Protein AF-A8IUX7-F1 (afdb_monomer_lite)

Organism: Chlamydomonas reinhardtii (NCBI:txid3055)

Radius of gyration: 76.2 Å; chains: 1; bounding box: 173×95×248 Å

pLDDT: mean 76.88, std 20.68, range [30.86, 97.0]

Foldseek 3Di:
DDDDPDPQPPLLVVLVVVLVVLVVPQDPPCPPQLLNVLSVVLNVLSVVCNVVSDPDPVVSVVSVVVSVVSNVVSVVVNPDDDDDDDDDDDDDDDDDDDDDDDDDDDDDDDDDDDDDDDDDDDDDDDDDDDDDDDDDDDDDDDDDDDDDDDDDDDDDDDDPVVVVVVVVVVVVVVVVVVVVVVVVVVVVVVVVVVVVVVVVVVVVVVVVVVVVVVVVVVVVVVVVVVVVVVVVVVVVVVVVVVVVVVVVVVVVVVVVVVVVVVVVVVVVVVVVVVVVVVVVVVVVVVVVVVVVVVVVVVVVVVVVVVVVVVVVVVVVVVVVVVVVVVVVVVVVVVVVVVVVVVVVVVVVVVVVVVVCVVPPPDPPPVVVVVVVVVVVVVVVVVVVVVVVVVVVVVVVVVVVVVVVVVVVVVVVVVVVVVVVVVVVVVVVVVVVVVVVVVVVVVVVVVVVVVVVVVVVVVVVVVVVVVVVVVVVVVVVVVVVVVPPDPPVCCVVCVCVVVVVDPVCVVVPDPPVVVVVVVVVPD

InterPro domains:
  IPR043597 Trichohyalin-plectin-homology domain [PF13868] (189-488)

Sequence (522 aa):
MVSHRGARGPVGSAAEALKDALVAKLQPGIRESPLNDGIYQSIRLVEGFLNACKESEAELEALKAQIKRLMMQQIARSSPSRQRPDQGRSSLPGIDTRPSTSPRNDAELAAAAGGNSRMQLYSRASARSADAPAAGSVPVDWTLPQRTLNRKAFVRGGDFARITLVQDDLARKAEAQRQRDEADRKRSTLAMFDTQMAVVNQRRAEEREARRRAQLDMDEHIRQFQASEEERLRRERATQEGLRDFYSNQIEELHTRQRDEAEQREREHAAERAQAEAEARAERARLEALARENTALRERIKRELNDALAAKAAAKAAQVAEEARYNREYMAKMDADEAARRRAVEIRAEKMRRAFERGGGAALQASLEEQARLDAARAERLAAEAEAAAAEKERRDRERRRREAEETMRTLEEQIAAKQAERAAAAEAARQLREQMTEAERAAKQAREVEKMERRRQQADAFAAQKAAVAEQRRRRFEEYRDPVEERYKWLHAAPMAGTQRAFNNLAVPEGKAAMLASMTL

Secondary structure (DSSP, 8-state):
---------HHHHHHHHHHHHHHTT--TT-TT-HHHHHHHHHHHHHHHHHHTT---HHHHHHHHHHHHHHHHHHHHHHS--PPPPP-----------------------------------------------------------------------SSHHHHHHHHHHHHHHHHHHHHHHHHHHHHHHHHHHHHHHHHHHHHHHHHHHHHHHHHHHHHHHHHHHHHHHHHHHHHHHHHHHHHHHHHHHHHHHHHHHHHHHHHHHHHHHHHHHHHHHHHHHHHHHHHHHHHHHHHHHHHHHHHHHHHHHHHHHHHHHHHHHHHHHHHHHHHHHHHHHHHHHHHHHHHHHHHHHHHHTTT-GGGGSHHHHHHHHHHHHHHHHHHHHHHHHHHHHHHHHHHHHHHHHHHHHHHHHHHHHHHHHHHHHHHHHHHHHHHHHHHHHHHHHHHHHHHHHHHHHHHHHHHHHHHHHHHHHHHHHHHHTTS---GGGHHHHHHHHTT--TTTGGGS--THHHHHHHTT--

Structure (mmCIF, N/CA/C/O backbone):
data_AF-A8IUX7-F1
#
_entry.id   AF-A8IUX7-F1
#
loop_
_atom_site.group_PDB
_atom_site.id
_atom_site.type_symbol
_atom_site.label_atom_id
_atom_site.label_alt_id
_atom_site.label_comp_id
_atom_site.label_asym_id
_atom_site.label_entity_id
_atom_site.label_seq_id
_atom_site.pdbx_PDB_ins_code
_atom_site.Cartn_x
_atom_site.Cartn_y
_atom_site.Cartn_z
_atom_site.occupancy
_atom_site.B_iso_or_equiv
_atom_site.auth_seq_id
_atom_site.auth_comp_id
_atom_site.auth_asym_id
_atom_site.auth_atom_id
_atom_site.pdbx_PDB_model_num
ATOM 1 N N . MET A 1 1 ? 16.385 0.035 33.515 1.00 37.34 1 MET A N 1
ATOM 2 C CA . MET A 1 1 ? 17.497 -0.840 33.087 1.00 37.34 1 MET A CA 1
ATOM 3 C C . MET A 1 1 ? 17.517 -0.862 31.571 1.00 37.34 1 MET A C 1
ATOM 5 O O . MET A 1 1 ? 16.506 -1.226 30.986 1.00 37.34 1 MET A O 1
ATOM 9 N N . VAL A 1 2 ? 18.611 -0.422 30.948 1.00 34.62 2 VAL A N 1
ATOM 10 C CA . VAL A 1 2 ? 18.803 -0.494 29.491 1.00 34.62 2 VAL A CA 1
ATOM 11 C C . VAL A 1 2 ? 19.829 -1.590 29.239 1.00 34.62 2 VAL A C 1
ATOM 13 O O . VAL A 1 2 ? 21.016 -1.386 29.468 1.00 34.62 2 VAL A O 1
ATOM 16 N N . SER A 1 3 ? 19.372 -2.778 28.848 1.00 39.22 3 SER A N 1
ATOM 17 C CA . SER A 1 3 ? 20.278 -3.887 28.543 1.00 39.22 3 SER A CA 1
ATOM 18 C C . SER A 1 3 ? 21.020 -3.599 27.241 1.00 39.22 3 SER A C 1
ATOM 20 O O . SER A 1 3 ? 20.381 -3.372 26.211 1.00 39.22 3 SER A O 1
ATOM 22 N N . HIS A 1 4 ? 22.354 -3.631 27.269 1.00 40.59 4 HIS A N 1
ATOM 23 C CA . HIS A 1 4 ? 23.171 -3.509 26.064 1.00 40.59 4 HIS A CA 1
ATOM 24 C C . HIS A 1 4 ? 22.846 -4.648 25.087 1.00 40.59 4 HIS A C 1
ATOM 26 O O . HIS A 1 4 ? 23.286 -5.783 25.272 1.00 40.59 4 HIS A O 1
ATOM 32 N N . ARG A 1 5 ? 22.107 -4.341 24.014 1.00 49.97 5 ARG A N 1
ATOM 33 C CA . ARG A 1 5 ? 22.034 -5.208 22.834 1.00 49.97 5 ARG A CA 1
ATOM 34 C C . ARG A 1 5 ? 23.344 -5.080 22.056 1.00 49.97 5 ARG A C 1
ATOM 36 O O . ARG A 1 5 ? 23.429 -4.320 21.096 1.00 49.97 5 ARG A O 1
ATOM 43 N N . GLY A 1 6 ? 24.372 -5.806 22.496 1.00 56.91 6 GLY A N 1
ATOM 44 C CA . GLY A 1 6 ? 25.492 -6.139 21.618 1.00 56.91 6 GLY A CA 1
ATOM 45 C C . GLY A 1 6 ? 24.973 -6.893 20.389 1.00 56.91 6 GLY A C 1
ATOM 46 O O . GLY A 1 6 ? 23.934 -7.554 20.466 1.00 56.91 6 GLY A O 1
ATOM 47 N N . ALA A 1 7 ? 25.661 -6.774 19.253 1.00 64.44 7 ALA A N 1
ATOM 48 C CA . ALA A 1 7 ? 25.268 -7.463 18.028 1.00 64.44 7 ALA A CA 1
ATOM 49 C C . ALA A 1 7 ? 25.364 -8.987 18.229 1.00 64.44 7 ALA A C 1
ATOM 51 O O . ALA A 1 7 ? 26.456 -9.549 18.246 1.00 64.44 7 ALA A O 1
ATOM 52 N N . ARG A 1 8 ? 24.211 -9.637 18.429 1.00 78.06 8 ARG A N 1
ATOM 53 C CA . ARG A 1 8 ? 24.087 -11.096 18.549 1.00 78.06 8 ARG A CA 1
ATOM 54 C C . ARG A 1 8 ? 24.371 -11.757 17.199 1.00 78.06 8 ARG A C 1
ATOM 56 O O . ARG A 1 8 ? 23.996 -11.204 16.163 1.00 78.06 8 ARG A O 1
ATOM 63 N N . GLY A 1 9 ? 24.983 -12.940 17.209 1.00 86.75 9 GLY A N 1
ATOM 64 C CA . GLY A 1 9 ? 25.224 -13.729 16.005 1.00 86.75 9 GLY A CA 1
ATOM 65 C C . GLY A 1 9 ? 23.926 -14.160 15.305 1.00 86.75 9 GLY A C 1
ATOM 66 O O . GLY A 1 9 ? 22.827 -14.000 15.853 1.00 86.75 9 GLY A O 1
ATOM 67 N N . PRO A 1 10 ? 24.015 -14.744 14.095 1.00 90.06 10 PRO A N 1
ATOM 68 C CA . PRO A 1 10 ? 22.843 -15.094 13.286 1.00 90.06 10 PRO A CA 1
ATOM 69 C C . PRO A 1 10 ? 21.872 -16.035 14.017 1.00 90.06 10 PRO A C 1
ATOM 71 O O . PRO A 1 10 ? 20.658 -15.865 13.918 1.00 90.06 10 PRO A O 1
ATOM 74 N N . VAL A 1 11 ? 22.391 -16.961 14.830 1.00 91.94 11 VAL A N 1
ATOM 75 C CA . VAL A 1 11 ? 21.597 -17.865 15.680 1.00 91.94 11 VAL A CA 1
ATOM 76 C C . VAL A 1 11 ? 20.836 -17.104 16.772 1.00 91.94 11 VAL A C 1
ATOM 78 O O . VAL A 1 11 ? 19.651 -17.360 16.991 1.00 91.94 11 VAL A O 1
ATOM 81 N N . GLY A 1 12 ? 21.474 -16.118 17.411 1.00 90.38 12 GLY A N 1
ATOM 82 C CA . GLY A 1 12 ? 20.827 -15.241 18.389 1.00 90.38 12 GLY A CA 1
ATOM 83 C C . GLY A 1 12 ? 19.759 -14.341 17.759 1.00 90.38 12 GLY A C 1
ATOM 84 O O . GLY A 1 12 ? 18.680 -14.188 18.326 1.00 90.38 12 GLY A O 1
ATOM 85 N N . SER A 1 13 ? 20.008 -13.811 16.558 1.00 91.06 13 SER A N 1
ATOM 86 C CA . SER A 1 13 ? 19.017 -13.041 15.792 1.00 91.06 13 SER A CA 1
ATOM 87 C C . SER A 1 13 ? 17.814 -13.900 15.372 1.00 91.06 13 SER A C 1
ATOM 89 O O . SER A 1 13 ? 16.669 -13.487 15.551 1.00 91.06 13 SER A O 1
ATOM 91 N N . ALA A 1 14 ? 18.044 -15.136 14.917 1.00 92.12 14 ALA A N 1
ATOM 92 C CA . ALA A 1 14 ? 16.978 -16.088 14.601 1.00 92.12 14 ALA A CA 1
ATOM 93 C C . ALA A 1 14 ? 16.153 -16.492 15.841 1.00 92.12 14 ALA A C 1
ATOM 95 O O . ALA A 1 14 ? 14.944 -16.712 15.735 1.00 92.12 14 ALA A O 1
ATOM 96 N N . ALA A 1 15 ? 16.776 -16.556 17.023 1.00 92.31 15 ALA A N 1
ATOM 97 C CA . ALA A 1 15 ? 16.078 -16.763 18.289 1.00 92.31 15 ALA A CA 1
ATOM 98 C C . ALA A 1 15 ? 15.277 -15.521 18.739 1.00 92.31 15 ALA A C 1
ATOM 100 O O . ALA A 1 15 ? 14.154 -15.681 19.217 1.00 92.31 15 ALA A O 1
ATOM 101 N N . GLU A 1 16 ? 15.772 -14.292 18.536 1.00 93.19 16 GLU A N 1
ATOM 102 C CA . GLU A 1 16 ? 14.968 -13.073 18.750 1.00 93.19 16 GLU A CA 1
ATOM 103 C C . GLU A 1 16 ? 13.751 -13.031 17.809 1.00 93.19 16 GLU A C 1
ATOM 105 O O . GLU A 1 16 ? 12.628 -12.858 18.279 1.00 93.19 16 GLU A O 1
ATOM 110 N N . ALA A 1 17 ? 13.926 -13.317 16.515 1.00 94.12 17 ALA A N 1
ATOM 111 C CA . ALA A 1 17 ? 12.817 -13.393 15.562 1.00 94.12 17 ALA A CA 1
ATOM 112 C C . ALA A 1 17 ? 11.776 -14.471 15.939 1.00 94.12 17 ALA A C 1
ATOM 114 O O . ALA A 1 17 ? 10.572 -14.257 15.790 1.00 94.12 17 ALA A O 1
ATOM 115 N N . LEU A 1 18 ? 12.216 -15.616 16.482 1.00 94.38 18 LEU A N 1
ATOM 116 C CA . LEU A 1 18 ? 11.324 -16.653 17.010 1.00 94.38 18 LEU A CA 1
ATOM 117 C C . LEU A 1 18 ? 10.557 -16.182 18.258 1.00 94.38 18 LEU A C 1
ATOM 119 O O . LEU A 1 18 ? 9.376 -16.504 18.399 1.00 94.38 18 LEU A O 1
ATOM 123 N N . LYS A 1 19 ? 11.195 -15.407 19.146 1.00 95.00 19 LYS A N 1
ATOM 124 C CA . LYS A 1 19 ? 10.529 -14.787 20.301 1.00 95.00 19 LYS A CA 1
ATOM 125 C C . LYS A 1 19 ? 9.457 -13.799 19.848 1.00 95.00 19 LYS A C 1
ATOM 127 O O . LYS A 1 19 ? 8.324 -13.891 20.313 1.00 95.00 19 LYS A O 1
ATOM 132 N N . ASP A 1 20 ? 9.787 -12.898 18.931 1.00 93.44 20 ASP A N 1
ATOM 133 C CA . ASP A 1 20 ? 8.856 -11.868 18.465 1.00 93.44 20 ASP A CA 1
ATOM 134 C C . ASP A 1 20 ? 7.674 -12.493 17.699 1.00 93.44 20 ASP A C 1
ATOM 136 O O . ASP A 1 20 ? 6.524 -12.106 17.910 1.00 93.44 20 ASP A O 1
ATOM 140 N N . ALA A 1 21 ? 7.911 -13.561 16.927 1.00 94.75 21 ALA A N 1
ATOM 141 C CA . ALA A 1 21 ? 6.858 -14.356 16.286 1.00 94.75 21 ALA A CA 1
ATOM 142 C C . ALA A 1 21 ? 5.965 -15.146 17.271 1.00 94.75 21 ALA A C 1
ATOM 144 O O . ALA A 1 21 ? 4.836 -15.498 16.921 1.00 94.75 21 ALA A O 1
ATOM 145 N N . LEU A 1 22 ? 6.440 -15.439 18.490 1.00 93.50 22 LEU A N 1
ATOM 146 C CA . LEU A 1 22 ? 5.616 -15.988 19.576 1.00 93.50 22 LEU A CA 1
ATOM 147 C C . LEU A 1 22 ? 4.825 -14.881 20.287 1.00 93.50 22 LEU A C 1
ATOM 149 O O . LEU A 1 22 ? 3.634 -15.055 20.534 1.00 93.50 22 LEU A O 1
ATOM 153 N N . VAL A 1 23 ? 5.446 -13.730 20.562 1.00 93.38 23 VAL A N 1
ATOM 154 C CA . VAL A 1 23 ? 4.777 -12.562 21.165 1.00 93.38 23 VAL A CA 1
ATOM 155 C C . VAL A 1 23 ? 3.637 -12.063 20.273 1.00 93.38 23 VAL A C 1
ATOM 157 O O . VAL A 1 23 ? 2.541 -11.827 20.773 1.00 93.38 23 VAL A O 1
ATOM 160 N N . ALA A 1 24 ? 3.840 -12.005 18.954 1.00 90.88 24 ALA A N 1
ATOM 161 C CA . ALA A 1 24 ? 2.811 -11.635 17.978 1.00 90.88 24 ALA A CA 1
ATOM 162 C C . ALA A 1 24 ? 1.616 -12.614 17.905 1.00 90.88 24 ALA A C 1
ATOM 164 O O . ALA A 1 24 ? 0.596 -12.286 17.303 1.00 90.88 24 ALA A O 1
ATOM 165 N N . LYS A 1 25 ? 1.721 -13.809 18.507 1.00 89.44 25 LYS A N 1
ATOM 166 C CA . LYS A 1 25 ? 0.634 -14.801 18.593 1.00 89.44 25 LYS A CA 1
ATOM 167 C C . LYS A 1 25 ? -0.136 -14.768 19.916 1.00 89.44 25 LYS A C 1
ATOM 169 O O . LYS A 1 25 ? -1.147 -15.458 20.024 1.00 89.44 25 LYS A O 1
ATOM 174 N N . LEU A 1 26 ? 0.300 -13.982 20.903 1.00 89.00 26 LEU A N 1
ATOM 175 C CA . LEU A 1 26 ? -0.467 -13.762 22.130 1.00 89.00 26 LEU A CA 1
ATOM 176 C C . LEU A 1 26 ? -1.715 -12.934 21.809 1.00 89.00 26 LEU A C 1
ATOM 178 O O . LEU A 1 26 ? -1.610 -11.764 21.445 1.00 89.00 26 LEU A O 1
ATOM 182 N N . GLN A 1 27 ? -2.901 -13.519 21.977 1.00 77.25 27 GLN A N 1
ATOM 183 C CA . GLN A 1 27 ? -4.159 -12.797 21.772 1.00 77.25 27 GLN A CA 1
ATOM 184 C C . GLN A 1 27 ? -4.434 -11.850 22.958 1.00 77.25 27 GLN A C 1
ATOM 186 O O . GLN A 1 27 ? -4.643 -12.336 24.077 1.00 77.25 27 GLN A O 1
ATOM 191 N N . PRO A 1 28 ? -4.451 -10.515 22.761 1.00 68.44 28 PRO A N 1
ATOM 192 C CA . PRO A 1 28 ? -4.714 -9.574 23.842 1.00 68.44 28 PRO A CA 1
ATOM 193 C C . PRO A 1 28 ? -6.175 -9.678 24.298 1.00 68.44 28 PRO A C 1
ATOM 195 O O . PRO A 1 28 ? -7.097 -9.541 23.503 1.00 68.44 28 PRO A O 1
ATOM 198 N N . GLY A 1 29 ? -6.377 -9.916 25.596 1.00 65.94 29 GLY A N 1
ATOM 199 C CA . GLY A 1 29 ? -7.696 -10.014 26.236 1.00 65.94 29 GLY A CA 1
ATOM 200 C C . GLY A 1 29 ? -7.958 -11.365 26.905 1.00 65.94 29 GLY A C 1
ATOM 201 O O . GLY A 1 29 ? -8.471 -11.399 28.019 1.00 65.94 29 GLY A O 1
ATOM 202 N N . ILE A 1 30 ? -7.523 -12.478 26.303 1.00 70.56 30 ILE A N 1
ATOM 203 C CA . ILE A 1 30 ? -7.835 -13.833 26.796 1.00 70.56 30 ILE A CA 1
ATOM 204 C C . ILE A 1 30 ? -6.711 -14.359 27.705 1.00 70.56 30 ILE A C 1
ATOM 206 O O . ILE A 1 30 ? -5.934 -15.240 27.329 1.00 70.56 30 ILE A O 1
ATOM 210 N N . ARG A 1 31 ? -6.593 -13.797 28.915 1.00 63.19 31 ARG A N 1
ATOM 211 C CA . ARG A 1 31 ? -5.517 -14.143 29.872 1.00 63.19 31 ARG A CA 1
ATOM 212 C C . ARG A 1 31 ? -5.525 -15.599 30.356 1.00 63.19 31 ARG A C 1
ATOM 214 O O . ARG A 1 31 ? -4.491 -16.064 30.812 1.00 63.19 31 ARG A O 1
ATOM 221 N N . GLU A 1 32 ? -6.649 -16.298 30.230 1.00 71.94 32 GLU A N 1
ATOM 222 C CA . GLU A 1 32 ? -6.875 -17.644 30.787 1.00 71.94 32 GLU A CA 1
ATOM 223 C C . GLU A 1 32 ? -6.944 -18.743 29.705 1.00 71.94 32 GLU A C 1
ATOM 225 O O . GLU A 1 32 ? -7.369 -19.866 29.961 1.00 71.94 32 GLU A O 1
ATOM 230 N N . SER A 1 33 ? -6.526 -18.442 28.467 1.00 80.69 33 SER A N 1
ATOM 231 C CA . SER A 1 33 ? -6.460 -19.454 27.405 1.00 80.69 33 SER A CA 1
ATOM 232 C C . SER A 1 33 ? -5.274 -20.411 27.621 1.00 80.69 33 SER A C 1
ATOM 234 O O . SER A 1 33 ? -4.131 -19.942 27.653 1.00 80.69 33 SER A O 1
ATOM 236 N N . PRO A 1 34 ? -5.476 -21.747 27.640 1.00 79.94 34 PRO A N 1
ATOM 237 C CA . PRO A 1 34 ? -4.377 -22.716 27.763 1.00 79.94 34 PRO A CA 1
ATOM 238 C C . PRO A 1 34 ? -3.401 -22.671 26.572 1.00 79.94 34 PRO A C 1
ATOM 240 O O . PRO A 1 34 ? -2.256 -23.120 26.670 1.00 79.94 34 PRO A O 1
ATOM 243 N N . LEU A 1 35 ? -3.825 -22.090 25.444 1.00 85.44 35 LEU A N 1
ATOM 244 C CA . LEU A 1 35 ? -2.957 -21.820 24.300 1.00 85.44 35 LEU A CA 1
ATOM 245 C C . LEU A 1 35 ? -2.001 -20.644 24.582 1.00 85.44 35 LEU A C 1
ATOM 247 O O . LEU A 1 35 ? -0.822 -20.734 24.238 1.00 85.44 35 LEU A O 1
ATOM 251 N N . ASN A 1 36 ? -2.459 -19.597 25.281 1.00 90.00 36 ASN A N 1
ATOM 252 C CA . ASN A 1 36 ? -1.599 -18.491 25.721 1.00 90.00 36 ASN A CA 1
ATOM 253 C C . ASN A 1 36 ? -0.582 -18.958 26.780 1.00 90.00 36 ASN A C 1
ATOM 255 O O . ASN A 1 36 ? 0.589 -18.596 26.676 1.00 90.00 36 ASN A O 1
ATOM 259 N N . ASP A 1 37 ? -0.961 -19.838 27.716 1.00 89.44 37 ASP A N 1
ATOM 260 C CA . ASP A 1 37 ? -0.008 -20.492 28.636 1.00 89.44 37 ASP A CA 1
ATOM 261 C C . ASP A 1 37 ? 1.108 -21.231 27.885 1.00 89.44 37 ASP A C 1
ATOM 263 O O . ASP A 1 37 ? 2.289 -21.116 28.225 1.00 89.44 37 ASP A O 1
ATOM 267 N N . GLY A 1 38 ? 0.752 -21.960 26.823 1.00 91.56 38 GLY A N 1
ATOM 268 C CA . GLY A 1 38 ? 1.726 -22.598 25.939 1.00 91.56 38 GLY A CA 1
ATOM 269 C C . GLY A 1 38 ? 2.694 -21.603 25.297 1.00 91.56 38 GLY A C 1
ATOM 270 O O . GLY A 1 38 ? 3.899 -21.865 25.221 1.00 91.56 38 GLY A O 1
ATOM 271 N N . ILE A 1 39 ? 2.190 -20.452 24.847 1.00 93.44 39 ILE A N 1
ATOM 272 C CA . ILE A 1 39 ? 3.011 -19.403 24.232 1.00 93.44 39 ILE A CA 1
ATOM 273 C C . ILE A 1 39 ? 3.928 -18.759 25.282 1.00 93.44 39 ILE A C 1
ATOM 275 O O . ILE A 1 39 ? 5.120 -18.616 25.020 1.00 93.44 39 ILE A O 1
ATOM 279 N N . TYR A 1 40 ? 3.444 -18.464 26.493 1.00 94.12 40 TYR A N 1
ATOM 280 C CA . TYR A 1 40 ? 4.279 -17.937 27.580 1.00 94.12 40 TYR A CA 1
ATOM 281 C C . TYR A 1 40 ? 5.387 -18.909 28.006 1.00 94.12 40 TYR A C 1
ATOM 283 O O . TYR A 1 40 ? 6.529 -18.487 28.201 1.00 94.12 40 TYR A O 1
ATOM 291 N N . GLN A 1 41 ? 5.098 -20.211 28.102 1.00 94.38 41 GLN A N 1
ATOM 292 C CA . GLN A 1 41 ? 6.127 -21.227 28.352 1.00 94.38 41 GLN A CA 1
ATOM 293 C C . GLN A 1 41 ? 7.149 -21.289 27.206 1.00 94.38 41 GLN A C 1
ATOM 295 O O . GLN A 1 41 ? 8.352 -21.358 27.456 1.00 94.38 41 GLN A O 1
ATOM 300 N N . SER A 1 42 ? 6.691 -21.185 25.956 1.00 95.50 42 SER A N 1
ATOM 301 C CA . SER A 1 42 ? 7.565 -21.157 24.775 1.00 95.50 42 SER A CA 1
ATOM 302 C C . SER A 1 42 ? 8.470 -19.919 24.754 1.00 95.50 42 SER A C 1
ATOM 304 O O . SER A 1 42 ? 9.665 -20.045 24.500 1.00 95.50 42 SER A O 1
ATOM 306 N N . ILE A 1 43 ? 7.945 -18.737 25.098 1.00 95.81 43 ILE A N 1
ATOM 307 C CA . ILE A 1 43 ? 8.728 -17.497 25.222 1.00 95.81 43 ILE A CA 1
ATO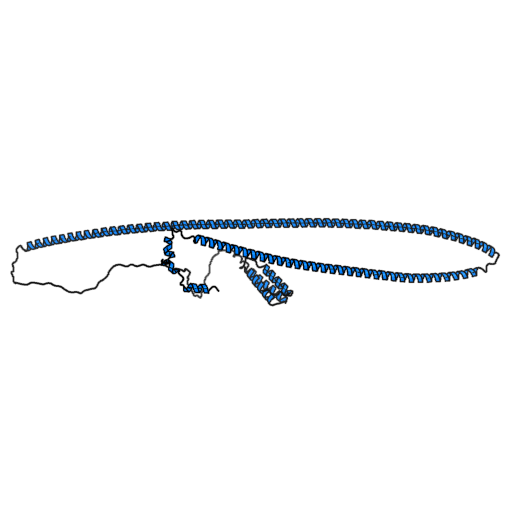M 308 C C . ILE A 1 43 ? 9.807 -17.648 26.302 1.00 95.81 43 ILE A C 1
ATOM 310 O O . ILE A 1 43 ? 10.960 -17.319 26.036 1.00 95.81 43 ILE A O 1
ATOM 314 N N . ARG A 1 44 ? 9.482 -18.218 27.473 1.00 95.69 44 ARG A N 1
ATOM 315 C CA . ARG A 1 44 ? 10.470 -18.474 28.541 1.00 95.69 44 ARG A CA 1
ATOM 316 C C . ARG A 1 44 ? 11.601 -19.409 28.099 1.00 95.69 44 ARG A C 1
ATOM 318 O O . ARG A 1 44 ? 12.738 -19.202 28.513 1.00 95.69 44 ARG A O 1
ATOM 325 N N . LEU A 1 45 ? 11.324 -20.406 27.251 1.00 95.75 45 LEU A N 1
ATOM 326 C CA . LEU A 1 45 ? 12.367 -21.272 26.680 1.00 95.75 45 LEU A CA 1
ATOM 327 C C . LEU A 1 45 ? 13.304 -20.491 25.743 1.00 95.75 45 LEU A C 1
ATOM 329 O O . LEU A 1 45 ? 14.521 -20.640 25.840 1.00 95.75 45 LEU A O 1
ATOM 333 N N . VAL A 1 46 ? 12.762 -19.616 24.885 1.00 95.31 46 VAL A N 1
ATOM 334 C CA . VAL A 1 46 ? 13.580 -18.758 24.005 1.00 95.31 46 VAL A CA 1
ATOM 335 C C . VAL A 1 46 ? 14.376 -17.724 24.809 1.00 95.31 46 VAL A C 1
ATOM 337 O O . VAL A 1 46 ? 15.544 -17.488 24.515 1.00 95.31 46 VAL A O 1
ATOM 340 N N . GLU A 1 47 ? 13.798 -17.142 25.861 1.00 94.62 47 GLU A N 1
ATOM 341 C CA . GLU A 1 47 ? 14.518 -16.245 26.773 1.00 94.62 47 GLU A CA 1
ATOM 342 C C . GLU A 1 47 ? 15.636 -16.972 27.531 1.00 94.62 47 GLU A C 1
ATOM 344 O O . GLU A 1 47 ? 16.739 -16.439 27.628 1.00 94.62 47 GLU A O 1
ATOM 349 N N . GLY A 1 48 ? 15.406 -18.204 27.995 1.00 93.50 48 GLY A N 1
ATOM 350 C CA . GLY A 1 48 ? 16.444 -19.044 28.597 1.00 93.50 48 GLY A CA 1
ATOM 351 C C . GLY A 1 48 ? 17.607 -19.323 27.639 1.00 93.50 48 GLY A C 1
ATOM 352 O O . GLY A 1 48 ? 18.766 -19.181 28.023 1.00 93.50 48 GLY A O 1
ATOM 353 N N . PHE A 1 49 ? 17.310 -19.637 26.375 1.00 94.62 49 PHE A N 1
ATOM 354 C CA . PHE A 1 49 ? 18.314 -19.829 25.323 1.00 94.62 49 PHE A CA 1
ATOM 355 C C . PHE A 1 49 ? 19.118 -18.547 25.033 1.00 94.62 49 PHE A C 1
ATOM 357 O O . PHE A 1 49 ? 20.349 -18.571 25.031 1.00 94.62 49 PHE A O 1
ATOM 364 N N . LEU A 1 50 ? 18.429 -17.412 24.863 1.00 92.25 50 LEU A N 1
ATOM 365 C CA . LEU A 1 50 ? 19.039 -16.101 24.609 1.00 92.25 50 LEU A CA 1
ATOM 366 C C . LEU A 1 50 ? 19.882 -15.589 25.790 1.00 92.25 50 LEU A C 1
ATOM 368 O O . LEU A 1 50 ? 20.872 -14.889 25.571 1.00 92.25 50 LEU A O 1
ATOM 372 N N . ASN A 1 51 ? 19.503 -15.921 27.027 1.00 91.25 51 ASN A N 1
ATOM 373 C CA . ASN A 1 51 ? 20.246 -15.565 28.240 1.00 91.25 51 ASN A CA 1
ATOM 374 C C . ASN A 1 51 ? 21.441 -16.497 28.497 1.00 91.25 51 ASN A C 1
ATOM 376 O O . ASN A 1 51 ? 22.397 -16.087 29.147 1.00 91.25 51 ASN A O 1
ATOM 380 N N . ALA A 1 52 ? 21.415 -17.724 27.968 1.00 88.62 52 ALA A N 1
ATOM 381 C CA . ALA A 1 52 ? 22.540 -18.657 28.002 1.00 88.62 52 ALA A CA 1
ATOM 382 C C . ALA A 1 52 ? 23.606 -18.381 26.918 1.00 88.62 52 ALA A C 1
ATOM 384 O O . ALA A 1 52 ? 24.577 -19.128 26.831 1.00 88.62 52 ALA A O 1
ATOM 385 N N . CYS A 1 53 ? 23.420 -17.346 26.084 1.00 81.25 53 CYS A N 1
ATOM 386 C CA . CYS A 1 53 ? 24.318 -16.958 24.984 1.00 81.25 53 CYS A CA 1
ATOM 387 C C . CYS A 1 53 ? 24.695 -18.121 24.043 1.00 81.25 53 CYS A C 1
ATOM 389 O O . CYS A 1 53 ? 25.821 -18.212 23.558 1.00 81.25 53 CYS A O 1
ATOM 391 N N . LYS A 1 54 ? 23.742 -19.025 23.788 1.00 77.38 54 LYS A N 1
ATOM 392 C CA . LYS A 1 54 ? 23.931 -20.194 22.924 1.00 77.38 54 LYS A CA 1
ATOM 393 C C . LYS A 1 54 ? 23.844 -19.795 21.452 1.00 77.38 54 LYS A C 1
ATOM 395 O O . LYS A 1 54 ? 22.776 -19.439 20.967 1.00 77.38 54 LYS A O 1
ATOM 400 N N . GLU A 1 55 ? 24.958 -19.906 20.732 1.00 83.50 55 GLU A N 1
ATOM 401 C CA . GLU A 1 55 ? 25.029 -19.642 19.283 1.00 83.50 55 GLU A CA 1
ATOM 402 C C . GLU A 1 55 ? 25.160 -20.926 18.437 1.00 83.50 55 GLU A C 1
ATOM 404 O O . GLU A 1 55 ? 25.530 -20.877 17.270 1.00 83.50 55 GLU A O 1
ATOM 409 N N . SER A 1 56 ? 24.820 -22.091 19.004 1.00 91.12 56 SER A N 1
ATOM 410 C CA . SER A 1 56 ? 24.789 -23.371 18.282 1.00 91.12 56 SER A CA 1
ATOM 411 C C . SER A 1 56 ? 23.479 -23.561 17.508 1.00 91.12 56 SER A C 1
ATOM 413 O O . SER A 1 56 ? 22.392 -23.558 18.093 1.00 91.12 56 SER A O 1
ATOM 415 N N . GLU A 1 57 ? 23.577 -23.797 16.197 1.00 91.06 57 GLU A N 1
ATOM 416 C CA . GLU A 1 57 ? 22.422 -24.080 15.332 1.00 91.06 57 GLU A CA 1
ATOM 417 C C . GLU A 1 57 ? 21.666 -25.344 15.764 1.00 91.06 57 GLU A C 1
ATOM 419 O O . GLU A 1 57 ? 20.437 -25.332 15.820 1.00 91.06 57 GLU A O 1
ATOM 424 N N . ALA A 1 58 ? 22.380 -26.401 16.166 1.00 92.94 58 ALA A N 1
ATOM 425 C CA . ALA A 1 58 ? 21.772 -27.644 16.645 1.00 92.94 58 ALA A CA 1
ATOM 426 C C . ALA A 1 58 ? 20.943 -27.435 17.929 1.00 92.94 58 ALA A C 1
ATOM 428 O O . ALA A 1 58 ? 19.897 -28.060 18.114 1.00 92.94 58 ALA A O 1
ATOM 429 N N . GLU A 1 59 ? 21.363 -26.516 18.804 1.00 91.81 59 GLU A N 1
ATOM 430 C CA . GLU A 1 59 ? 20.589 -26.159 19.997 1.00 91.81 59 GLU A CA 1
ATOM 431 C C . GLU A 1 59 ? 19.379 -25.272 19.657 1.00 91.81 59 GLU A C 1
ATOM 433 O O . GLU A 1 59 ? 18.323 -25.415 20.276 1.00 91.81 59 GLU A O 1
ATOM 438 N N . LEU A 1 60 ? 19.483 -24.417 18.632 1.00 94.06 60 LEU A N 1
ATOM 439 C CA . LEU A 1 60 ? 18.343 -23.671 18.089 1.00 94.06 60 LEU A CA 1
ATOM 440 C C . LEU A 1 60 ? 17.308 -24.607 17.434 1.00 94.06 60 LEU A C 1
ATOM 442 O O . LEU A 1 60 ? 16.104 -24.377 17.557 1.00 94.06 60 LEU A O 1
ATOM 446 N N . GLU A 1 61 ? 17.738 -25.676 16.761 1.00 94.62 61 GLU A N 1
ATOM 447 C CA . GLU A 1 61 ? 16.837 -26.708 16.231 1.00 94.62 61 GLU A CA 1
ATOM 448 C C . GLU A 1 61 ? 16.161 -27.515 17.345 1.00 94.62 61 GLU A C 1
ATOM 450 O O . GLU A 1 61 ? 14.940 -27.700 17.314 1.00 94.62 61 GLU A O 1
ATOM 455 N N . ALA A 1 62 ? 16.911 -27.913 18.378 1.00 94.81 62 ALA A N 1
ATOM 456 C CA . ALA A 1 62 ? 16.352 -28.560 19.564 1.00 94.81 62 ALA A CA 1
ATOM 457 C C . ALA A 1 62 ? 15.302 -27.672 20.263 1.00 94.81 62 ALA A C 1
ATOM 459 O O . ALA A 1 62 ? 14.218 -28.150 20.608 1.00 94.81 62 ALA A O 1
ATOM 460 N N . LEU A 1 63 ? 15.568 -26.366 20.389 1.00 95.81 63 LEU A N 1
ATOM 461 C CA . LEU A 1 63 ? 14.628 -25.372 20.915 1.00 95.81 63 LEU A CA 1
ATOM 462 C C . LEU A 1 63 ? 13.353 -25.273 20.056 1.00 95.81 63 LEU A C 1
ATOM 464 O O . LEU A 1 63 ? 12.243 -25.354 20.589 1.00 95.81 63 LEU A O 1
ATOM 468 N N . LYS A 1 64 ? 13.486 -25.160 18.725 1.00 96.12 64 LYS A N 1
ATOM 469 C CA . LYS A 1 64 ? 12.345 -25.166 17.785 1.00 96.12 64 LYS A CA 1
ATOM 470 C C . LYS A 1 64 ? 11.510 -26.447 17.930 1.00 96.12 64 LYS A C 1
ATOM 472 O O . LYS A 1 64 ? 10.280 -26.377 17.962 1.00 96.12 64 LYS A O 1
ATOM 477 N N . ALA A 1 65 ? 12.154 -27.608 18.062 1.00 95.44 65 ALA A N 1
ATOM 478 C CA . ALA A 1 65 ? 11.483 -28.893 18.254 1.00 95.44 65 ALA A CA 1
ATOM 479 C C . ALA A 1 65 ? 10.757 -28.988 19.611 1.00 95.44 65 ALA A C 1
ATOM 481 O O . ALA A 1 65 ? 9.628 -29.485 19.670 1.00 95.44 65 ALA A O 1
ATOM 482 N N . GLN A 1 66 ? 11.357 -28.469 20.688 1.00 96.00 66 GLN A N 1
ATOM 483 C CA . GLN A 1 66 ? 10.745 -28.408 22.018 1.00 96.00 66 GLN A CA 1
ATOM 484 C C . GLN A 1 66 ? 9.508 -27.497 22.030 1.00 96.00 66 GLN A C 1
ATOM 486 O O . GLN A 1 66 ? 8.451 -27.912 22.505 1.00 96.00 66 GLN A O 1
ATOM 491 N N . ILE A 1 67 ? 9.603 -26.303 21.437 1.00 95.62 67 ILE A N 1
ATOM 492 C CA . ILE A 1 67 ? 8.481 -25.360 21.293 1.00 95.62 67 ILE A CA 1
ATOM 493 C C . ILE A 1 67 ? 7.359 -25.976 20.448 1.00 95.62 67 ILE A C 1
ATOM 495 O O . ILE A 1 67 ? 6.194 -25.929 20.844 1.00 95.62 67 ILE A O 1
ATOM 499 N N . LYS A 1 68 ? 7.688 -26.635 19.327 1.00 95.50 68 LYS A N 1
ATOM 500 C CA . LYS A 1 68 ? 6.704 -27.351 18.497 1.00 95.50 68 LYS A CA 1
ATOM 501 C C . LYS A 1 68 ? 5.991 -28.455 19.286 1.00 95.50 68 LYS A C 1
ATOM 503 O O . LYS A 1 68 ? 4.772 -28.575 19.186 1.00 95.50 68 LYS A O 1
ATOM 508 N N . ARG A 1 69 ? 6.714 -29.234 20.102 1.00 94.75 69 ARG A N 1
ATOM 509 C CA . ARG A 1 69 ? 6.126 -30.270 20.973 1.00 94.75 69 ARG A CA 1
ATOM 510 C C . ARG A 1 69 ? 5.170 -29.665 22.008 1.00 94.75 69 ARG A C 1
ATOM 512 O O . ARG A 1 69 ? 4.070 -30.184 22.176 1.00 94.75 69 ARG A O 1
ATOM 519 N N . LEU A 1 70 ? 5.567 -28.566 22.649 1.00 94.00 70 LEU A N 1
ATOM 520 C CA . LEU A 1 70 ? 4.773 -27.862 23.661 1.00 94.00 70 LEU A CA 1
ATOM 521 C C . LEU A 1 70 ? 3.481 -27.281 23.053 1.00 94.00 70 LEU A C 1
ATOM 523 O O . LEU A 1 70 ? 2.392 -27.514 23.575 1.00 94.00 70 LEU A O 1
ATOM 527 N N . MET A 1 71 ? 3.579 -26.629 21.890 1.00 91.62 71 MET A N 1
ATOM 528 C CA . MET A 1 71 ? 2.425 -26.144 21.121 1.00 91.62 71 MET A CA 1
ATOM 529 C C . MET A 1 71 ? 1.444 -27.266 20.757 1.00 91.62 71 MET A C 1
ATOM 531 O O . MET A 1 71 ? 0.250 -27.135 21.016 1.00 91.62 71 MET A O 1
ATOM 535 N N . MET A 1 72 ? 1.928 -28.393 20.223 1.00 90.62 72 MET A N 1
ATOM 536 C CA . MET A 1 72 ? 1.062 -29.527 19.869 1.00 90.62 72 MET A CA 1
ATOM 537 C C . MET A 1 72 ? 0.371 -30.139 21.101 1.00 90.62 72 MET A C 1
ATOM 539 O O . MET A 1 72 ? -0.802 -30.496 21.024 1.00 90.62 72 MET A O 1
ATOM 543 N N . GLN A 1 73 ? 1.055 -30.212 22.250 1.00 90.62 73 GLN A N 1
ATOM 544 C CA . GLN A 1 73 ? 0.453 -30.677 23.507 1.00 90.62 73 GLN A CA 1
ATOM 545 C C . GLN A 1 73 ? -0.648 -29.739 24.022 1.00 90.62 73 GLN A C 1
ATOM 547 O O . GLN A 1 73 ? -1.662 -30.222 24.521 1.00 90.62 73 GLN A O 1
ATOM 552 N N . GLN A 1 74 ? -0.487 -28.420 23.883 1.00 88.25 74 GLN A N 1
ATOM 553 C CA . GLN A 1 74 ? -1.516 -27.465 24.307 1.00 88.25 74 GLN A CA 1
ATOM 554 C C . GLN A 1 74 ? -2.706 -27.432 23.336 1.00 88.25 74 GLN A C 1
ATOM 556 O O . GLN A 1 74 ? -3.840 -27.396 23.799 1.00 88.25 74 GLN A O 1
ATOM 561 N N . ILE A 1 75 ? -2.488 -27.572 22.022 1.00 85.31 75 ILE A N 1
ATOM 562 C CA . ILE A 1 75 ? -3.575 -27.716 21.028 1.00 85.31 75 ILE A CA 1
ATOM 563 C C . ILE A 1 75 ? -4.396 -28.995 21.282 1.00 85.31 75 ILE A C 1
ATOM 565 O O . ILE A 1 75 ? -5.626 -28.977 21.210 1.00 85.31 75 ILE A O 1
ATOM 569 N N . ALA A 1 76 ? -3.737 -30.101 21.647 1.00 84.06 76 ALA A N 1
ATOM 570 C CA . ALA A 1 76 ? -4.412 -31.339 22.041 1.00 84.06 76 ALA A CA 1
ATOM 571 C C . ALA A 1 76 ? -5.233 -31.198 23.340 1.00 84.06 76 ALA A C 1
ATOM 573 O O . ALA A 1 76 ? -6.220 -31.907 23.512 1.00 84.06 76 ALA A O 1
ATOM 574 N N . ARG A 1 77 ? -4.857 -30.275 24.238 1.00 80.25 77 ARG A N 1
ATOM 575 C CA . ARG A 1 77 ? -5.595 -29.962 25.477 1.00 80.25 77 ARG A CA 1
ATOM 576 C C . ARG A 1 77 ? -6.705 -28.928 25.285 1.00 80.25 77 ARG A C 1
ATOM 578 O O . ARG A 1 77 ? -7.701 -28.987 25.993 1.00 80.25 77 ARG A O 1
ATOM 585 N N . SER A 1 78 ? -6.545 -27.994 24.347 1.00 73.81 78 SER A N 1
ATOM 586 C CA . SER A 1 78 ? -7.536 -26.956 24.034 1.00 73.81 78 SER A CA 1
ATOM 587 C C . SER A 1 78 ? -8.580 -27.400 23.003 1.00 73.81 78 SER A C 1
ATOM 589 O O . SER A 1 78 ? -9.476 -26.628 22.675 1.00 73.81 78 SER A O 1
ATOM 591 N N . SER A 1 79 ? -8.458 -28.613 22.458 1.00 63.56 79 SER A N 1
ATOM 592 C CA . SER A 1 79 ? -9.462 -29.206 21.571 1.00 63.56 79 SER A CA 1
ATOM 593 C C . SER A 1 79 ? -10.677 -29.648 22.404 1.00 63.56 79 SER A C 1
ATOM 595 O O . SER A 1 79 ? -10.527 -30.550 23.229 1.00 63.56 79 SER A O 1
ATOM 597 N N . PRO A 1 80 ? -11.873 -29.051 22.228 1.00 53.88 80 PRO A N 1
ATOM 598 C CA . PRO A 1 80 ? -13.049 -29.422 23.009 1.00 53.88 80 PRO A CA 1
ATOM 599 C C . PRO A 1 80 ? -13.458 -30.867 22.706 1.00 53.88 80 PRO A C 1
ATOM 601 O O . PRO A 1 80 ? -13.568 -31.270 21.544 1.00 53.88 80 PRO A O 1
ATOM 604 N N . SER A 1 81 ? -13.703 -31.652 23.755 1.00 47.09 81 SER A N 1
ATOM 605 C CA . SER A 1 81 ? -14.171 -33.031 23.639 1.00 47.09 81 SER A CA 1
ATOM 606 C C . SER A 1 81 ? -15.527 -33.067 22.931 1.00 47.09 81 SER A C 1
ATOM 608 O O . SER A 1 81 ? -16.536 -32.579 23.440 1.00 47.09 81 SER A O 1
ATOM 610 N N . ARG A 1 82 ? -15.549 -33.650 21.725 1.00 44.31 82 ARG A N 1
ATOM 611 C CA . ARG A 1 82 ? -16.782 -33.830 20.950 1.00 44.31 82 ARG A CA 1
ATOM 612 C C . ARG A 1 82 ? -17.806 -34.626 21.763 1.00 44.31 82 ARG A C 1
ATOM 614 O O . ARG A 1 82 ? -17.454 -35.565 22.475 1.00 44.31 82 ARG A O 1
ATOM 621 N N . GLN A 1 83 ? -19.068 -34.225 21.639 1.00 40.62 83 GLN A N 1
ATOM 622 C CA . GLN A 1 83 ? -20.187 -34.749 22.418 1.00 40.62 83 GLN A CA 1
ATOM 623 C C . GLN A 1 83 ? -20.309 -36.277 22.307 1.00 40.62 83 GLN A C 1
ATOM 625 O O . GLN A 1 83 ? -20.155 -36.847 21.225 1.00 40.62 83 GLN A O 1
ATOM 630 N N . ARG A 1 84 ? -20.681 -36.929 23.418 1.00 37.59 84 ARG A N 1
ATOM 631 C CA . ARG A 1 84 ? -21.327 -38.248 23.362 1.00 37.59 84 ARG A CA 1
ATOM 632 C C . ARG A 1 84 ? -22.623 -38.121 22.545 1.00 37.59 84 ARG A C 1
ATOM 634 O O . ARG A 1 84 ? -23.408 -37.227 22.862 1.00 37.59 84 ARG A O 1
ATOM 641 N N . PRO A 1 85 ? -22.896 -39.002 21.571 1.00 49.03 85 PRO A N 1
ATOM 642 C CA . PRO A 1 85 ? -24.253 -39.202 21.089 1.00 49.03 85 PRO A CA 1
ATOM 643 C C . PRO A 1 85 ? -25.057 -40.004 22.124 1.00 49.03 85 PRO A C 1
ATOM 645 O O . PRO A 1 85 ? -24.543 -40.956 22.714 1.00 49.03 85 PRO A O 1
ATOM 648 N N . ASP A 1 86 ? -26.322 -39.639 22.319 1.00 45.72 86 ASP A N 1
ATOM 649 C CA . ASP A 1 86 ? -27.293 -40.468 23.036 1.00 45.72 86 ASP A CA 1
ATOM 650 C C . ASP A 1 86 ? -27.650 -41.708 22.208 1.00 45.72 86 ASP A C 1
ATOM 652 O O . ASP A 1 86 ? -28.018 -41.580 21.038 1.00 45.72 86 ASP A O 1
ATOM 656 N N . GLN A 1 87 ? -27.629 -42.896 22.822 1.00 39.59 87 GLN A N 1
ATOM 657 C CA . GLN A 1 87 ? -28.344 -44.067 22.309 1.00 39.59 87 GLN A CA 1
ATOM 658 C C . GLN A 1 87 ? -28.859 -44.984 23.427 1.00 39.59 87 GLN A C 1
ATOM 660 O O . GLN A 1 87 ? -28.097 -45.478 24.251 1.00 39.59 87 GLN A O 1
ATOM 665 N N . GLY A 1 88 ? -30.152 -45.309 23.332 1.00 35.03 88 GLY A N 1
ATOM 666 C CA . GLY A 1 88 ? -30.616 -46.697 23.425 1.00 35.03 88 GLY A CA 1
ATOM 667 C C . GLY A 1 88 ? -30.752 -47.332 24.812 1.00 35.03 88 GLY A C 1
ATOM 668 O O . GLY A 1 88 ? -29.843 -47.987 25.310 1.00 35.03 88 GLY A O 1
ATOM 669 N N . ARG A 1 89 ? -31.977 -47.319 25.355 1.00 41.00 89 ARG A N 1
ATOM 670 C CA . ARG A 1 89 ? -32.426 -48.350 26.311 1.00 41.00 89 ARG A CA 1
ATOM 671 C C . ARG A 1 89 ? -32.383 -49.742 25.657 1.00 41.00 89 ARG A C 1
ATOM 673 O O . ARG A 1 89 ? -32.999 -49.897 24.607 1.00 41.00 89 ARG A O 1
ATOM 680 N N . SER A 1 90 ? -31.867 -50.770 26.342 1.00 36.75 90 SER A N 1
ATOM 681 C CA . SER A 1 90 ? -32.493 -52.113 26.331 1.00 36.75 90 SER A CA 1
ATOM 682 C C . SER A 1 90 ? -32.020 -53.041 27.475 1.00 36.75 90 SER A C 1
ATOM 684 O O . SER A 1 90 ? -30.855 -53.390 27.575 1.00 36.75 90 SER A O 1
ATOM 686 N N . SER A 1 91 ? -32.978 -53.423 28.330 1.00 37.28 91 SER A N 1
ATOM 687 C CA . SER A 1 91 ? -33.192 -54.756 28.945 1.00 37.28 91 SER A CA 1
ATOM 688 C C . SER A 1 91 ? -32.057 -55.637 29.536 1.00 37.28 91 SER A C 1
ATOM 690 O O . SER A 1 91 ? -31.251 -56.196 28.802 1.00 37.28 91 SER A O 1
ATOM 692 N N . LEU A 1 92 ? -32.289 -56.009 30.813 1.00 43.56 92 LEU A N 1
ATOM 693 C CA . LEU A 1 92 ? -32.056 -57.319 31.484 1.00 43.56 92 LEU A CA 1
ATOM 694 C C . LEU A 1 92 ? -30.686 -57.615 32.173 1.00 43.56 92 LEU A C 1
ATOM 696 O O . LEU A 1 92 ? -29.713 -56.918 31.901 1.00 43.56 92 LEU A O 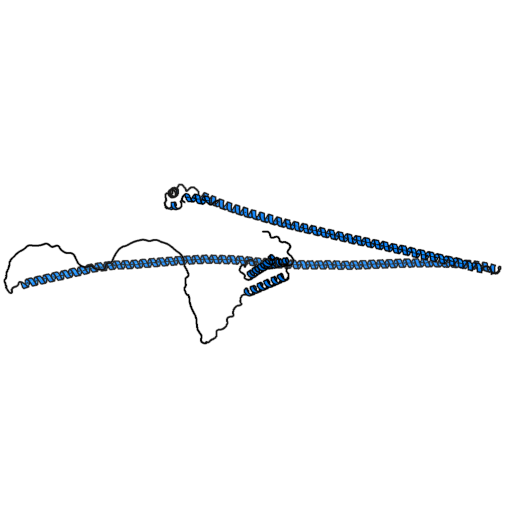1
ATOM 700 N N . PRO A 1 93 ? -30.632 -58.551 33.167 1.00 62.06 93 PRO A N 1
ATOM 701 C CA . PRO A 1 93 ? -29.675 -58.464 34.285 1.00 62.06 93 PRO A CA 1
ATOM 702 C C . PRO A 1 93 ? -28.791 -59.710 34.566 1.00 62.06 93 PRO A C 1
ATOM 704 O O . PRO A 1 93 ? -29.104 -60.828 34.167 1.00 62.06 93 PRO A O 1
ATOM 707 N N . GLY A 1 94 ? -27.750 -59.510 35.387 1.00 33.31 94 GLY A N 1
ATOM 708 C CA . GLY A 1 94 ? -26.955 -60.529 36.103 1.00 33.31 94 GLY A CA 1
ATOM 709 C C . GLY A 1 94 ? -26.051 -59.823 37.132 1.00 33.31 94 GLY A C 1
ATOM 710 O O . GLY A 1 94 ? -25.317 -58.920 36.750 1.00 33.31 94 GLY A O 1
ATOM 711 N N . ILE A 1 95 ? -26.302 -59.943 38.442 1.00 37.12 95 ILE A N 1
ATOM 712 C CA . ILE A 1 95 ? -25.806 -60.977 39.382 1.00 37.12 95 ILE A CA 1
ATOM 713 C C . ILE A 1 95 ? -24.327 -60.766 39.791 1.00 37.12 95 ILE A C 1
ATOM 715 O O . ILE A 1 95 ? -23.424 -60.944 38.986 1.00 37.12 95 ILE A O 1
ATOM 719 N N . ASP A 1 96 ? -24.153 -60.388 41.066 1.00 36.19 96 ASP A N 1
ATOM 720 C CA . ASP A 1 96 ? -23.021 -60.558 42.006 1.00 36.19 96 ASP A CA 1
ATOM 721 C C . ASP A 1 96 ? -21.561 -60.568 41.483 1.00 36.19 96 ASP A C 1
ATOM 723 O O . ASP A 1 96 ? -21.125 -61.438 40.740 1.00 36.19 96 ASP A O 1
ATOM 727 N N . THR A 1 97 ? -20.671 -59.713 42.007 1.00 35.62 97 THR A N 1
ATOM 728 C CA . THR A 1 97 ? -20.109 -59.951 43.355 1.00 35.62 97 THR A CA 1
ATOM 729 C C . THR A 1 97 ? -19.587 -58.698 44.094 1.00 35.62 97 THR A C 1
ATOM 731 O O . THR A 1 97 ? -19.121 -57.722 43.512 1.00 35.62 97 THR A O 1
ATOM 734 N N . ARG A 1 98 ? -19.634 -58.775 45.432 1.00 37.06 98 ARG A N 1
ATOM 735 C CA . ARG A 1 98 ? -18.903 -57.963 46.440 1.00 37.06 98 ARG A CA 1
ATOM 736 C C . ARG A 1 98 ? -17.656 -58.766 46.918 1.00 37.06 98 ARG A C 1
ATOM 738 O O . ARG A 1 98 ? -17.607 -59.939 46.548 1.00 37.06 98 ARG A O 1
ATOM 745 N N . PRO A 1 99 ? -16.695 -58.261 47.746 1.00 52.44 99 PRO A N 1
ATOM 746 C CA . PRO A 1 99 ? -16.864 -57.249 48.812 1.00 52.44 99 PRO A CA 1
ATOM 747 C C . PRO A 1 99 ? -15.676 -56.271 49.067 1.00 52.44 99 PRO A C 1
ATOM 749 O O . PRO A 1 99 ? -14.664 -56.307 48.383 1.00 52.44 99 PRO A O 1
ATOM 752 N N . SER A 1 100 ? -15.786 -55.499 50.167 1.00 34.94 100 SER A N 1
ATOM 753 C CA . SER A 1 100 ? -14.691 -54.854 50.937 1.00 34.94 100 SER A CA 1
ATOM 754 C C . SER A 1 100 ? -13.974 -53.633 50.304 1.00 34.94 100 SER A C 1
ATOM 756 O O . SER A 1 100 ? -13.714 -53.613 49.113 1.00 34.94 100 SER A O 1
ATOM 758 N N . THR A 1 101 ? -13.604 -52.560 51.025 1.00 36.19 101 THR A N 1
ATOM 759 C CA . THR A 1 101 ? -13.806 -52.215 52.455 1.00 36.19 101 THR A CA 1
ATOM 760 C C . THR A 1 101 ? -13.962 -50.692 52.629 1.00 36.19 101 THR A C 1
ATOM 762 O O . THR A 1 101 ? -13.328 -49.919 51.920 1.00 36.19 101 THR A O 1
ATOM 765 N N . SER A 1 102 ? -14.784 -50.263 53.589 1.00 38.25 102 SER A N 1
ATOM 766 C CA . SER A 1 102 ? -14.911 -48.873 54.094 1.00 38.25 102 SER A CA 1
ATOM 767 C C . SER A 1 102 ? -13.776 -48.573 55.130 1.00 38.25 102 SER A C 1
ATOM 769 O O . SER A 1 102 ? -13.038 -49.527 55.395 1.00 38.25 102 SER A O 1
ATOM 771 N N . PRO A 1 103 ? -13.592 -47.372 55.765 1.00 55.41 103 PRO A N 1
ATOM 772 C CA . PRO A 1 103 ? -14.636 -46.393 56.148 1.00 55.41 103 PRO A CA 1
ATOM 773 C C . PRO A 1 103 ? -14.303 -44.870 56.200 1.00 55.41 103 PRO A C 1
ATOM 775 O O . PRO A 1 103 ? -13.146 -44.484 56.280 1.00 55.41 103 PRO A O 1
ATOM 778 N N . ARG A 1 104 ? -15.382 -44.063 56.337 1.00 37.16 104 ARG A N 1
ATOM 779 C CA . ARG A 1 104 ? -15.527 -42.787 57.104 1.00 37.16 104 ARG A CA 1
ATOM 780 C C . ARG A 1 104 ? -14.608 -41.583 56.766 1.00 37.16 104 ARG A C 1
ATOM 782 O O . ARG A 1 104 ? -13.445 -41.734 56.439 1.00 37.16 104 ARG A O 1
ATOM 789 N N . ASN A 1 105 ? -15.061 -40.327 56.854 1.00 38.97 105 ASN A N 1
ATOM 790 C CA . ASN A 1 105 ? -16.062 -39.738 57.762 1.00 38.97 105 ASN A CA 1
ATOM 791 C C . ASN A 1 105 ? -17.172 -38.925 57.066 1.00 38.97 105 ASN A C 1
ATOM 793 O O . ASN A 1 105 ? -17.023 -38.497 55.925 1.00 38.97 105 ASN A O 1
ATOM 797 N N . ASP A 1 106 ? -18.237 -38.678 57.832 1.00 36.53 106 ASP A N 1
ATOM 798 C CA . ASP A 1 106 ? -19.381 -37.815 57.518 1.00 36.53 106 ASP A CA 1
ATOM 799 C C . ASP A 1 106 ? -19.268 -36.428 58.210 1.00 36.53 106 ASP A C 1
ATOM 801 O O . ASP A 1 106 ? -18.247 -36.119 58.826 1.00 36.53 106 ASP A O 1
ATOM 805 N N . ALA A 1 107 ? -20.360 -35.652 58.157 1.00 36.47 107 ALA A N 1
ATOM 806 C CA . ALA A 1 107 ? -20.569 -34.264 58.607 1.00 36.47 107 ALA A CA 1
ATOM 807 C C . ALA A 1 107 ? -19.916 -33.183 57.707 1.00 36.47 107 ALA A C 1
ATOM 809 O O . ALA A 1 107 ? -18.703 -33.155 57.529 1.00 36.47 107 ALA A O 1
ATOM 810 N N . GLU A 1 108 ? -20.641 -32.306 56.999 1.00 35.34 108 GLU A N 1
ATOM 811 C CA . GLU A 1 108 ? -21.822 -31.480 57.353 1.00 35.34 108 GLU A CA 1
ATOM 812 C C . GLU A 1 108 ? -21.485 -30.313 58.295 1.00 35.34 108 GLU A C 1
ATOM 814 O O . GLU A 1 108 ? -21.489 -30.476 59.511 1.00 35.34 108 GLU A O 1
ATOM 819 N N . LEU A 1 109 ? -21.242 -29.121 57.723 1.00 35.91 109 LEU A N 1
ATOM 820 C CA . LEU A 1 109 ? -21.638 -27.827 58.306 1.00 35.91 109 LEU A CA 1
ATOM 821 C C . LEU A 1 109 ? -21.357 -26.646 57.358 1.00 35.91 109 LEU A C 1
ATOM 823 O O . LEU A 1 109 ? -20.207 -26.307 57.086 1.00 35.91 109 LEU A O 1
ATOM 827 N N . ALA A 1 110 ? -22.421 -25.978 56.910 1.00 34.94 110 ALA A N 1
ATOM 828 C CA . ALA A 1 110 ? -22.389 -24.646 56.305 1.00 34.94 110 ALA A CA 1
ATOM 829 C C . ALA A 1 110 ? -23.787 -24.001 56.407 1.00 34.94 110 ALA A C 1
ATOM 831 O O . ALA A 1 110 ? -24.781 -24.702 56.251 1.00 34.94 110 ALA A O 1
ATOM 832 N N . ALA A 1 111 ? -23.959 -22.694 56.618 1.00 38.53 111 ALA A N 1
ATOM 833 C CA . ALA A 1 111 ? -23.060 -21.686 57.190 1.00 38.53 111 ALA A CA 1
ATOM 834 C C . ALA A 1 111 ? -23.896 -20.445 57.578 1.00 38.53 111 ALA A C 1
ATOM 836 O O . ALA A 1 111 ? -24.792 -20.068 56.828 1.00 38.53 111 ALA A O 1
ATOM 837 N N . ALA A 1 112 ? -23.581 -19.775 58.691 1.00 35.50 112 ALA A N 1
ATOM 838 C CA . ALA A 1 112 ? -24.031 -18.406 58.984 1.00 35.50 112 ALA A CA 1
ATOM 839 C C . ALA A 1 112 ? -23.171 -17.784 60.099 1.00 35.50 112 ALA A C 1
ATOM 841 O O . ALA A 1 112 ? -22.737 -18.491 61.008 1.00 35.50 112 ALA A O 1
ATOM 842 N N . ALA A 1 113 ? -22.940 -16.468 60.053 1.00 36.62 113 ALA A N 1
ATOM 843 C CA . ALA A 1 113 ? -22.183 -15.740 61.071 1.00 36.62 113 ALA A CA 1
ATOM 844 C C . ALA A 1 113 ? -22.798 -14.360 61.360 1.00 36.62 113 ALA A C 1
ATOM 846 O O . ALA A 1 113 ? -23.163 -13.639 60.436 1.00 36.62 113 ALA A O 1
ATOM 847 N N . GLY A 1 114 ? -22.835 -13.980 62.643 1.00 31.53 114 GLY A N 1
ATOM 848 C CA . GLY A 1 114 ? -23.272 -12.662 63.127 1.00 31.53 114 GLY A CA 1
ATOM 849 C C . GLY A 1 114 ? -24.799 -12.489 63.290 1.00 31.53 114 GLY A C 1
ATOM 850 O O . GLY A 1 114 ? -25.578 -13.080 62.556 1.00 31.53 114 GLY A O 1
ATOM 851 N N . GLY A 1 115 ? -25.287 -11.691 64.250 1.00 34.16 115 GLY A N 1
ATOM 852 C CA . GLY A 1 115 ? -24.544 -11.098 65.369 1.00 34.16 115 GLY A CA 1
ATOM 853 C C . GLY A 1 115 ? -25.278 -9.999 66.159 1.00 34.16 115 GLY A C 1
ATOM 854 O O . GLY A 1 115 ? -25.672 -8.992 65.587 1.00 34.16 115 GLY A O 1
ATOM 855 N N . ASN A 1 116 ? -25.277 -10.145 67.493 1.00 36.00 116 ASN A N 1
ATOM 856 C CA . ASN A 1 116 ? -25.478 -9.121 68.540 1.00 36.00 116 ASN A CA 1
ATOM 857 C C . ASN A 1 116 ? -26.863 -8.476 68.800 1.00 36.00 116 ASN A C 1
ATOM 859 O O . ASN A 1 116 ? -27.580 -8.065 67.899 1.00 36.00 116 ASN A O 1
ATOM 863 N N . SER A 1 117 ? -27.058 -8.172 70.099 1.00 35.56 117 SER A N 1
ATOM 864 C CA . SER A 1 117 ? -27.959 -7.152 70.688 1.00 35.56 117 SER A CA 1
ATOM 865 C C . SER A 1 117 ? -29.480 -7.444 70.724 1.00 35.56 117 SER A C 1
ATOM 867 O O . SER A 1 117 ? -30.020 -8.040 69.807 1.00 35.56 117 SER A O 1
ATOM 869 N N . ARG A 1 118 ? -30.244 -7.031 71.761 1.00 34.12 118 ARG A N 1
ATOM 870 C CA . ARG A 1 118 ? -29.891 -6.286 73.000 1.00 34.12 118 ARG A CA 1
ATOM 871 C C . ARG A 1 118 ? -30.949 -6.445 74.120 1.00 34.12 118 ARG A C 1
ATOM 873 O O . ARG A 1 118 ? -32.110 -6.691 73.834 1.00 34.12 118 ARG A O 1
ATOM 880 N N . MET A 1 119 ? -30.545 -6.056 75.337 1.00 35.50 119 MET A N 1
ATOM 881 C CA . MET A 1 119 ? -31.366 -5.567 76.469 1.00 35.50 119 MET A CA 1
ATOM 882 C C . MET A 1 119 ? -32.183 -6.561 77.319 1.00 35.50 119 MET A C 1
ATOM 884 O O . MET A 1 119 ? -32.581 -7.638 76.900 1.00 35.50 119 MET A O 1
ATOM 888 N N . GLN A 1 120 ? -32.366 -6.147 78.578 1.00 39.84 120 GLN A N 1
ATOM 889 C CA . GLN A 1 120 ? -33.045 -6.831 79.687 1.00 39.84 120 GLN A CA 1
ATOM 890 C C . GLN A 1 120 ? -34.426 -6.190 79.941 1.00 39.84 120 GLN A C 1
ATOM 892 O O . GLN A 1 120 ? -34.674 -5.095 79.439 1.00 39.84 120 GLN A O 1
ATOM 897 N N . LEU A 1 121 ? -35.247 -6.766 80.837 1.00 39.19 121 LEU A N 1
ATOM 898 C CA . LEU A 1 121 ? -35.602 -6.128 82.129 1.00 39.19 121 LEU A CA 1
ATOM 899 C C . LEU A 1 121 ? -36.431 -7.059 83.052 1.00 39.19 121 LEU A C 1
ATOM 901 O O . LEU A 1 121 ? -36.784 -8.173 82.675 1.00 39.19 121 LEU A O 1
ATOM 905 N N . TYR A 1 122 ? -36.662 -6.627 84.299 1.00 33.09 122 TYR A N 1
ATOM 906 C CA . TYR A 1 122 ? -37.165 -7.437 85.425 1.00 33.09 122 TYR A CA 1
ATOM 907 C C . TYR A 1 122 ? -38.672 -7.290 85.709 1.00 33.09 122 TYR A C 1
ATOM 909 O O . TYR A 1 122 ? -39.183 -6.173 85.675 1.00 33.09 122 TYR A O 1
ATOM 917 N N . SER A 1 123 ? -39.318 -8.373 86.180 1.00 35.09 123 SER A N 1
ATOM 918 C CA . SER A 1 123 ? -40.143 -8.487 87.425 1.00 35.09 123 SER A CA 1
ATOM 919 C C . SER A 1 123 ? -41.005 -9.766 87.356 1.00 35.09 123 SER A C 1
ATOM 921 O O . SER A 1 123 ? -41.573 -10.044 86.311 1.00 35.09 123 SER A O 1
ATOM 923 N N . ARG A 1 124 ? -41.074 -10.685 88.334 1.00 32.38 124 ARG A N 1
ATOM 924 C CA . ARG A 1 124 ? -41.254 -10.621 89.808 1.00 32.38 124 ARG A CA 1
ATOM 925 C C . ARG A 1 124 ? -42.703 -10.344 90.253 1.00 32.38 124 ARG A C 1
ATOM 927 O O . ARG A 1 124 ? -43.023 -9.197 90.529 1.00 32.38 124 ARG A O 1
ATOM 934 N N . ALA A 1 125 ? -43.495 -11.406 90.461 1.00 30.86 125 ALA A N 1
ATOM 935 C CA . ALA A 1 125 ? -44.141 -11.745 91.752 1.00 30.86 125 ALA A CA 1
ATOM 936 C C . ALA A 1 125 ? -45.199 -12.867 91.619 1.00 30.86 125 ALA A C 1
ATOM 938 O O . ALA A 1 125 ? -45.973 -12.845 90.675 1.00 30.86 125 ALA A O 1
ATOM 939 N N . SER A 1 126 ? -45.267 -13.740 92.639 1.00 32.38 126 SER A N 1
ATOM 940 C CA . SER A 1 126 ? -46.437 -14.516 93.117 1.00 32.38 126 SER A CA 1
ATOM 941 C C . SER A 1 126 ? -47.238 -15.437 92.167 1.00 32.38 126 SER A C 1
ATOM 943 O O . SER A 1 126 ? -47.449 -15.153 91.001 1.00 32.38 126 SER A O 1
ATOM 945 N N . ALA A 1 127 ? -47.850 -16.530 92.633 1.00 34.31 127 ALA A N 1
ATOM 946 C CA . ALA A 1 127 ? -47.621 -17.367 93.821 1.00 34.31 127 ALA A CA 1
ATOM 947 C C . ALA A 1 127 ? -48.464 -18.651 93.681 1.00 34.31 127 ALA A C 1
ATOM 949 O O . ALA A 1 127 ? -49.601 -18.579 93.210 1.00 34.31 127 ALA A O 1
ATOM 950 N N . ARG A 1 128 ? -47.971 -19.798 94.167 1.00 37.72 128 ARG A N 1
ATOM 951 C CA . ARG A 1 128 ? -48.817 -20.893 94.679 1.00 37.72 128 ARG A CA 1
ATOM 952 C C . ARG A 1 128 ? -48.023 -21.823 95.592 1.00 37.72 128 ARG A C 1
ATOM 954 O O . ARG A 1 128 ? -46.802 -21.884 95.500 1.00 37.72 128 ARG A O 1
ATOM 961 N N . SER A 1 129 ? -48.737 -22.476 96.501 1.00 35.28 129 SER A N 1
ATOM 962 C CA . SER A 1 129 ? -48.201 -23.118 97.701 1.00 35.28 129 SER A CA 1
ATOM 963 C C . SER A 1 129 ? -48.730 -24.540 97.872 1.00 35.28 129 SER A C 1
ATOM 965 O O . SER A 1 129 ? -49.935 -24.756 97.748 1.00 35.28 129 SER A O 1
ATOM 967 N N . ALA A 1 130 ? -47.820 -25.447 98.215 1.00 35.62 130 ALA A N 1
ATOM 968 C CA . ALA A 1 130 ? -48.006 -26.809 98.713 1.00 35.62 130 ALA A CA 1
ATOM 969 C C . ALA A 1 130 ? -46.653 -27.194 99.360 1.00 35.62 130 ALA A C 1
ATOM 971 O O . ALA A 1 130 ? -45.619 -26.828 98.800 1.00 35.62 130 ALA A O 1
ATOM 972 N N . ASP A 1 131 ? -46.535 -27.830 100.525 1.00 35.97 131 ASP A N 1
ATOM 973 C CA . ASP A 1 131 ? -47.522 -28.238 101.538 1.00 35.97 131 ASP A CA 1
ATOM 974 C C . ASP A 1 131 ? -46.899 -28.111 102.952 1.00 35.97 131 ASP A C 1
ATOM 976 O O . ASP A 1 131 ? -45.710 -27.835 103.065 1.00 35.97 131 ASP A O 1
ATOM 980 N N . ALA A 1 132 ? -47.720 -28.303 103.997 1.00 36.97 132 ALA A N 1
ATOM 981 C CA . ALA A 1 132 ? -47.417 -28.681 105.397 1.00 36.97 132 ALA A CA 1
ATOM 982 C C . ALA A 1 132 ? -46.083 -28.258 106.077 1.00 36.97 132 ALA A C 1
ATOM 984 O O . ALA A 1 132 ? -44.981 -28.542 105.612 1.00 36.97 132 ALA A O 1
ATOM 985 N N . PRO A 1 133 ? -46.169 -27.807 107.343 1.00 47.28 133 PRO A N 1
ATOM 986 C CA . PRO A 1 133 ? -45.642 -28.682 108.403 1.00 47.28 133 PRO A CA 1
ATOM 987 C C . PRO A 1 133 ? -46.577 -28.829 109.620 1.00 47.28 133 PRO A C 1
ATOM 989 O O . PRO A 1 133 ? -47.653 -28.236 109.688 1.00 47.28 133 PRO A O 1
ATOM 992 N N . ALA A 1 134 ? -46.168 -29.665 110.578 1.00 37.31 134 ALA A N 1
ATOM 993 C CA . ALA A 1 134 ? -46.970 -30.079 111.728 1.00 37.31 134 ALA A CA 1
ATOM 994 C C . ALA A 1 134 ? -46.689 -29.291 113.028 1.00 37.31 134 ALA A C 1
ATOM 996 O O . ALA A 1 134 ? -45.601 -28.765 113.222 1.00 37.31 134 ALA A O 1
ATOM 997 N N . ALA A 1 135 ? -47.687 -29.323 113.921 1.00 39.28 135 ALA A N 1
ATOM 998 C CA . ALA A 1 135 ? -47.622 -29.313 115.392 1.00 39.28 135 ALA A CA 1
ATOM 999 C C . ALA A 1 135 ? -46.658 -28.357 116.147 1.00 39.28 135 ALA A C 1
ATOM 1001 O O . ALA A 1 135 ? -45.448 -28.560 116.160 1.00 39.28 135 ALA A O 1
ATOM 1002 N N . GLY A 1 136 ? -47.234 -27.490 117.000 1.00 36.19 136 GLY A N 1
ATOM 1003 C CA . GLY A 1 136 ? -46.648 -27.202 118.324 1.00 36.19 136 GLY A CA 1
ATOM 1004 C C . GLY A 1 136 ? -46.627 -25.746 118.815 1.00 36.19 136 GLY A C 1
ATOM 1005 O O . GLY A 1 136 ? -45.626 -25.058 118.648 1.00 36.19 136 GLY A O 1
ATOM 1006 N N . SER A 1 137 ? -47.659 -25.324 119.556 1.00 35.16 137 SER A N 1
ATOM 1007 C CA . SER A 1 137 ? -47.572 -24.303 120.624 1.00 35.16 137 SER A CA 1
ATOM 1008 C C . SER A 1 137 ? -48.780 -24.422 121.578 1.00 35.16 137 SER A C 1
ATOM 1010 O O . SER A 1 137 ? -49.747 -25.111 121.248 1.00 35.16 137 SER A O 1
ATOM 1012 N N . VAL A 1 138 ? -48.685 -23.871 122.801 1.00 39.69 138 VAL A N 1
ATOM 1013 C CA . VAL A 1 138 ? -49.583 -24.200 123.944 1.00 39.69 138 VAL A CA 1
ATOM 1014 C C . VAL A 1 138 ? -50.194 -22.903 124.593 1.00 39.69 138 VAL A C 1
ATOM 1016 O O . VAL A 1 138 ? -50.407 -21.974 123.815 1.00 39.69 138 VAL A O 1
ATOM 1019 N N . PRO A 1 139 ? -50.630 -22.763 125.879 1.00 57.19 139 PRO A N 1
ATOM 1020 C CA . PRO A 1 139 ? -52.010 -22.317 126.165 1.00 57.19 139 PRO A CA 1
ATOM 1021 C C . PRO A 1 139 ? -52.201 -21.004 126.973 1.00 57.19 139 PRO A C 1
ATOM 1023 O O . PRO A 1 139 ? -51.290 -20.547 127.655 1.00 57.19 139 PRO A O 1
ATOM 1026 N N . VAL A 1 140 ? -53.451 -20.503 126.985 1.00 37.25 140 VAL A N 1
ATOM 1027 C CA . VAL A 1 140 ? -54.137 -19.650 128.002 1.00 37.25 140 VAL A CA 1
ATOM 1028 C C . VAL A 1 140 ? -55.651 -19.934 127.833 1.00 37.25 140 VAL A C 1
ATOM 1030 O O . VAL A 1 140 ? -56.101 -19.919 126.690 1.00 37.25 140 VAL A O 1
ATOM 1033 N N . ASP A 1 141 ? -56.532 -20.295 128.778 1.00 38.06 141 ASP A N 1
ATOM 1034 C CA . ASP A 1 141 ? -56.617 -20.373 130.260 1.00 38.06 141 ASP A CA 1
ATOM 1035 C C . ASP A 1 141 ? -57.175 -19.141 131.024 1.00 38.06 141 ASP A C 1
ATOM 1037 O O . ASP A 1 141 ? -56.544 -18.091 131.071 1.00 38.06 141 ASP A O 1
ATOM 1041 N N . TRP A 1 142 ? -58.360 -19.306 131.640 1.00 39.81 142 TRP A N 1
ATOM 1042 C CA . TRP A 1 142 ? -59.041 -18.416 132.608 1.00 39.81 142 TRP A CA 1
ATOM 1043 C C . TRP A 1 142 ? -60.053 -19.237 133.442 1.00 39.81 142 TRP A C 1
ATOM 1045 O O . TRP A 1 142 ? -60.629 -20.202 132.937 1.00 39.81 142 TRP A O 1
ATOM 1055 N N . THR A 1 143 ? -60.291 -18.884 134.717 1.00 40.88 143 THR A N 1
ATOM 1056 C CA . THR A 1 143 ? -60.830 -19.835 135.720 1.00 40.88 143 THR A CA 1
ATOM 1057 C C . THR A 1 143 ? -61.910 -19.310 136.694 1.00 40.88 143 THR A C 1
ATOM 1059 O O . THR A 1 143 ? -61.826 -18.188 137.182 1.00 40.88 143 THR A O 1
ATOM 1062 N N . LEU A 1 144 ? -62.808 -20.235 137.105 1.00 40.78 144 LEU A N 1
ATOM 1063 C CA . LEU A 1 144 ? -63.532 -20.304 138.408 1.00 40.78 144 LEU A CA 1
ATOM 1064 C C . LEU A 1 144 ? -64.649 -19.243 138.692 1.00 40.78 144 LEU A C 1
ATOM 1066 O O . LEU A 1 144 ? -64.759 -18.299 137.916 1.00 40.78 144 LEU A O 1
ATOM 1070 N N . PRO A 1 145 ? -65.535 -19.391 139.731 1.00 54.06 145 PRO A N 1
ATOM 1071 C CA . PRO A 1 145 ? -65.436 -20.260 140.924 1.00 54.06 145 PRO A CA 1
ATOM 1072 C C . PRO A 1 145 ? -66.663 -21.103 141.408 1.00 54.06 145 PRO A C 1
ATOM 1074 O O . PRO A 1 145 ? -67.781 -20.627 141.532 1.00 54.06 145 PRO A O 1
ATOM 1077 N N . GLN A 1 146 ? -66.347 -22.336 141.844 1.00 38.72 146 GLN A N 1
ATOM 1078 C CA . GLN A 1 146 ? -66.719 -23.033 143.109 1.00 38.72 146 GLN A CA 1
ATOM 1079 C C . GLN A 1 146 ? -68.172 -23.263 143.639 1.00 38.72 146 GLN A C 1
ATOM 1081 O O . GLN A 1 146 ? -68.874 -22.326 143.990 1.00 38.72 146 GLN A O 1
ATOM 1086 N N . ARG A 1 147 ? -68.406 -24.548 144.024 1.00 38.62 147 ARG A N 1
ATOM 1087 C CA . ARG A 1 147 ? -69.197 -25.088 145.185 1.00 38.62 147 ARG A CA 1
ATOM 1088 C C . ARG A 1 147 ? -70.744 -24.950 145.163 1.00 38.62 147 ARG A C 1
ATOM 1090 O O . ARG A 1 147 ? -71.263 -23.998 144.613 1.00 38.62 147 ARG A O 1
ATOM 1097 N N . THR A 1 148 ? -71.583 -25.811 145.775 1.00 43.12 148 THR A N 1
ATOM 1098 C CA . THR A 1 148 ? -71.519 -27.210 146.309 1.00 43.12 148 THR A CA 1
ATOM 1099 C C . THR A 1 148 ? -72.949 -27.702 146.609 1.00 43.12 148 THR A C 1
ATOM 1101 O O . THR A 1 148 ? -73.694 -26.915 147.180 1.00 43.12 148 THR A O 1
ATOM 1104 N N . LEU A 1 149 ? -73.280 -28.991 146.384 1.00 39.66 149 LEU A N 1
ATOM 1105 C CA . LEU A 1 149 ? -73.990 -29.926 147.308 1.00 39.66 149 LEU A CA 1
ATOM 1106 C C . LEU A 1 149 ? -74.476 -31.205 146.581 1.00 39.66 149 LEU A C 1
ATOM 1108 O O . LEU A 1 149 ? -74.071 -31.451 145.449 1.00 39.66 149 LEU A O 1
ATOM 1112 N N . ASN A 1 150 ? -75.196 -32.102 147.274 1.00 42.47 150 ASN A N 1
ATOM 1113 C CA . ASN A 1 150 ? -75.184 -33.543 146.988 1.00 42.47 150 ASN A CA 1
ATOM 1114 C C . ASN A 1 150 ? -76.548 -34.255 147.200 1.00 42.47 150 ASN A C 1
ATOM 1116 O O . ASN A 1 150 ? -77.317 -33.855 148.066 1.00 42.47 150 ASN A O 1
ATOM 1120 N N . ARG A 1 151 ? -76.729 -35.402 146.516 1.00 39.94 151 ARG A N 1
ATOM 1121 C CA . ARG A 1 151 ? -77.713 -36.506 146.729 1.00 39.94 151 ARG A CA 1
ATOM 1122 C C . ARG A 1 151 ? -79.206 -36.374 146.320 1.00 39.94 151 ARG A C 1
ATOM 1124 O O . ARG A 1 151 ? -80.018 -35.795 147.021 1.00 39.94 151 ARG A O 1
ATOM 1131 N N . LYS A 1 152 ? -79.549 -37.229 145.337 1.00 46.41 152 LYS A N 1
ATOM 1132 C CA . LYS A 1 152 ? -80.662 -38.220 145.291 1.00 46.41 152 LYS A CA 1
ATOM 1133 C C . LYS A 1 152 ? -82.136 -37.779 145.454 1.00 46.41 152 LYS A C 1
ATOM 1135 O O . LYS A 1 152 ? -82.606 -37.594 146.569 1.00 46.41 152 LYS A O 1
ATOM 1140 N N . ALA A 1 153 ? -82.914 -38.002 144.388 1.00 34.50 153 ALA A N 1
ATOM 1141 C CA . ALA A 1 153 ? -84.235 -38.649 144.460 1.00 34.50 153 ALA A CA 1
ATOM 1142 C C . ALA A 1 153 ? -84.524 -39.444 143.165 1.00 34.50 153 ALA A C 1
ATOM 1144 O O . ALA A 1 153 ? -84.104 -39.032 142.087 1.00 34.50 153 ALA A O 1
ATOM 1145 N N . PHE A 1 154 ? -85.233 -40.574 143.266 1.00 44.34 154 PHE A N 1
ATOM 1146 C CA . PHE A 1 154 ? -85.824 -41.304 142.130 1.00 44.34 154 PHE A CA 1
ATOM 1147 C C . PHE A 1 154 ? -87.334 -41.020 142.133 1.00 44.34 154 PHE A C 1
ATOM 1149 O O . PHE A 1 154 ? -87.995 -41.367 143.108 1.00 44.34 154 PHE A O 1
ATOM 1156 N N . VAL A 1 155 ? -87.891 -40.465 141.053 1.00 39.56 155 VAL A N 1
ATOM 1157 C CA . VAL A 1 155 ? -89.341 -40.490 140.766 1.00 39.56 155 VAL A CA 1
ATOM 1158 C C . VAL A 1 155 ? -89.527 -40.765 139.269 1.00 39.56 155 VAL A C 1
ATOM 1160 O O . VAL A 1 155 ? -88.669 -40.418 138.458 1.00 39.56 155 VAL A O 1
ATOM 1163 N N . ARG A 1 156 ? -90.604 -41.469 138.907 1.00 44.75 156 ARG A N 1
ATOM 1164 C CA . ARG A 1 156 ? -90.795 -42.113 137.600 1.00 44.75 156 ARG A CA 1
ATOM 1165 C C . ARG A 1 156 ? -92.138 -41.693 136.992 1.00 44.75 156 ARG A C 1
ATOM 1167 O O . ARG A 1 156 ? -93.173 -42.009 137.565 1.00 44.75 156 ARG A O 1
ATOM 1174 N N . GLY A 1 157 ? -92.107 -41.080 135.806 1.00 39.91 157 GLY A N 1
ATOM 1175 C CA . GLY A 1 157 ? -93.298 -40.728 135.015 1.00 39.91 157 GLY A CA 1
ATOM 1176 C C . GLY A 1 157 ? -93.905 -39.353 135.335 1.00 39.91 157 GLY A C 1
ATOM 1177 O O . GLY A 1 157 ? -93.818 -38.885 136.464 1.00 39.91 157 GLY A O 1
ATOM 1178 N N . GLY A 1 158 ? -94.516 -38.722 134.322 1.00 48.06 158 GLY A N 1
ATOM 1179 C CA . GLY A 1 158 ? -95.180 -37.412 134.423 1.00 48.06 158 GLY A CA 1
ATOM 1180 C C . GLY A 1 158 ? -94.533 -36.314 133.567 1.00 48.06 158 GLY A C 1
ATOM 1181 O O . GLY A 1 158 ? -93.553 -35.702 133.975 1.00 48.06 158 GLY A O 1
ATOM 1182 N N . ASP A 1 159 ? -95.108 -36.087 132.382 1.00 49.69 159 ASP A N 1
ATOM 1183 C CA . ASP A 1 159 ? -95.145 -34.871 131.539 1.00 49.69 159 ASP A CA 1
ATOM 1184 C C . ASP A 1 159 ? -93.879 -34.070 131.154 1.00 49.69 159 ASP A C 1
ATOM 1186 O O . ASP A 1 159 ? -93.844 -33.544 130.039 1.00 49.69 159 ASP A O 1
ATOM 1190 N N . PHE A 1 160 ? -92.802 -34.023 131.945 1.00 47.00 160 PHE A N 1
ATOM 1191 C CA . PHE A 1 160 ? -91.569 -33.304 131.570 1.00 47.00 160 PHE A CA 1
ATOM 1192 C C . PHE A 1 160 ? -90.970 -33.792 130.242 1.00 47.00 160 PHE A C 1
ATOM 1194 O O . PHE A 1 160 ? -90.490 -32.987 129.445 1.00 47.00 160 PHE A O 1
ATOM 1201 N N . ALA A 1 161 ? -91.082 -35.094 129.957 1.00 53.41 161 ALA A N 1
ATOM 1202 C CA . ALA A 1 161 ? -90.590 -35.702 128.721 1.00 53.41 161 ALA A CA 1
ATOM 1203 C C . ALA A 1 161 ? -91.288 -35.190 127.444 1.00 53.41 161 ALA A C 1
ATOM 1205 O O . ALA A 1 161 ? -90.730 -35.328 126.360 1.00 53.41 161 ALA A O 1
ATOM 1206 N N . ARG A 1 162 ? -92.492 -34.596 127.539 1.00 55.06 162 ARG A N 1
ATOM 1207 C CA . ARG A 1 162 ? -93.148 -33.932 126.396 1.00 55.06 162 ARG A CA 1
ATOM 1208 C C . ARG A 1 162 ? -92.585 -32.536 126.150 1.00 55.06 162 ARG A C 1
ATOM 1210 O O . ARG A 1 162 ? -92.441 -32.142 124.998 1.00 55.06 162 ARG A O 1
ATOM 1217 N N . ILE A 1 163 ? -92.252 -31.804 127.213 1.00 57.59 163 ILE A N 1
ATOM 1218 C CA . ILE A 1 163 ? -91.700 -30.445 127.116 1.00 57.59 163 ILE A CA 1
ATOM 1219 C C . ILE A 1 163 ? -90.308 -30.492 126.478 1.00 57.59 163 ILE A C 1
ATOM 1221 O O . ILE A 1 163 ? -90.042 -29.714 125.564 1.00 57.59 163 ILE A O 1
ATOM 1225 N N . THR A 1 164 ? -89.463 -31.452 126.871 1.00 60.94 164 THR A N 1
ATOM 1226 C CA . THR A 1 164 ? -88.159 -31.667 126.222 1.00 60.94 164 THR A CA 1
ATOM 1227 C C . THR A 1 164 ? -88.312 -32.071 124.756 1.00 60.94 164 THR A C 1
ATOM 1229 O O . THR A 1 164 ? -87.639 -31.499 123.914 1.00 60.94 164 THR A O 1
ATOM 1232 N N . LEU A 1 165 ? -89.259 -32.956 124.413 1.00 62.88 165 LEU A N 1
ATOM 1233 C CA . LEU A 1 165 ? -89.514 -33.353 123.017 1.00 62.88 165 LEU A CA 1
ATOM 1234 C C . LEU A 1 165 ? -89.946 -32.171 122.131 1.00 62.88 165 LEU A C 1
ATOM 1236 O O . LEU A 1 165 ? -89.501 -32.054 120.993 1.00 62.88 165 LEU A O 1
ATOM 1240 N N . VAL A 1 166 ? -90.778 -31.264 122.656 1.00 68.69 166 VAL A N 1
ATOM 1241 C CA . VAL A 1 166 ? -91.179 -30.035 121.948 1.00 68.69 166 VAL A CA 1
ATOM 1242 C C . VAL A 1 166 ? -90.008 -29.055 121.814 1.00 68.69 166 VAL A C 1
ATOM 1244 O O . VAL A 1 166 ? -89.884 -28.401 120.779 1.00 68.69 166 VAL A O 1
ATOM 1247 N N . GLN A 1 167 ? -89.128 -28.966 122.815 1.00 68.38 167 GLN A N 1
ATOM 1248 C CA . GLN A 1 167 ? -87.906 -28.159 122.737 1.00 68.38 167 GLN A CA 1
ATOM 1249 C C . GLN A 1 167 ? -86.893 -28.742 121.738 1.00 68.38 167 GLN A C 1
ATOM 1251 O O . GLN A 1 167 ? -86.356 -27.984 120.935 1.00 68.38 167 GLN A O 1
ATOM 1256 N N . ASP A 1 168 ? -86.711 -30.064 121.702 1.00 71.56 168 ASP A N 1
ATOM 1257 C CA . ASP A 1 168 ? -85.861 -30.763 120.731 1.00 71.56 168 ASP A CA 1
ATOM 1258 C C . ASP A 1 168 ? -86.394 -30.612 119.299 1.00 71.56 168 ASP A C 1
ATOM 1260 O O . ASP A 1 168 ? -85.627 -30.350 118.375 1.00 71.56 168 ASP A O 1
ATOM 1264 N N . ASP A 1 169 ? -87.710 -30.709 119.084 1.00 71.38 169 ASP A N 1
ATOM 1265 C CA . ASP A 1 169 ? -88.308 -30.488 117.762 1.00 71.38 169 ASP A CA 1
ATOM 1266 C C . ASP A 1 169 ? -88.271 -29.014 117.327 1.00 71.38 169 ASP A C 1
ATOM 1268 O O . ASP A 1 169 ? -88.180 -28.733 116.129 1.00 71.38 169 ASP A O 1
ATOM 1272 N N . LEU A 1 170 ? -88.303 -28.057 118.26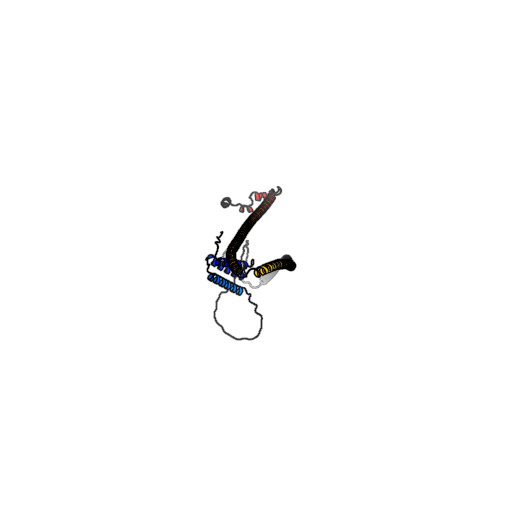2 1.00 76.19 170 LEU A N 1
ATOM 1273 C CA . LEU A 1 170 ? -88.044 -26.643 117.967 1.00 76.19 170 LEU A CA 1
ATOM 1274 C C . LEU A 1 170 ? -86.562 -26.394 117.652 1.00 76.19 170 LEU A C 1
ATOM 1276 O O . LEU A 1 170 ? -86.269 -25.679 116.693 1.00 76.19 170 LEU A O 1
ATOM 1280 N N . ALA A 1 171 ? -85.638 -27.024 118.381 1.00 74.94 171 ALA A N 1
ATOM 1281 C CA . ALA A 1 171 ? -84.205 -26.968 118.105 1.00 74.94 171 ALA A CA 1
ATOM 1282 C C . ALA A 1 171 ? -83.887 -27.556 116.722 1.00 74.94 171 ALA A C 1
ATOM 1284 O O . ALA A 1 171 ? -83.280 -26.877 115.899 1.00 74.94 171 ALA A O 1
ATOM 1285 N N . ARG A 1 172 ? -84.410 -28.745 116.398 1.00 77.25 172 ARG A N 1
ATOM 1286 C CA . ARG A 1 172 ? -84.288 -29.378 115.072 1.00 77.25 172 ARG A CA 1
ATOM 1287 C C . ARG A 1 172 ? -84.869 -28.524 113.949 1.00 77.25 172 ARG A C 1
ATOM 1289 O O . ARG A 1 172 ? -84.282 -28.462 112.873 1.00 77.25 172 ARG A O 1
ATOM 1296 N N . LYS A 1 173 ? -86.001 -27.843 114.171 1.00 77.88 173 LYS A N 1
ATOM 1297 C CA . LYS A 1 173 ? -86.565 -26.896 113.190 1.00 77.88 173 LYS A CA 1
ATOM 1298 C C . LYS A 1 173 ? -85.663 -25.674 113.007 1.00 77.88 173 LYS A C 1
ATOM 1300 O O . LYS A 1 173 ? -85.429 -25.274 111.870 1.00 77.88 173 LYS A O 1
ATOM 1305 N N . ALA A 1 174 ? -85.105 -25.128 114.088 1.00 77.25 174 ALA A N 1
ATOM 1306 C CA . ALA A 1 174 ? -84.152 -24.021 114.026 1.00 77.25 174 ALA A CA 1
ATOM 1307 C C . ALA A 1 174 ? -82.826 -24.421 113.347 1.00 77.25 174 ALA A C 1
ATOM 1309 O O . ALA A 1 174 ? -82.292 -23.650 112.5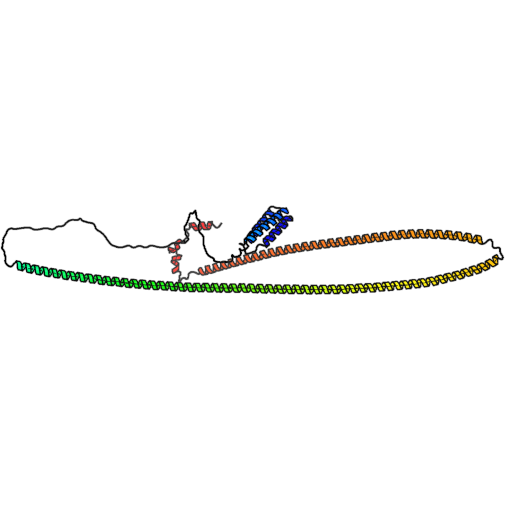54 1.00 77.25 174 ALA A O 1
ATOM 1310 N N . GLU A 1 175 ? -82.315 -25.629 113.589 1.00 76.44 175 GLU A N 1
ATOM 1311 C CA . GLU A 1 175 ? -81.137 -26.180 112.908 1.00 76.44 175 GLU A CA 1
ATOM 1312 C C . GLU A 1 175 ? -81.410 -26.452 111.427 1.00 76.44 175 GLU A C 1
ATOM 1314 O O . GLU A 1 175 ? -80.630 -26.024 110.581 1.00 76.44 175 GLU A O 1
ATOM 1319 N N . ALA A 1 176 ? -82.541 -27.075 111.085 1.00 79.69 176 ALA A N 1
ATOM 1320 C CA . ALA A 1 176 ? -82.947 -27.285 109.696 1.00 79.69 176 ALA A CA 1
ATOM 1321 C C . ALA A 1 176 ? -83.147 -25.957 108.942 1.00 79.69 176 ALA A C 1
ATOM 1323 O O . ALA A 1 176 ? -82.862 -25.877 107.747 1.00 79.69 176 ALA A O 1
ATOM 1324 N N . GLN A 1 177 ? -83.600 -24.901 109.625 1.00 82.31 177 GLN A N 1
ATOM 1325 C CA . GLN A 1 177 ? -83.705 -23.566 109.041 1.00 82.31 177 GLN A CA 1
ATOM 1326 C C . GLN A 1 177 ? -82.330 -22.900 108.885 1.00 82.31 177 GLN A C 1
ATOM 1328 O O . GLN A 1 177 ? -82.030 -22.424 107.796 1.00 82.31 177 GLN A O 1
ATOM 1333 N N . ARG A 1 178 ? -81.434 -22.987 109.880 1.00 79.81 178 ARG A N 1
ATOM 1334 C CA . ARG A 1 178 ? -80.029 -22.551 109.739 1.00 79.81 178 ARG A CA 1
ATOM 1335 C C . ARG A 1 178 ? -79.307 -23.272 108.597 1.00 79.81 178 ARG A C 1
ATOM 1337 O O . ARG A 1 178 ? -78.576 -22.632 107.851 1.00 79.81 178 ARG A O 1
ATOM 1344 N N . GLN A 1 179 ? -79.538 -24.573 108.416 1.00 82.88 179 GLN A N 1
ATOM 1345 C CA . GLN A 1 179 ? -78.977 -25.348 107.303 1.00 82.88 179 GLN A CA 1
ATOM 1346 C C . GLN A 1 179 ? -79.515 -24.889 105.939 1.00 82.88 179 GLN A C 1
ATOM 1348 O O . GLN A 1 179 ? -78.756 -24.878 104.970 1.00 82.88 179 GLN A O 1
ATOM 1353 N N . ARG A 1 180 ? -80.785 -24.465 105.851 1.00 82.31 180 ARG A N 1
ATOM 1354 C CA . ARG A 1 180 ? -81.352 -23.838 104.642 1.00 82.31 180 ARG A CA 1
ATOM 1355 C C . ARG A 1 180 ? -80.739 -22.463 104.390 1.00 82.31 180 ARG A C 1
ATOM 1357 O O . ARG A 1 180 ? -80.210 -22.245 103.307 1.00 82.31 180 ARG A O 1
ATOM 1364 N N . ASP A 1 181 ? -80.699 -21.597 105.401 1.00 81.31 181 ASP A N 1
ATOM 1365 C CA . ASP A 1 181 ? -80.084 -20.268 105.309 1.00 81.31 181 ASP A CA 1
ATOM 1366 C C . ASP A 1 181 ? -78.598 -20.363 104.910 1.00 81.31 181 ASP A C 1
ATOM 1368 O O . ASP A 1 181 ? -78.106 -19.576 104.103 1.00 81.31 181 ASP A O 1
ATOM 1372 N N . GLU A 1 182 ? -77.868 -21.354 105.427 1.00 79.38 182 GLU A N 1
ATOM 1373 C CA . GLU A 1 182 ? -76.504 -21.665 105.001 1.00 79.38 182 GLU A CA 1
ATOM 1374 C C . GLU A 1 182 ? -76.424 -22.199 103.568 1.00 79.38 182 GLU A C 1
ATOM 1376 O O . GLU A 1 182 ? -75.511 -21.813 102.840 1.00 79.38 182 GLU A O 1
ATOM 1381 N N . ALA A 1 183 ? -77.330 -23.086 103.152 1.00 82.69 183 ALA A N 1
ATOM 1382 C CA . ALA A 1 183 ? -77.361 -23.611 101.789 1.00 82.69 183 ALA A CA 1
ATOM 1383 C C . ALA A 1 183 ? -77.655 -22.502 100.768 1.00 82.69 183 ALA A C 1
ATOM 1385 O O . ALA A 1 183 ? -76.998 -22.442 99.730 1.00 82.69 183 ALA A O 1
ATOM 1386 N N . ASP A 1 184 ? -78.566 -21.582 101.081 1.00 81.06 184 ASP A N 1
ATOM 1387 C CA . ASP A 1 184 ? -78.913 -20.460 100.209 1.00 81.06 184 ASP A CA 1
ATOM 1388 C C . ASP A 1 184 ? -77.849 -19.350 100.235 1.00 81.06 184 ASP A C 1
ATOM 1390 O O . ASP A 1 184 ? -77.549 -18.769 99.190 1.00 81.06 184 ASP A O 1
ATOM 1394 N N . ARG A 1 185 ? -77.141 -19.145 101.358 1.00 81.38 185 ARG A N 1
ATOM 1395 C CA . ARG A 1 185 ? -75.889 -18.358 101.378 1.00 81.38 185 ARG A CA 1
ATOM 1396 C C . ARG A 1 185 ? -74.806 -18.985 100.496 1.00 81.38 185 ARG A C 1
ATOM 1398 O O . ARG A 1 185 ? -74.186 -18.265 99.720 1.00 81.38 185 ARG A O 1
ATOM 1405 N N . LYS A 1 186 ? -74.602 -20.307 100.569 1.00 83.94 186 LYS A N 1
ATOM 1406 C CA . LYS A 1 186 ? -73.629 -21.048 99.738 1.00 83.94 186 LYS A CA 1
ATOM 1407 C C . LYS A 1 186 ? -74.005 -21.004 98.249 1.00 83.94 186 LYS A C 1
ATOM 1409 O O . LYS A 1 186 ? -73.128 -20.841 97.411 1.00 83.94 186 LYS A O 1
ATOM 1414 N N . ARG A 1 187 ? -75.297 -21.068 97.906 1.00 84.50 187 ARG A N 1
ATOM 1415 C CA . ARG A 1 187 ? -75.803 -20.848 96.536 1.00 84.50 187 ARG A CA 1
ATOM 1416 C C . ARG A 1 187 ? -75.565 -19.415 96.057 1.00 84.50 187 ARG A C 1
ATOM 1418 O O . ARG A 1 187 ? -75.114 -19.226 94.934 1.00 84.50 187 ARG A O 1
ATOM 1425 N N . SER A 1 188 ? -75.827 -18.420 96.905 1.00 83.69 188 SER A N 1
ATOM 1426 C CA . SER A 1 188 ? -75.609 -17.001 96.596 1.00 83.69 188 SER A CA 1
ATOM 1427 C C . SER A 1 188 ? -74.131 -16.683 96.332 1.00 83.69 188 SER A C 1
ATOM 1429 O O . SER A 1 188 ? -73.807 -16.043 95.331 1.00 83.69 188 SER A O 1
ATOM 1431 N N . THR A 1 189 ? -73.209 -17.193 97.159 1.00 83.31 189 THR A N 1
ATOM 1432 C CA . THR A 1 189 ? -71.770 -17.007 96.917 1.00 83.31 189 THR A CA 1
ATOM 1433 C C . THR A 1 189 ? -71.286 -17.756 95.678 1.00 83.31 189 THR A C 1
ATOM 1435 O O . THR A 1 189 ? -70.515 -17.183 94.912 1.00 83.31 189 THR A O 1
ATOM 1438 N N . LEU A 1 190 ? -71.763 -18.981 95.422 1.00 85.94 190 LEU A N 1
ATOM 1439 C CA . LEU A 1 190 ? -71.458 -19.707 94.182 1.00 85.94 190 LEU A CA 1
ATOM 1440 C C . LEU A 1 190 ? -71.948 -18.945 92.941 1.00 85.94 190 LEU A C 1
ATOM 1442 O O . LEU A 1 190 ? -71.156 -18.723 92.035 1.00 85.94 190 LEU A O 1
ATOM 1446 N N . ALA A 1 191 ? -73.178 -18.422 92.939 1.00 86.12 191 ALA A N 1
ATOM 1447 C CA . ALA A 1 191 ? -73.696 -17.615 91.831 1.00 86.12 191 ALA A CA 1
ATOM 1448 C C . ALA A 1 191 ? -72.887 -16.318 91.596 1.00 86.12 191 ALA A C 1
ATOM 1450 O O . ALA A 1 191 ? -72.707 -15.891 90.451 1.00 86.12 191 ALA A O 1
ATOM 1451 N N . MET A 1 192 ? -72.343 -15.700 92.654 1.00 84.38 192 MET A N 1
ATOM 1452 C CA . MET A 1 192 ? -71.399 -14.581 92.513 1.00 84.38 192 MET A CA 1
ATOM 1453 C C . MET A 1 192 ? -70.045 -15.018 91.933 1.00 84.38 192 MET A C 1
ATOM 1455 O O . MET A 1 192 ? -69.471 -14.286 91.128 1.00 84.38 192 MET A O 1
ATOM 1459 N N . PHE A 1 193 ? -69.539 -16.205 92.278 1.00 86.06 193 PHE A N 1
ATOM 1460 C CA . PHE A 1 193 ? -68.332 -16.748 91.648 1.00 86.06 193 PHE A CA 1
ATOM 1461 C C . PHE A 1 193 ? -68.563 -17.132 90.181 1.00 86.06 193 PHE A C 1
ATOM 1463 O O . PHE A 1 193 ? -67.734 -16.791 89.341 1.00 86.06 193 PHE A O 1
ATOM 1470 N N . ASP A 1 194 ? -69.692 -17.755 89.842 1.00 88.69 194 ASP A N 1
ATOM 1471 C CA . ASP A 1 194 ? -70.034 -18.136 88.467 1.00 88.69 194 ASP A CA 1
ATOM 1472 C C . ASP A 1 194 ? -70.194 -16.907 87.561 1.00 88.69 194 ASP A C 1
ATOM 1474 O O . ASP A 1 194 ? -69.673 -16.884 86.445 1.00 88.69 194 ASP A O 1
ATOM 1478 N N . THR A 1 195 ? -70.831 -15.837 88.049 1.00 86.88 195 THR A N 1
ATOM 1479 C CA . THR A 1 195 ? -70.943 -14.568 87.305 1.00 86.88 195 THR A CA 1
ATOM 1480 C C . THR A 1 195 ? -69.600 -13.842 87.168 1.00 86.88 195 THR A C 1
ATOM 1482 O O . THR A 1 195 ? -69.290 -13.348 86.082 1.00 86.88 195 THR A O 1
ATOM 1485 N N . GLN A 1 196 ? -68.742 -13.839 88.196 1.00 85.81 196 GLN A N 1
ATOM 1486 C CA . GLN A 1 196 ? -67.367 -13.329 88.070 1.00 85.81 196 GLN A CA 1
ATOM 1487 C C . GLN A 1 196 ? -66.542 -14.147 87.062 1.00 85.81 196 GLN A C 1
ATOM 1489 O O . GLN A 1 196 ? -65.844 -13.574 86.221 1.00 85.81 196 GLN A O 1
ATOM 1494 N N . MET A 1 197 ? -66.655 -15.477 87.089 1.00 89.00 197 MET A N 1
ATOM 1495 C CA . MET A 1 197 ? -65.992 -16.370 86.137 1.00 89.00 197 MET A CA 1
ATOM 1496 C C . MET A 1 197 ? -66.523 -16.188 84.711 1.00 89.00 197 MET A C 1
ATOM 1498 O O . MET A 1 197 ? -65.729 -16.215 83.771 1.00 89.00 197 MET A O 1
ATOM 1502 N N . ALA A 1 198 ? -67.822 -15.932 84.531 1.00 87.88 198 ALA A N 1
ATOM 1503 C CA . ALA A 1 198 ? -68.404 -15.589 83.236 1.00 87.88 198 ALA A CA 1
ATOM 1504 C C . ALA A 1 198 ? -67.801 -14.291 82.672 1.00 87.88 198 ALA A C 1
ATOM 1506 O O . ALA A 1 198 ? -67.322 -14.296 81.539 1.00 87.88 198 ALA A O 1
ATOM 1507 N N . VAL A 1 199 ? -67.708 -13.220 83.471 1.00 88.69 199 VAL A N 1
ATOM 1508 C CA . VAL A 1 199 ? -67.084 -11.945 83.056 1.00 88.69 199 VAL A CA 1
ATOM 1509 C C . VAL A 1 199 ? -65.593 -12.115 82.728 1.00 88.69 199 VAL A C 1
ATOM 1511 O O . VAL A 1 199 ? -65.107 -11.567 81.737 1.00 88.69 199 VAL A O 1
ATOM 1514 N N . VAL A 1 200 ? -64.852 -12.911 83.508 1.00 88.88 200 VAL A N 1
ATOM 1515 C CA . VAL A 1 200 ? -63.439 -13.230 83.224 1.00 88.88 200 VAL A CA 1
ATOM 1516 C C . VAL A 1 200 ? -63.292 -14.052 81.939 1.00 88.88 200 VAL A C 1
ATOM 1518 O O . VAL A 1 200 ? -62.373 -13.807 81.156 1.00 88.88 200 VAL A O 1
ATOM 1521 N N . ASN A 1 201 ? -64.190 -15.005 81.686 1.00 89.88 201 ASN A N 1
ATOM 1522 C CA . ASN A 1 201 ? -64.185 -15.804 80.461 1.00 89.88 201 ASN A CA 1
ATOM 1523 C C . ASN A 1 201 ? -64.587 -14.981 79.230 1.00 89.88 201 ASN A C 1
ATOM 1525 O O . ASN A 1 201 ? -63.973 -15.152 78.178 1.00 89.88 201 ASN A O 1
ATOM 1529 N N . GLN A 1 202 ? -65.537 -14.052 79.368 1.00 90.38 202 GLN A N 1
ATOM 1530 C CA . GLN A 1 202 ? -65.927 -13.124 78.310 1.00 90.38 202 GLN A CA 1
ATOM 1531 C C . GLN A 1 202 ? -64.768 -12.187 77.941 1.00 90.38 202 GLN A C 1
ATOM 1533 O O . GLN A 1 202 ? -64.365 -12.167 76.780 1.00 90.38 202 GLN A O 1
ATOM 1538 N N . ARG A 1 203 ? -64.124 -11.528 78.918 1.00 88.62 203 ARG A N 1
ATOM 1539 C CA . ARG A 1 203 ? -62.910 -10.726 78.661 1.00 88.62 203 ARG A CA 1
ATOM 1540 C C . ARG A 1 203 ? -61.796 -11.541 78.002 1.00 88.62 203 ARG A C 1
ATOM 1542 O O . ARG A 1 203 ? -61.124 -11.057 77.099 1.00 88.62 203 ARG A O 1
ATOM 1549 N N . ARG A 1 204 ? -61.616 -12.806 78.399 1.00 89.69 204 ARG A N 1
ATOM 1550 C CA . ARG A 1 204 ? -60.655 -13.724 77.758 1.00 89.69 204 ARG A CA 1
ATOM 1551 C C . ARG A 1 204 ? -61.044 -14.123 76.333 1.00 89.69 204 ARG A C 1
ATOM 1553 O O . ARG A 1 204 ? -60.151 -14.477 75.567 1.00 89.69 204 ARG A O 1
ATOM 1560 N N . ALA A 1 205 ? -62.325 -14.108 75.967 1.00 88.75 205 ALA A N 1
ATOM 1561 C CA . ALA A 1 205 ? -62.769 -14.291 74.587 1.00 88.75 205 ALA A CA 1
ATOM 1562 C C . ALA A 1 205 ? -62.507 -13.021 73.762 1.00 88.75 205 ALA A C 1
ATOM 1564 O O . ALA A 1 205 ? -61.844 -13.099 72.730 1.00 88.75 205 ALA A O 1
ATOM 1565 N N . GLU A 1 206 ? -62.905 -11.857 74.279 1.00 90.50 206 GLU A N 1
ATOM 1566 C CA . GLU A 1 206 ? -62.668 -10.537 73.680 1.00 90.50 206 GLU A CA 1
ATOM 1567 C C . GLU A 1 206 ? -61.165 -10.280 73.446 1.00 90.50 206 GLU A C 1
ATOM 1569 O O . GLU A 1 206 ? -60.766 -9.909 72.345 1.00 90.50 206 GLU A O 1
ATOM 1574 N N . GLU A 1 207 ? -60.297 -10.590 74.418 1.00 89.50 207 GLU A N 1
ATOM 1575 C CA . GLU A 1 207 ? -58.837 -10.528 74.254 1.00 89.50 207 GLU A CA 1
ATOM 1576 C C . GLU A 1 207 ? -58.308 -11.470 73.160 1.00 89.50 207 GLU A C 1
ATOM 1578 O O . GLU A 1 207 ? -57.355 -11.125 72.460 1.00 89.50 207 GLU A O 1
ATOM 1583 N N . ARG A 1 208 ? -58.880 -12.672 73.006 1.00 90.25 208 ARG A N 1
ATOM 1584 C CA . ARG A 1 208 ? -58.467 -13.618 71.953 1.00 90.25 208 ARG A CA 1
ATOM 1585 C C . ARG A 1 208 ? -58.899 -13.131 70.576 1.00 90.25 208 ARG A C 1
ATOM 1587 O O . ARG A 1 208 ? -58.141 -13.295 69.625 1.00 90.25 208 ARG A O 1
ATOM 1594 N N . GLU A 1 209 ? -60.077 -12.528 70.461 1.00 90.38 209 GLU A N 1
ATOM 1595 C CA . GLU A 1 209 ? -60.527 -11.910 69.215 1.00 90.38 209 GLU A CA 1
ATOM 1596 C C . GLU A 1 209 ? -59.715 -10.666 68.861 1.00 90.38 209 GLU A C 1
ATOM 1598 O O . GLU A 1 209 ? -59.281 -10.547 67.720 1.00 90.38 209 GLU A O 1
ATOM 1603 N N . ALA A 1 210 ? -59.431 -9.789 69.826 1.00 90.12 210 ALA A N 1
ATOM 1604 C CA . ALA A 1 210 ? -58.576 -8.623 69.617 1.00 90.12 210 ALA A CA 1
ATOM 1605 C C . ALA A 1 210 ? -57.166 -9.029 69.152 1.00 90.12 210 ALA A C 1
ATOM 1607 O O . ALA A 1 210 ? -56.655 -8.472 68.184 1.00 90.12 210 ALA A O 1
ATOM 1608 N N . ARG A 1 211 ? -56.567 -10.060 69.771 1.00 90.06 211 ARG A N 1
ATOM 1609 C CA . ARG A 1 211 ? -55.275 -10.623 69.335 1.00 90.06 211 ARG A CA 1
ATOM 1610 C C . ARG A 1 211 ? -55.350 -11.234 67.932 1.00 90.06 211 ARG A C 1
ATOM 1612 O O . ARG A 1 211 ? -54.424 -11.036 67.158 1.00 90.06 211 ARG A O 1
ATOM 1619 N N . ARG A 1 212 ? -56.440 -11.932 67.581 1.00 90.94 212 ARG A N 1
ATOM 1620 C CA . ARG A 1 212 ? -56.648 -12.481 66.226 1.00 90.94 212 ARG A CA 1
ATOM 1621 C C . ARG A 1 212 ? -56.796 -11.390 65.167 1.00 90.94 212 ARG A C 1
ATOM 1623 O O . ARG A 1 212 ? -56.227 -11.542 64.096 1.00 90.94 212 ARG A O 1
ATOM 1630 N N . ARG A 1 213 ? -57.524 -10.305 65.460 1.00 92.44 213 ARG A N 1
ATOM 1631 C CA . ARG A 1 213 ? -57.644 -9.147 64.558 1.00 92.44 213 ARG A CA 1
ATOM 1632 C C . ARG A 1 213 ? -56.275 -8.501 64.354 1.00 92.44 213 ARG A C 1
ATOM 1634 O O . ARG A 1 213 ? -55.788 -8.523 63.238 1.00 92.44 213 ARG A O 1
ATOM 1641 N N . ALA A 1 214 ? -55.570 -8.156 65.434 1.00 89.62 214 ALA A N 1
ATOM 1642 C CA . ALA A 1 214 ? -54.216 -7.601 65.353 1.00 89.62 214 ALA A CA 1
ATOM 1643 C C . ALA A 1 214 ? -53.199 -8.512 64.624 1.00 89.62 214 ALA A C 1
ATOM 1645 O O . ALA A 1 214 ? -52.271 -8.011 63.997 1.00 89.62 214 ALA A O 1
ATOM 1646 N N . GLN A 1 215 ? -53.358 -9.842 64.685 1.00 90.62 215 GLN A N 1
ATOM 1647 C CA . GLN A 1 215 ? -52.565 -10.778 63.877 1.00 90.62 215 GLN A CA 1
ATOM 1648 C C . GLN A 1 215 ? -52.922 -10.708 62.387 1.00 90.62 215 GLN A C 1
ATOM 1650 O O . GLN A 1 215 ? -52.016 -10.644 61.567 1.00 90.62 215 GLN A O 1
ATOM 1655 N N . LEU A 1 216 ? -54.211 -10.671 62.036 1.00 93.56 216 LEU A N 1
ATOM 1656 C CA . LEU A 1 216 ? -54.664 -10.519 60.649 1.00 93.56 216 LEU A CA 1
ATOM 1657 C C . LEU A 1 216 ? -54.267 -9.157 60.059 1.00 93.56 216 LEU A C 1
ATOM 1659 O O . LEU A 1 216 ? -53.783 -9.118 58.933 1.00 93.56 216 LEU A O 1
ATOM 1663 N N . ASP A 1 217 ? -54.391 -8.075 60.829 1.00 92.50 217 ASP A N 1
ATOM 1664 C CA . ASP A 1 217 ? -53.975 -6.723 60.437 1.00 92.50 217 ASP A CA 1
ATOM 1665 C C . ASP A 1 217 ? -52.454 -6.677 60.166 1.00 92.50 217 ASP A C 1
ATOM 1667 O O . ASP A 1 217 ? -51.989 -6.079 59.193 1.00 92.50 217 ASP A O 1
ATOM 1671 N N . MET A 1 218 ? -51.660 -7.361 61.002 1.00 90.94 218 MET A N 1
ATOM 1672 C CA . MET A 1 218 ? -50.209 -7.483 60.830 1.00 90.94 218 MET A CA 1
ATOM 1673 C C . MET A 1 218 ? -49.837 -8.365 59.626 1.00 90.94 218 MET A C 1
ATOM 1675 O O . MET A 1 218 ? -48.960 -7.986 58.851 1.00 90.94 218 MET A O 1
ATOM 1679 N N . ASP A 1 219 ? -50.510 -9.502 59.433 1.00 92.94 219 ASP A N 1
ATOM 1680 C CA . ASP A 1 219 ? -50.324 -10.376 58.268 1.00 92.94 219 ASP A CA 1
ATOM 1681 C C . ASP A 1 219 ? -50.715 -9.663 56.961 1.00 92.94 219 ASP A C 1
ATOM 1683 O O . ASP A 1 219 ? -50.059 -9.846 55.932 1.00 92.94 219 ASP A O 1
ATOM 1687 N N . GLU A 1 220 ? -51.753 -8.821 56.979 1.00 93.94 220 GLU A N 1
ATOM 1688 C CA . GLU A 1 220 ? -52.140 -8.009 55.827 1.00 93.94 220 GLU A CA 1
ATOM 1689 C C . GLU A 1 220 ? -51.099 -6.923 55.533 1.00 93.94 220 GLU A C 1
ATOM 1691 O O . GLU A 1 220 ? -50.667 -6.803 54.387 1.00 93.94 220 GLU A O 1
ATOM 1696 N N . HIS A 1 221 ? -50.603 -6.202 56.544 1.00 92.12 221 HIS A N 1
ATOM 1697 C CA . HIS A 1 221 ? -49.494 -5.261 56.355 1.00 92.12 221 HIS A CA 1
ATOM 1698 C C . HIS A 1 221 ? -48.218 -5.938 55.830 1.00 92.12 221 HIS A C 1
ATOM 1700 O O . HIS A 1 221 ? -47.550 -5.377 54.960 1.00 92.12 221 HIS A O 1
ATOM 1706 N N . ILE A 1 222 ? -47.895 -7.156 56.284 1.00 92.81 222 ILE A N 1
ATOM 1707 C CA . ILE A 1 222 ? -46.767 -7.941 55.756 1.00 92.81 222 ILE A CA 1
ATOM 1708 C C . ILE A 1 222 ? -46.988 -8.278 54.273 1.00 92.81 222 ILE A C 1
ATOM 1710 O O . ILE A 1 222 ? -46.069 -8.105 53.471 1.00 92.81 222 ILE A O 1
ATOM 1714 N N . ARG A 1 223 ? -48.200 -8.689 53.875 1.00 93.62 223 ARG A N 1
ATOM 1715 C CA . ARG A 1 223 ? -48.541 -8.953 52.462 1.00 93.62 223 ARG A CA 1
ATOM 1716 C C . ARG A 1 223 ? -48.494 -7.694 51.600 1.00 93.62 223 ARG A C 1
ATOM 1718 O O . ARG A 1 223 ? -47.962 -7.747 50.496 1.00 93.62 223 ARG A O 1
ATOM 1725 N N . GLN A 1 224 ? -49.020 -6.570 52.088 1.00 93.62 224 GLN A N 1
ATOM 1726 C CA . GLN A 1 224 ? -48.970 -5.279 51.391 1.00 93.62 224 GLN A CA 1
ATOM 1727 C C . GLN A 1 224 ? -47.513 -4.829 51.180 1.00 93.62 224 GLN A C 1
ATOM 1729 O O . GLN A 1 224 ? -47.141 -4.439 50.073 1.00 93.62 224 GLN A O 1
ATOM 1734 N N . PHE A 1 225 ? -46.665 -4.959 52.208 1.00 93.88 225 PHE A N 1
ATOM 1735 C CA . PHE A 1 225 ? -45.233 -4.674 52.113 1.00 93.88 225 PHE A CA 1
ATOM 1736 C C . PHE A 1 225 ? -44.540 -5.577 51.080 1.00 93.88 225 PHE A C 1
ATOM 1738 O O . PHE A 1 225 ? -43.914 -5.063 50.153 1.00 93.88 225 PHE A O 1
ATOM 1745 N N . GLN A 1 226 ? -44.723 -6.899 51.173 1.00 92.88 226 GLN A N 1
ATOM 1746 C CA . GLN A 1 226 ? -44.165 -7.874 50.225 1.00 92.88 226 GLN A CA 1
ATOM 1747 C C . GLN A 1 226 ? -44.607 -7.602 48.780 1.00 92.88 226 GLN A C 1
ATOM 1749 O O . GLN A 1 226 ? -43.769 -7.594 47.881 1.00 92.88 226 GLN A O 1
ATOM 1754 N N . ALA A 1 227 ? -45.888 -7.298 48.551 1.00 94.19 227 ALA A N 1
ATOM 1755 C CA . ALA A 1 227 ? -46.393 -6.931 47.229 1.00 94.19 227 ALA A CA 1
ATOM 1756 C C . ALA A 1 227 ? -45.724 -5.651 46.692 1.00 94.19 227 ALA A C 1
ATOM 1758 O O . ALA A 1 227 ? -45.346 -5.600 45.521 1.00 94.19 227 ALA A O 1
ATOM 1759 N N . SER A 1 228 ? -45.512 -4.641 47.545 1.00 93.50 228 SER A N 1
ATOM 1760 C CA . SER A 1 228 ? -44.810 -3.411 47.154 1.00 93.50 228 SER A CA 1
ATOM 1761 C C . SER A 1 228 ? -43.319 -3.626 46.854 1.00 93.50 228 SER A C 1
ATOM 1763 O O . SER A 1 228 ? -42.796 -3.015 45.919 1.00 93.50 228 SER A O 1
ATOM 1765 N N . GLU A 1 229 ? -42.636 -4.524 47.576 1.00 91.81 229 GLU A N 1
ATOM 1766 C CA . GLU A 1 229 ? -41.252 -4.898 47.265 1.00 91.81 229 GLU A CA 1
ATOM 1767 C C . GLU A 1 229 ? -41.169 -5.728 45.980 1.00 91.81 229 GLU A C 1
ATOM 1769 O O . GLU A 1 229 ? -40.288 -5.483 45.158 1.00 91.81 229 GLU A O 1
ATOM 1774 N N . GLU A 1 230 ? -42.113 -6.641 45.736 1.00 93.88 230 GLU A N 1
ATOM 1775 C CA . GLU A 1 230 ? -42.210 -7.360 44.465 1.00 93.88 230 GLU A CA 1
ATOM 1776 C C . GLU A 1 230 ? -42.453 -6.414 43.284 1.00 93.88 230 GLU A C 1
ATOM 1778 O O . GLU A 1 230 ? -41.769 -6.524 42.266 1.00 93.88 230 GLU A O 1
ATOM 1783 N N . GLU A 1 231 ? -43.376 -5.455 43.398 1.00 93.94 231 GLU A N 1
ATOM 1784 C CA . GLU A 1 231 ? -43.573 -4.429 42.371 1.00 93.94 231 GLU A CA 1
ATOM 1785 C C . GLU A 1 231 ? -42.315 -3.591 42.148 1.00 93.94 231 GLU A C 1
ATOM 1787 O O . GLU A 1 231 ? -41.934 -3.349 41.000 1.00 93.94 231 GLU A O 1
ATOM 1792 N N . ARG A 1 232 ? -41.642 -3.171 43.223 1.00 94.06 232 ARG A N 1
ATOM 1793 C CA . ARG A 1 232 ? -40.387 -2.423 43.131 1.00 94.06 232 ARG A CA 1
ATOM 1794 C C . ARG A 1 232 ? -39.307 -3.239 42.418 1.00 94.06 232 ARG A C 1
ATOM 1796 O O . ARG A 1 232 ? -38.700 -2.731 41.481 1.00 94.06 232 ARG A O 1
ATOM 1803 N N . LEU A 1 233 ? -39.114 -4.504 42.788 1.00 93.56 233 LEU A N 1
ATOM 1804 C CA . LEU A 1 233 ? -38.145 -5.404 42.156 1.00 93.56 233 LEU A CA 1
ATOM 1805 C C . LEU A 1 233 ? -38.499 -5.708 40.692 1.00 93.56 233 LEU A C 1
ATOM 1807 O O . LEU A 1 233 ? -37.598 -5.820 39.864 1.00 93.56 233 LEU A O 1
ATOM 1811 N N . ARG A 1 234 ? -39.787 -5.797 40.335 1.00 93.94 234 ARG A N 1
ATOM 1812 C CA . ARG A 1 234 ? -40.231 -5.916 38.933 1.00 93.94 234 ARG A CA 1
ATOM 1813 C C . ARG A 1 234 ? -39.902 -4.650 38.135 1.00 93.94 234 ARG A C 1
ATOM 1815 O O . ARG A 1 234 ? -39.389 -4.764 37.026 1.00 93.94 234 ARG A O 1
ATOM 1822 N N . ARG A 1 235 ? -40.110 -3.456 38.705 1.00 94.00 235 ARG A N 1
ATOM 1823 C CA . ARG A 1 235 ? -39.726 -2.172 38.081 1.00 94.00 235 ARG A CA 1
ATOM 1824 C C . ARG A 1 235 ? -38.202 -2.042 37.935 1.00 94.00 235 ARG A C 1
ATOM 1826 O O . ARG A 1 235 ? -37.736 -1.633 36.879 1.00 94.00 235 ARG A O 1
ATOM 1833 N N . GLU A 1 236 ? -37.429 -2.434 38.950 1.00 93.50 236 GLU A N 1
ATOM 1834 C CA . GLU A 1 236 ? -35.955 -2.439 38.919 1.00 93.50 236 GLU A CA 1
ATOM 1835 C C . GLU A 1 236 ? -35.374 -3.476 37.936 1.00 93.50 236 GLU A C 1
ATOM 1837 O O . GLU A 1 236 ? -34.299 -3.251 37.384 1.00 93.50 236 GLU A O 1
ATOM 1842 N N . ARG A 1 237 ? -36.075 -4.590 37.673 1.00 94.00 237 ARG A N 1
ATOM 1843 C CA . ARG A 1 237 ? -35.719 -5.537 36.600 1.00 94.00 237 ARG A CA 1
ATOM 1844 C C . ARG A 1 237 ? -36.051 -4.982 35.220 1.00 94.00 237 ARG A C 1
ATOM 1846 O O . ARG A 1 237 ? -35.166 -4.957 34.376 1.00 94.00 237 ARG A O 1
ATOM 1853 N N . ALA A 1 238 ? -37.256 -4.447 35.024 1.00 94.25 238 ALA A N 1
ATOM 1854 C CA . ALA A 1 238 ? -37.674 -3.878 33.743 1.00 94.25 238 ALA A CA 1
ATOM 1855 C C . ALA A 1 238 ? -36.774 -2.712 33.283 1.00 94.25 238 ALA A C 1
ATOM 1857 O O . ALA A 1 238 ? -36.494 -2.577 32.094 1.00 94.25 238 ALA A O 1
ATOM 1858 N N . THR A 1 239 ? -36.259 -1.887 34.207 1.00 94.62 239 THR A N 1
ATOM 1859 C CA . THR A 1 239 ? -35.273 -0.846 33.859 1.00 94.62 239 THR A CA 1
ATOM 1860 C C . THR A 1 239 ? -33.885 -1.413 33.560 1.00 94.62 239 THR A C 1
ATOM 1862 O O . THR A 1 239 ? -33.207 -0.892 32.678 1.00 94.62 239 THR A O 1
ATOM 1865 N N . GLN A 1 240 ? -33.455 -2.492 34.225 1.00 94.19 240 GLN A N 1
ATOM 1866 C CA . GLN A 1 240 ? -32.211 -3.196 33.878 1.00 94.19 240 GLN A CA 1
ATOM 1867 C C . GLN A 1 240 ? -32.301 -3.920 32.528 1.00 94.19 240 GLN A C 1
ATOM 1869 O O . GLN A 1 240 ? -31.315 -3.952 31.797 1.00 94.19 240 GLN A O 1
ATOM 1874 N N . GLU A 1 241 ? -33.460 -4.480 32.192 1.00 94.56 241 GLU A N 1
ATOM 1875 C CA . GLU A 1 241 ? -33.748 -5.115 30.903 1.00 94.56 241 GLU A CA 1
ATOM 1876 C C . GLU A 1 241 ? -33.743 -4.061 29.787 1.00 94.56 241 GLU A C 1
ATOM 1878 O O . GLU A 1 241 ? -32.905 -4.144 28.895 1.00 94.56 241 GLU A O 1
ATOM 1883 N N . GLY A 1 242 ? -34.507 -2.969 29.920 1.00 95.75 242 GLY A N 1
ATOM 1884 C CA . GLY A 1 242 ? -34.482 -1.869 28.946 1.00 95.75 242 GLY A CA 1
ATOM 1885 C C . GLY A 1 242 ? -33.106 -1.203 28.767 1.00 95.75 242 GLY A C 1
ATOM 1886 O O . GLY A 1 242 ? -32.773 -0.763 27.668 1.00 95.75 242 GLY A O 1
ATOM 1887 N N . LEU A 1 243 ? -32.266 -1.162 29.812 1.00 95.12 243 LEU A N 1
ATOM 1888 C CA . LEU A 1 243 ? -30.868 -0.723 29.691 1.00 95.12 243 LEU A CA 1
ATOM 1889 C C . LEU A 1 243 ? -29.994 -1.736 28.935 1.00 95.12 243 LEU A C 1
ATOM 1891 O O . LEU A 1 243 ? -29.132 -1.323 28.161 1.00 95.12 243 LEU A O 1
ATOM 1895 N N . ARG A 1 244 ? -30.194 -3.045 29.134 1.00 95.19 244 ARG A N 1
ATOM 1896 C CA . ARG A 1 244 ? -29.484 -4.087 28.371 1.00 95.19 244 ARG A CA 1
ATOM 1897 C C . ARG A 1 244 ? -29.853 -4.029 26.896 1.00 95.19 244 ARG A C 1
ATOM 1899 O O . ARG A 1 244 ? -28.941 -4.018 26.079 1.00 95.19 244 ARG A O 1
ATOM 1906 N N . ASP A 1 245 ? -31.141 -3.909 26.588 1.00 96.00 245 ASP A N 1
ATOM 1907 C CA . ASP A 1 245 ? -31.654 -3.820 25.218 1.00 96.00 245 ASP A CA 1
ATOM 1908 C C . ASP A 1 245 ? -31.127 -2.558 24.511 1.00 96.00 245 ASP A C 1
ATOM 1910 O O . ASP A 1 245 ? -30.702 -2.595 23.357 1.00 96.00 245 ASP A O 1
ATOM 1914 N N . PHE A 1 246 ? -31.059 -1.428 25.226 1.00 96.31 246 PHE A N 1
ATOM 1915 C CA . PHE A 1 246 ? -30.428 -0.209 24.718 1.00 96.31 246 PHE A CA 1
ATOM 1916 C C . PHE A 1 246 ? -28.940 -0.419 24.389 1.00 96.31 246 PHE A C 1
ATOM 1918 O O . PHE A 1 246 ? -28.488 -0.036 23.308 1.00 96.31 246 PHE A O 1
ATOM 1925 N N . TYR A 1 247 ? -28.173 -1.059 25.279 1.00 95.56 247 TYR A N 1
ATOM 1926 C CA . TYR A 1 247 ? -26.756 -1.333 25.027 1.00 95.56 247 TYR A CA 1
ATOM 1927 C C . TYR A 1 247 ? -26.522 -2.405 23.951 1.00 95.56 247 TYR A C 1
ATOM 1929 O O . TYR A 1 247 ? -25.555 -2.275 23.201 1.00 95.56 247 TYR A O 1
ATOM 1937 N N . SER A 1 248 ? -27.382 -3.422 23.809 1.00 95.81 248 SER A N 1
ATOM 1938 C CA . SER A 1 248 ? -27.276 -4.383 22.701 1.00 95.81 248 SER A CA 1
ATOM 1939 C C . SER A 1 248 ? -27.540 -3.705 21.362 1.00 95.81 248 SER A C 1
ATOM 1941 O O . SER A 1 248 ? -26.745 -3.878 20.444 1.00 95.81 248 SER A O 1
ATOM 1943 N N . ASN A 1 249 ? -28.558 -2.842 21.276 1.00 96.31 249 ASN A N 1
ATOM 1944 C CA . ASN A 1 249 ? -28.841 -2.071 20.064 1.00 96.31 249 ASN A CA 1
ATOM 1945 C C . ASN A 1 249 ? -27.661 -1.154 19.687 1.00 96.31 249 ASN A C 1
ATOM 1947 O O . ASN A 1 249 ? -27.279 -1.094 18.522 1.00 96.31 249 ASN A O 1
ATOM 1951 N N . GLN A 1 250 ? -27.010 -0.505 20.663 1.00 94.75 250 GLN A N 1
ATOM 1952 C CA . GLN A 1 250 ? -25.789 0.277 20.408 1.00 94.75 250 GLN A CA 1
ATOM 1953 C C . GLN A 1 250 ? -24.611 -0.580 19.914 1.00 94.75 250 GLN A C 1
ATOM 1955 O O . GLN A 1 250 ? -23.834 -0.129 19.072 1.00 94.75 250 GLN A O 1
ATOM 1960 N N . ILE A 1 251 ? -24.460 -1.809 20.416 1.00 94.75 251 ILE A N 1
ATOM 1961 C CA . ILE A 1 251 ? -23.423 -2.749 19.961 1.00 94.75 251 ILE A CA 1
ATOM 1962 C C . ILE A 1 251 ? -23.723 -3.241 18.537 1.00 94.75 251 ILE A C 1
ATOM 1964 O O . ILE A 1 251 ? -22.813 -3.307 17.710 1.00 94.75 251 ILE A O 1
ATOM 1968 N N . GLU A 1 252 ? -24.986 -3.526 18.219 1.00 96.56 252 GLU A N 1
ATOM 1969 C CA . GLU A 1 252 ? -25.412 -3.904 16.869 1.00 96.56 252 GLU A CA 1
ATOM 1970 C C . GLU A 1 252 ? -25.236 -2.753 15.869 1.00 96.56 252 GLU A C 1
ATOM 1972 O O . GLU A 1 252 ? -24.665 -2.980 14.804 1.00 96.56 252 GLU A O 1
ATOM 1977 N N . GLU A 1 253 ? -25.592 -1.514 16.229 1.00 95.81 253 GLU A N 1
ATOM 1978 C CA . GLU A 1 253 ? -25.316 -0.316 15.418 1.00 95.81 253 GLU A CA 1
ATOM 1979 C C . GLU A 1 253 ? -23.819 -0.089 15.162 1.00 95.81 253 GLU A C 1
ATOM 1981 O O . GLU A 1 253 ? -23.429 0.354 14.082 1.00 95.81 253 GLU A O 1
ATOM 1986 N N . LEU A 1 254 ? -22.953 -0.367 16.141 1.00 95.56 254 LEU A N 1
ATOM 1987 C CA . LEU A 1 254 ? -21.505 -0.270 15.941 1.00 95.56 254 LEU A CA 1
ATOM 1988 C C . LEU A 1 254 ? -20.988 -1.391 15.032 1.00 95.56 254 LEU A C 1
ATOM 1990 O O . LEU A 1 254 ? -20.105 -1.148 14.209 1.00 95.56 254 LEU A O 1
ATOM 1994 N N . HIS A 1 255 ? -21.545 -2.599 15.129 1.00 93.62 255 HIS A N 1
ATOM 1995 C CA . HIS A 1 255 ? -21.166 -3.717 14.268 1.00 93.62 255 HIS A CA 1
ATOM 1996 C C . HIS A 1 255 ? -21.710 -3.615 12.837 1.00 93.62 255 HIS A C 1
ATOM 1998 O O . HIS A 1 255 ? -21.029 -4.082 11.924 1.00 93.62 255 HIS A O 1
ATOM 2004 N N . THR A 1 256 ? -22.874 -3.003 12.598 1.00 94.94 256 THR A N 1
ATOM 2005 C CA . THR A 1 256 ? -23.335 -2.701 11.231 1.00 94.94 256 THR A CA 1
ATOM 2006 C C . THR A 1 256 ? -22.448 -1.640 10.593 1.00 94.94 256 THR A C 1
ATOM 2008 O O . THR A 1 256 ? -21.852 -1.923 9.559 1.00 94.94 256 THR A O 1
ATOM 2011 N N . ARG A 1 257 ? -22.202 -0.508 11.269 1.00 95.06 257 ARG A N 1
ATOM 2012 C CA . ARG A 1 257 ? -21.278 0.534 10.777 1.00 95.06 257 ARG A CA 1
ATOM 2013 C C . ARG A 1 257 ? -19.874 -0.009 10.478 1.00 95.06 257 ARG A C 1
ATOM 2015 O O . ARG A 1 257 ? -19.292 0.342 9.461 1.00 95.06 257 ARG A O 1
ATOM 2022 N N . GLN A 1 258 ? -19.342 -0.909 11.312 1.00 94.94 258 GLN A N 1
ATOM 2023 C CA . GLN A 1 258 ? -18.053 -1.574 11.054 1.00 94.94 258 GLN A CA 1
ATOM 2024 C C . GLN A 1 258 ? -18.064 -2.475 9.808 1.00 94.94 258 GLN A C 1
ATOM 2026 O O . GLN A 1 258 ? -17.036 -2.581 9.140 1.00 94.94 258 GLN A O 1
ATOM 2031 N N . ARG A 1 259 ? -19.193 -3.123 9.489 1.00 93.94 259 ARG A N 1
ATOM 2032 C CA . ARG A 1 259 ? -19.357 -3.895 8.244 1.00 93.94 259 ARG A CA 1
ATOM 2033 C C . ARG A 1 259 ? -19.480 -2.964 7.044 1.00 93.94 259 ARG A C 1
ATOM 2035 O O . ARG A 1 259 ? -18.786 -3.184 6.061 1.00 93.94 259 ARG A O 1
ATOM 2042 N N . ASP A 1 260 ? -20.268 -1.898 7.156 1.00 95.25 260 ASP A N 1
ATOM 2043 C CA . ASP A 1 260 ? -20.440 -0.903 6.094 1.00 95.25 260 ASP A CA 1
ATOM 2044 C C . ASP A 1 260 ? -19.107 -0.207 5.756 1.00 95.25 260 ASP A C 1
ATOM 2046 O O . ASP A 1 260 ? -18.761 -0.076 4.584 1.00 95.25 260 ASP A O 1
ATOM 2050 N N . GLU A 1 261 ? -18.310 0.170 6.765 1.00 95.19 261 GLU A N 1
ATOM 2051 C CA . GLU A 1 261 ? -16.942 0.686 6.588 1.00 95.19 261 GLU A CA 1
ATOM 2052 C C . GLU A 1 261 ? -15.999 -0.341 5.939 1.00 95.19 261 GLU A C 1
ATOM 2054 O O . GLU A 1 261 ? -15.146 0.030 5.131 1.00 95.19 261 GLU A O 1
ATOM 2059 N N . ALA A 1 262 ? -16.109 -1.624 6.301 1.00 93.88 262 ALA A N 1
ATOM 2060 C CA . ALA A 1 262 ? -15.286 -2.680 5.715 1.00 93.88 262 ALA A CA 1
ATOM 2061 C C . ALA A 1 262 ? -15.655 -2.920 4.244 1.00 93.88 262 ALA A C 1
ATOM 2063 O O . ALA A 1 262 ? -14.769 -2.930 3.392 1.00 93.88 262 ALA A O 1
ATOM 2064 N N . GLU A 1 263 ? -16.948 -3.017 3.923 1.00 95.50 263 GLU A N 1
ATOM 2065 C CA . GLU A 1 263 ? -17.430 -3.130 2.546 1.00 95.50 263 GLU A CA 1
ATOM 2066 C C . GLU A 1 263 ? -17.071 -1.898 1.706 1.00 95.50 263 GLU A C 1
ATOM 2068 O O . GLU A 1 263 ? -16.719 -2.046 0.537 1.00 95.50 263 GLU A O 1
ATOM 2073 N N . GLN A 1 264 ? -17.116 -0.687 2.272 1.00 94.94 264 GLN A N 1
ATOM 2074 C CA . GLN A 1 264 ? -16.652 0.522 1.585 1.00 94.94 264 GLN A CA 1
ATOM 2075 C C . GLN A 1 264 ? -15.160 0.425 1.246 1.00 94.94 264 GLN A C 1
ATOM 2077 O O . GLN A 1 264 ? -14.814 0.559 0.074 1.00 94.94 264 GLN A O 1
ATOM 2082 N N . ARG A 1 265 ? -14.298 0.071 2.209 1.00 94.75 265 ARG A N 1
ATOM 2083 C CA . ARG A 1 265 ? -12.853 -0.112 1.967 1.00 94.75 265 ARG A CA 1
ATOM 2084 C C . ARG A 1 265 ? -12.552 -1.240 0.979 1.00 94.75 265 ARG A C 1
ATOM 2086 O O . ARG A 1 265 ? -11.638 -1.116 0.171 1.00 94.75 265 ARG A O 1
ATOM 2093 N N . GLU A 1 266 ? -13.315 -2.333 0.988 1.00 94.56 266 GLU A N 1
ATOM 2094 C CA . GLU A 1 266 ? -13.162 -3.405 -0.004 1.00 94.56 266 GLU A CA 1
ATOM 2095 C C . GLU A 1 266 ? -13.563 -2.955 -1.417 1.00 94.56 266 GLU A C 1
ATOM 2097 O O . GLU A 1 266 ? -12.883 -3.309 -2.385 1.00 94.56 266 GLU A O 1
ATOM 2102 N N . ARG A 1 267 ? -14.617 -2.136 -1.548 1.00 95.50 267 ARG A N 1
ATOM 2103 C CA . ARG A 1 267 ? -15.039 -1.524 -2.821 1.00 95.50 267 ARG A CA 1
ATOM 2104 C C . ARG A 1 267 ? -14.026 -0.481 -3.307 1.00 95.50 267 ARG A C 1
ATOM 2106 O O . ARG A 1 267 ? -13.707 -0.473 -4.493 1.00 95.50 267 ARG A O 1
ATOM 2113 N N . GLU A 1 268 ? -13.475 0.336 -2.410 1.00 95.25 268 GLU A N 1
ATOM 2114 C CA . GLU A 1 268 ? -12.392 1.287 -2.694 1.00 95.25 268 GLU A CA 1
ATOM 2115 C C . GLU A 1 268 ? -11.135 0.549 -3.171 1.00 95.25 268 GLU A C 1
ATOM 2117 O O . GLU A 1 268 ? -10.698 0.765 -4.298 1.00 95.25 268 GLU A O 1
ATOM 2122 N N . HIS A 1 269 ? -10.632 -0.432 -2.415 1.00 94.56 269 HIS A N 1
ATOM 2123 C CA . HIS A 1 269 ? -9.488 -1.252 -2.830 1.00 94.56 269 HIS A CA 1
ATOM 2124 C C . HIS A 1 269 ? -9.758 -2.094 -4.091 1.00 94.56 269 HIS A C 1
ATOM 2126 O O . HIS A 1 269 ? -8.819 -2.508 -4.774 1.00 94.56 269 HIS A O 1
ATOM 2132 N N . ALA A 1 270 ? -11.012 -2.410 -4.427 1.00 95.62 270 ALA A N 1
ATOM 2133 C CA . ALA A 1 270 ? -11.362 -3.007 -5.719 1.00 95.62 270 ALA A CA 1
ATOM 2134 C C . ALA A 1 270 ? -11.285 -1.980 -6.864 1.00 95.62 270 ALA A C 1
ATOM 2136 O O . ALA A 1 270 ? -10.739 -2.298 -7.921 1.00 95.62 270 ALA A O 1
ATOM 2137 N N . ALA A 1 271 ? -11.762 -0.751 -6.645 1.00 94.88 271 ALA A N 1
ATOM 2138 C CA . ALA A 1 271 ? -11.660 0.347 -7.602 1.00 94.88 271 ALA A CA 1
ATOM 2139 C C . ALA A 1 271 ? -10.202 0.783 -7.838 1.00 94.88 271 ALA A C 1
ATOM 2141 O O . ALA A 1 271 ? -9.801 0.907 -8.992 1.00 94.88 271 ALA A O 1
ATOM 2142 N N . GLU A 1 272 ? -9.387 0.918 -6.787 1.00 94.38 272 GLU A N 1
ATOM 2143 C CA . GLU A 1 272 ? -7.946 1.208 -6.879 1.00 94.38 272 GLU A CA 1
ATOM 2144 C C . GLU A 1 272 ? -7.209 0.152 -7.714 1.00 94.38 272 GLU A C 1
ATOM 2146 O O . GLU A 1 272 ? -6.439 0.488 -8.612 1.00 94.38 272 GLU A O 1
ATOM 2151 N N . ARG A 1 273 ? -7.478 -1.143 -7.478 1.00 94.38 273 ARG A N 1
ATOM 2152 C CA . ARG A 1 273 ? -6.896 -2.233 -8.281 1.00 94.38 273 ARG A CA 1
ATOM 2153 C C . ARG A 1 273 ? -7.347 -2.174 -9.740 1.00 94.38 273 ARG A C 1
ATOM 2155 O O . ARG A 1 273 ? -6.520 -2.350 -10.630 1.00 94.38 273 ARG A O 1
ATOM 2162 N N . ALA A 1 274 ? -8.624 -1.888 -9.999 1.00 94.81 274 ALA A N 1
ATOM 2163 C CA . ALA A 1 274 ? -9.138 -1.734 -11.359 1.00 94.81 274 ALA A CA 1
ATOM 2164 C C . ALA A 1 274 ? -8.527 -0.518 -12.086 1.00 94.81 274 ALA A C 1
ATOM 2166 O O . ALA A 1 274 ? -8.235 -0.609 -13.279 1.00 94.81 274 ALA A O 1
ATOM 2167 N N . GLN A 1 275 ? -8.287 0.589 -11.375 1.00 94.69 275 GLN A N 1
ATOM 2168 C CA . GLN A 1 275 ? -7.583 1.766 -11.893 1.00 94.69 275 GLN A CA 1
ATOM 2169 C C . GLN A 1 275 ? -6.116 1.447 -12.197 1.00 94.69 275 GLN A C 1
ATOM 2171 O O . GLN A 1 275 ? -5.691 1.638 -13.332 1.00 94.69 275 GLN A O 1
ATOM 2176 N N . ALA A 1 276 ? -5.376 0.859 -11.253 1.00 94.06 276 ALA A N 1
ATOM 2177 C CA . ALA A 1 276 ? -3.981 0.465 -11.454 1.00 94.06 276 ALA A CA 1
ATOM 2178 C C . ALA A 1 276 ? -3.812 -0.547 -12.607 1.00 94.06 276 ALA A C 1
ATOM 2180 O O . ALA A 1 276 ? -2.856 -0.468 -13.380 1.00 94.06 276 ALA A O 1
ATOM 2181 N N . GLU A 1 277 ? -4.758 -1.478 -12.786 1.00 94.81 277 GLU A N 1
ATOM 2182 C CA . GLU A 1 277 ? -4.785 -2.354 -13.961 1.00 94.81 277 GLU A CA 1
ATOM 2183 C C . GLU A 1 277 ? -5.078 -1.600 -15.265 1.00 94.81 277 GLU A C 1
ATOM 2185 O O . GLU A 1 277 ? -4.470 -1.911 -16.291 1.00 94.81 277 GLU A O 1
ATOM 2190 N N . ALA A 1 278 ? -5.991 -0.625 -15.262 1.00 95.38 278 ALA A N 1
ATOM 2191 C CA . ALA A 1 278 ? -6.289 0.191 -16.438 1.00 95.38 278 ALA A CA 1
ATOM 2192 C C . ALA A 1 278 ? -5.095 1.075 -16.838 1.00 95.38 278 ALA A C 1
ATOM 2194 O O . ALA A 1 278 ? -4.749 1.138 -18.019 1.00 95.38 278 ALA A O 1
ATOM 2195 N N . GLU A 1 279 ? -4.419 1.684 -15.863 1.00 94.38 279 GLU A N 1
ATOM 2196 C CA . GLU A 1 279 ? -3.195 2.464 -16.058 1.00 94.38 279 GLU A CA 1
ATOM 2197 C C . GLU A 1 279 ? -2.061 1.584 -16.590 1.00 94.38 279 GLU A C 1
ATOM 2199 O O . GLU A 1 279 ? -1.517 1.881 -17.652 1.00 94.38 279 GLU A O 1
ATOM 2204 N N . ALA A 1 280 ? -1.785 0.432 -15.970 1.00 93.75 280 ALA A N 1
ATOM 2205 C CA . ALA A 1 280 ? -0.765 -0.501 -16.454 1.00 93.75 280 ALA A CA 1
ATOM 2206 C C . ALA A 1 280 ? -1.055 -1.034 -17.874 1.00 93.75 280 ALA A C 1
ATOM 2208 O O . ALA A 1 280 ? -0.127 -1.300 -18.642 1.00 93.75 280 ALA A O 1
ATOM 2209 N N . ARG A 1 281 ? -2.331 -1.182 -18.265 1.00 95.81 281 ARG A N 1
ATOM 2210 C CA . ARG A 1 281 ? -2.723 -1.511 -19.650 1.00 95.81 281 ARG A CA 1
ATOM 2211 C C . ARG A 1 281 ? -2.483 -0.327 -20.598 1.00 95.81 281 ARG A C 1
ATOM 2213 O O . ARG A 1 281 ? -1.967 -0.536 -21.695 1.00 95.81 281 ARG A O 1
ATOM 2220 N N . ALA A 1 282 ? -2.799 0.899 -20.180 1.00 95.69 282 ALA A N 1
ATOM 2221 C CA . ALA A 1 282 ? -2.560 2.114 -20.962 1.00 95.69 282 ALA A CA 1
ATOM 2222 C C . ALA A 1 282 ? -1.059 2.412 -21.146 1.00 95.69 282 ALA A C 1
ATOM 2224 O O . ALA A 1 282 ? -0.637 2.783 -22.242 1.00 95.69 282 ALA A O 1
ATOM 2225 N N . GLU A 1 283 ? -0.233 2.198 -20.121 1.00 94.50 283 GLU A N 1
ATOM 2226 C CA . GLU A 1 283 ? 1.226 2.307 -20.207 1.00 94.50 283 GLU A CA 1
ATOM 2227 C C . GLU A 1 283 ? 1.821 1.270 -21.159 1.00 94.50 283 GLU A C 1
ATOM 2229 O O . GLU A 1 283 ? 2.607 1.630 -22.034 1.00 94.50 283 GLU A O 1
ATOM 2234 N N . ARG A 1 284 ? 1.400 -0.000 -21.068 1.00 95.06 284 ARG A N 1
ATOM 2235 C CA . ARG A 1 284 ? 1.818 -1.042 -22.024 1.00 95.06 284 ARG A CA 1
ATOM 2236 C C . ARG A 1 284 ? 1.442 -0.673 -23.458 1.00 95.06 284 ARG A C 1
ATOM 2238 O O . ARG A 1 284 ? 2.293 -0.759 -24.336 1.00 95.06 284 ARG A O 1
ATOM 2245 N N . ALA A 1 285 ? 0.224 -0.178 -23.688 1.00 96.00 285 ALA A N 1
ATOM 2246 C CA . ALA A 1 285 ? -0.206 0.281 -25.009 1.00 96.00 285 ALA A CA 1
ATOM 2247 C C . ALA A 1 285 ? 0.631 1.469 -25.532 1.00 96.00 285 ALA A C 1
ATOM 2249 O O . ALA A 1 285 ? 0.995 1.488 -26.708 1.00 96.00 285 ALA A O 1
ATOM 2250 N N . ARG A 1 286 ? 0.999 2.429 -24.667 1.00 96.06 286 ARG A N 1
ATOM 2251 C CA . ARG A 1 286 ? 1.915 3.537 -25.010 1.00 96.06 286 ARG A CA 1
ATOM 2252 C C . ARG A 1 286 ? 3.321 3.035 -25.349 1.00 96.06 286 ARG A C 1
ATOM 2254 O O . ARG A 1 286 ? 3.892 3.467 -26.347 1.00 96.06 286 ARG A O 1
ATOM 2261 N N . LEU A 1 287 ? 3.869 2.111 -24.559 1.00 94.62 287 LEU A N 1
ATOM 2262 C CA . LEU A 1 287 ? 5.188 1.518 -24.802 1.00 94.62 287 LEU A CA 1
ATOM 2263 C C . LEU A 1 287 ? 5.211 0.677 -26.087 1.00 94.62 287 LEU A C 1
ATOM 2265 O O . LEU A 1 287 ? 6.178 0.750 -26.840 1.00 94.62 287 LEU A O 1
ATOM 2269 N N . GLU A 1 288 ? 4.141 -0.061 -26.390 1.00 95.62 288 GLU A N 1
ATOM 2270 C CA . GLU A 1 288 ? 3.988 -0.763 -27.667 1.00 95.62 288 GLU A CA 1
ATOM 2271 C C . GLU A 1 288 ? 3.881 0.196 -28.859 1.00 95.62 288 GLU A C 1
ATOM 2273 O O . GLU A 1 288 ? 4.490 -0.068 -29.895 1.00 95.62 288 GLU A O 1
ATOM 2278 N N . ALA A 1 289 ? 3.145 1.305 -28.735 1.00 95.44 289 ALA A N 1
ATOM 2279 C CA . ALA A 1 289 ? 3.072 2.324 -29.782 1.00 95.44 289 ALA A CA 1
ATOM 2280 C C . ALA A 1 289 ? 4.459 2.929 -30.060 1.00 95.44 289 ALA A C 1
ATOM 2282 O O . ALA A 1 289 ? 4.931 2.883 -31.197 1.00 95.44 289 ALA A O 1
ATOM 2283 N N . LEU A 1 290 ? 5.168 3.363 -29.011 1.00 94.31 290 LEU A N 1
ATOM 2284 C CA . LEU A 1 290 ? 6.540 3.872 -29.109 1.00 94.31 290 LEU A CA 1
ATOM 2285 C C . LEU A 1 290 ? 7.514 2.826 -29.675 1.00 94.31 290 LEU A C 1
ATOM 2287 O O . LEU A 1 290 ? 8.414 3.177 -30.438 1.00 94.31 290 LEU A O 1
ATOM 2291 N N . ALA A 1 291 ? 7.350 1.540 -29.348 1.00 94.69 291 ALA A N 1
ATOM 2292 C CA . ALA A 1 291 ? 8.159 0.467 -29.925 1.00 94.69 291 ALA A CA 1
ATOM 2293 C C . ALA A 1 291 ? 7.908 0.311 -31.435 1.00 94.69 291 ALA A C 1
ATOM 2295 O O . ALA A 1 291 ? 8.867 0.221 -32.205 1.00 94.69 291 ALA A O 1
ATOM 2296 N N . ARG A 1 292 ? 6.639 0.347 -31.871 1.00 96.44 292 ARG A N 1
ATOM 2297 C CA . ARG A 1 292 ? 6.246 0.284 -33.291 1.00 96.44 292 ARG A CA 1
ATOM 2298 C C . ARG A 1 292 ? 6.785 1.490 -34.069 1.00 96.44 292 ARG A C 1
ATOM 2300 O O . ARG A 1 292 ? 7.405 1.307 -35.118 1.00 96.44 292 ARG A O 1
ATOM 2307 N N . GLU A 1 293 ? 6.652 2.699 -33.525 1.00 96.56 293 GLU A N 1
ATOM 2308 C CA . GLU A 1 293 ? 7.237 3.926 -34.088 1.00 96.56 293 GLU A CA 1
ATOM 2309 C C . GLU A 1 293 ? 8.764 3.825 -34.210 1.00 96.56 293 GLU A C 1
ATOM 2311 O O . GLU A 1 293 ? 9.318 4.080 -35.279 1.00 96.56 293 GLU A O 1
ATOM 2316 N N . ASN A 1 294 ? 9.455 3.354 -33.167 1.00 94.31 294 ASN A N 1
ATOM 2317 C CA . ASN A 1 294 ? 10.902 3.133 -33.210 1.00 94.31 294 ASN A CA 1
ATOM 2318 C C . ASN A 1 294 ? 11.312 2.085 -34.259 1.00 94.31 294 ASN A C 1
ATOM 2320 O O . ASN A 1 294 ? 12.342 2.258 -34.913 1.00 94.31 294 ASN A O 1
ATOM 2324 N N . THR A 1 295 ? 10.530 1.018 -34.469 1.00 95.62 295 THR A N 1
ATOM 2325 C CA . THR A 1 295 ? 10.799 0.072 -35.568 1.00 95.62 295 THR A CA 1
ATOM 2326 C C . THR A 1 295 ? 10.586 0.704 -36.944 1.00 95.62 295 THR A C 1
ATOM 2328 O O . THR A 1 295 ? 11.448 0.548 -37.806 1.00 95.62 295 THR A O 1
ATOM 2331 N N . ALA A 1 296 ? 9.524 1.494 -37.135 1.00 96.69 296 ALA A N 1
ATOM 2332 C CA . ALA A 1 296 ? 9.266 2.198 -38.391 1.00 96.69 296 ALA A CA 1
ATOM 2333 C C . ALA A 1 296 ? 10.354 3.241 -38.711 1.00 96.69 296 ALA A C 1
ATOM 2335 O O . ALA A 1 296 ? 10.812 3.325 -39.851 1.00 96.69 296 ALA A O 1
ATOM 2336 N N . LEU A 1 297 ? 10.835 3.983 -37.707 1.00 96.38 297 LEU A N 1
ATOM 2337 C CA . LEU A 1 297 ? 11.960 4.915 -37.847 1.00 96.38 297 LEU A CA 1
ATOM 2338 C C . LEU A 1 297 ? 13.264 4.188 -38.206 1.00 96.38 297 LEU A C 1
ATOM 2340 O O . LEU A 1 297 ? 13.975 4.623 -39.109 1.00 96.38 297 LEU A O 1
ATOM 2344 N N . ARG A 1 298 ? 13.565 3.050 -37.564 1.00 95.06 298 ARG A N 1
ATOM 2345 C CA . ARG A 1 298 ? 14.743 2.227 -37.900 1.00 95.06 298 ARG A CA 1
ATOM 2346 C C . ARG A 1 298 ? 14.669 1.658 -39.314 1.00 95.06 298 ARG A C 1
ATOM 2348 O O . ARG A 1 298 ? 15.677 1.658 -40.016 1.00 95.06 298 ARG A O 1
ATOM 2355 N N . GLU A 1 299 ? 13.497 1.202 -39.754 1.00 97.00 299 GLU A N 1
ATOM 2356 C CA . GLU A 1 299 ? 13.296 0.774 -41.140 1.00 97.00 299 GLU A CA 1
ATOM 2357 C C . GLU A 1 299 ? 13.459 1.925 -42.129 1.00 97.00 299 GLU A C 1
ATOM 2359 O O . GLU A 1 299 ? 14.119 1.747 -43.151 1.00 97.00 299 GLU A O 1
ATOM 2364 N N . ARG A 1 300 ? 12.905 3.102 -41.825 1.00 97.00 300 ARG A N 1
ATOM 2365 C CA . ARG A 1 300 ? 13.051 4.299 -42.656 1.00 97.00 300 ARG A CA 1
ATOM 2366 C C . ARG A 1 300 ? 14.523 4.690 -42.815 1.00 97.00 300 ARG A C 1
ATOM 2368 O O . ARG A 1 300 ? 14.990 4.772 -43.945 1.00 97.00 300 ARG A O 1
ATOM 2375 N N . ILE A 1 301 ? 15.261 4.812 -41.710 1.00 95.06 301 ILE A N 1
ATOM 2376 C CA . ILE A 1 301 ? 16.702 5.115 -41.714 1.00 95.06 301 ILE A CA 1
ATOM 2377 C C . ILE A 1 301 ? 17.485 4.049 -42.496 1.00 95.06 301 ILE A C 1
ATOM 2379 O O . ILE A 1 301 ? 18.398 4.380 -43.247 1.00 95.06 301 ILE A O 1
ATOM 2383 N N . LYS A 1 302 ? 17.120 2.763 -42.375 1.00 96.62 302 LYS A N 1
ATOM 2384 C CA . LYS A 1 302 ? 17.749 1.674 -43.141 1.00 96.62 302 LYS A CA 1
ATOM 2385 C C . LYS A 1 302 ? 17.487 1.785 -44.649 1.00 96.62 302 LYS A C 1
ATOM 2387 O O . LYS A 1 302 ? 18.386 1.478 -45.426 1.00 96.62 302 LYS A O 1
ATOM 2392 N N . ARG A 1 303 ? 16.288 2.209 -45.067 1.00 96.50 303 ARG A N 1
ATOM 2393 C CA . ARG A 1 303 ? 15.959 2.469 -46.481 1.00 96.50 303 ARG A CA 1
ATOM 2394 C C . ARG A 1 303 ? 16.753 3.674 -46.992 1.00 96.50 303 ARG A C 1
ATOM 2396 O O . ARG A 1 303 ? 17.560 3.502 -47.893 1.00 96.50 303 ARG A O 1
ATOM 2403 N N . GLU A 1 304 ? 16.660 4.817 -46.313 1.00 96.00 304 GLU A N 1
ATOM 2404 C CA . GLU A 1 304 ? 17.385 6.053 -46.657 1.00 96.00 304 GLU A CA 1
ATOM 2405 C C . GLU A 1 304 ? 18.915 5.837 -46.735 1.00 96.00 304 GLU A C 1
ATOM 2407 O O . GLU A 1 304 ? 19.572 6.348 -47.643 1.00 96.00 304 GLU A O 1
ATOM 2412 N N . LEU A 1 305 ? 19.493 5.021 -45.843 1.00 96.06 305 LEU A N 1
ATOM 2413 C CA . LEU A 1 305 ? 20.913 4.648 -45.877 1.00 96.06 305 LEU A CA 1
ATOM 2414 C C . LEU A 1 305 ? 21.254 3.689 -47.030 1.00 96.06 305 LEU A C 1
ATOM 2416 O O . LEU A 1 305 ? 22.298 3.853 -47.662 1.00 96.06 305 LEU A O 1
ATOM 2420 N N . ASN A 1 306 ? 20.396 2.710 -47.333 1.00 96.06 306 ASN A N 1
ATOM 2421 C CA . ASN A 1 306 ? 20.574 1.834 -48.495 1.00 96.06 306 ASN A CA 1
ATOM 2422 C C . ASN A 1 306 ? 20.495 2.625 -49.809 1.00 96.06 306 ASN A C 1
ATOM 2424 O O . ASN A 1 306 ? 21.328 2.417 -50.691 1.00 96.06 306 ASN A O 1
ATOM 2428 N N . ASP A 1 307 ? 19.550 3.559 -49.918 1.00 95.94 307 ASP A N 1
ATOM 2429 C CA . ASP A 1 307 ? 19.366 4.418 -51.088 1.00 95.94 307 ASP A CA 1
ATOM 2430 C C . ASP A 1 307 ? 20.572 5.356 -51.269 1.00 95.94 307 ASP A C 1
ATOM 2432 O O . ASP A 1 307 ? 21.099 5.495 -52.374 1.00 95.94 307 ASP A O 1
ATOM 2436 N N . ALA A 1 308 ? 21.105 5.917 -50.176 1.00 95.38 308 ALA A N 1
ATOM 2437 C CA . ALA A 1 308 ? 22.341 6.700 -50.193 1.00 95.38 308 ALA A CA 1
ATOM 2438 C C . ALA A 1 308 ? 23.578 5.865 -50.589 1.00 95.38 308 ALA A C 1
ATOM 2440 O O . ALA A 1 308 ? 24.444 6.349 -51.325 1.00 95.38 308 ALA A O 1
ATOM 2441 N N . LEU A 1 309 ? 23.671 4.602 -50.150 1.00 95.31 309 LEU A N 1
ATOM 2442 C CA . LEU A 1 309 ? 24.728 3.680 -50.584 1.00 95.31 309 LEU A CA 1
ATOM 2443 C C . LEU A 1 309 ? 24.589 3.307 -52.066 1.00 95.31 309 LEU A C 1
ATOM 2445 O O . LEU A 1 309 ? 25.598 3.281 -52.771 1.00 95.31 309 LEU A O 1
ATOM 2449 N N . ALA A 1 310 ? 23.369 3.076 -52.556 1.00 95.44 310 ALA A N 1
ATOM 2450 C CA . ALA A 1 310 ? 23.094 2.804 -53.964 1.00 95.44 310 ALA A CA 1
ATOM 2451 C C . ALA A 1 310 ? 23.436 4.015 -54.849 1.00 95.44 310 ALA A C 1
ATOM 2453 O O . ALA A 1 310 ? 24.138 3.864 -55.849 1.00 95.44 310 ALA A O 1
ATOM 2454 N N . ALA A 1 311 ? 23.047 5.227 -54.440 1.00 95.38 311 ALA A N 1
ATOM 2455 C CA . ALA A 1 311 ? 23.414 6.470 -55.115 1.00 95.38 311 ALA A CA 1
ATOM 2456 C C . ALA A 1 311 ? 24.939 6.684 -55.140 1.00 95.38 311 ALA A C 1
ATOM 2458 O O . ALA A 1 311 ? 25.502 7.019 -56.181 1.00 95.38 311 ALA A O 1
ATOM 2459 N N . LYS A 1 312 ? 25.638 6.415 -54.027 1.00 95.62 312 LYS A N 1
ATOM 2460 C CA . LYS A 1 312 ? 27.108 6.484 -53.958 1.00 95.62 312 LYS A CA 1
ATOM 2461 C C . LYS A 1 312 ? 27.790 5.429 -54.838 1.00 95.62 312 LYS A C 1
ATOM 2463 O O . LYS A 1 312 ? 28.819 5.721 -55.448 1.00 95.62 312 LYS A O 1
ATOM 2468 N N . ALA A 1 313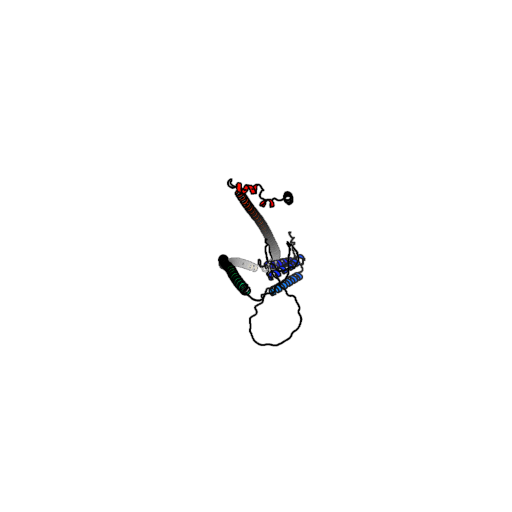 ? 27.230 4.223 -54.928 1.00 95.06 313 ALA A N 1
ATOM 2469 C CA . ALA A 1 313 ? 27.718 3.175 -55.821 1.00 95.06 313 ALA A CA 1
ATOM 2470 C C . ALA A 1 313 ? 27.512 3.552 -57.298 1.00 95.06 313 ALA A C 1
ATOM 2472 O O . ALA A 1 313 ? 28.443 3.409 -58.088 1.00 95.06 313 ALA A O 1
ATOM 2473 N N . ALA A 1 314 ? 26.348 4.104 -57.654 1.00 94.75 314 ALA A N 1
ATOM 2474 C CA . ALA A 1 314 ? 26.055 4.603 -58.996 1.00 94.75 314 ALA A CA 1
ATOM 2475 C C . ALA A 1 314 ? 26.969 5.777 -59.391 1.00 94.75 314 ALA A C 1
ATOM 2477 O O . ALA A 1 314 ? 27.542 5.760 -60.477 1.00 94.75 314 ALA A O 1
ATOM 2478 N N . ALA A 1 315 ? 27.188 6.743 -58.492 1.00 94.25 315 ALA A N 1
ATOM 2479 C CA . ALA A 1 315 ? 28.119 7.851 -58.713 1.00 94.25 315 ALA A CA 1
ATOM 2480 C C . ALA A 1 315 ? 29.563 7.359 -58.922 1.00 94.25 315 ALA A C 1
ATOM 2482 O O . ALA A 1 315 ? 30.237 7.799 -59.851 1.00 94.25 315 ALA A O 1
ATOM 2483 N N . LYS A 1 316 ? 30.028 6.385 -58.124 1.00 95.00 316 LYS A N 1
ATOM 2484 C CA . LYS A 1 316 ? 31.351 5.774 -58.329 1.00 95.00 316 LYS A CA 1
ATOM 2485 C C . LYS A 1 316 ? 31.425 4.972 -59.636 1.00 95.00 316 LYS A C 1
ATOM 2487 O O . LYS A 1 316 ? 32.461 4.988 -60.292 1.00 95.00 316 LYS A O 1
ATOM 2492 N N . ALA A 1 317 ? 30.355 4.284 -60.032 1.00 94.25 317 ALA A N 1
ATOM 2493 C CA . ALA A 1 317 ? 30.299 3.573 -61.309 1.00 94.25 317 ALA A CA 1
ATOM 2494 C C . ALA A 1 317 ? 30.335 4.538 -62.508 1.00 94.25 317 ALA A C 1
ATOM 2496 O O . ALA A 1 317 ? 31.015 4.249 -63.490 1.00 94.25 317 ALA A O 1
ATOM 2497 N N . ALA A 1 318 ? 29.675 5.698 -62.406 1.00 94.00 318 ALA A N 1
ATOM 2498 C CA . ALA A 1 318 ? 29.768 6.772 -63.392 1.00 94.00 318 ALA A CA 1
ATOM 2499 C C . ALA A 1 318 ? 31.199 7.329 -63.479 1.00 94.00 318 ALA A C 1
ATOM 2501 O O . ALA A 1 318 ? 31.763 7.344 -64.569 1.00 94.00 318 ALA A O 1
ATOM 2502 N N . GLN A 1 319 ? 31.827 7.658 -62.342 1.00 93.00 319 GLN A N 1
ATOM 2503 C CA . GLN A 1 319 ? 33.226 8.102 -62.295 1.00 93.00 319 GLN A CA 1
ATOM 2504 C C . GLN A 1 319 ? 34.172 7.080 -62.953 1.00 93.00 319 GLN A C 1
ATOM 2506 O O . GLN A 1 319 ? 34.969 7.444 -63.810 1.00 93.00 319 GLN A O 1
ATOM 2511 N N . VAL A 1 320 ? 34.054 5.789 -62.623 1.00 93.94 320 VAL A N 1
ATOM 2512 C CA . VAL A 1 320 ? 34.883 4.730 -63.233 1.00 93.94 320 VAL A CA 1
ATOM 2513 C C . VAL A 1 320 ? 34.601 4.578 -64.736 1.00 93.94 320 VAL A C 1
ATOM 2515 O O . VAL A 1 320 ? 35.509 4.258 -65.501 1.00 93.94 320 VAL A O 1
ATOM 2518 N N . ALA A 1 321 ? 33.373 4.832 -65.198 1.00 92.44 321 ALA A N 1
ATOM 2519 C CA . ALA A 1 321 ? 33.045 4.841 -66.623 1.00 92.44 321 ALA A CA 1
ATOM 2520 C C . ALA A 1 321 ? 33.624 6.066 -67.360 1.00 92.44 321 ALA A C 1
ATOM 2522 O O . ALA A 1 321 ? 34.019 5.939 -68.519 1.00 92.44 321 ALA A O 1
ATOM 2523 N N . GLU A 1 322 ? 33.712 7.225 -66.704 1.00 92.44 322 GLU A N 1
ATOM 2524 C CA . GLU A 1 322 ? 34.370 8.431 -67.224 1.00 92.44 322 GLU A CA 1
ATOM 2525 C C . GLU A 1 322 ? 35.896 8.277 -67.247 1.00 92.44 322 GLU A C 1
ATOM 2527 O O . GLU A 1 322 ? 36.510 8.493 -68.290 1.00 92.44 322 GLU A O 1
ATOM 2532 N N . GLU A 1 323 ? 36.504 7.777 -66.167 1.00 91.81 323 GLU A N 1
ATOM 2533 C CA . GLU A 1 323 ? 37.921 7.389 -66.116 1.00 91.81 323 GLU A CA 1
ATOM 2534 C C . GLU A 1 323 ? 38.252 6.354 -67.205 1.00 91.81 323 GLU A C 1
ATOM 2536 O O . GLU A 1 323 ? 39.261 6.473 -67.898 1.00 91.81 323 GLU A O 1
ATOM 2541 N N . ALA A 1 324 ? 37.378 5.367 -67.437 1.00 92.69 324 ALA A N 1
ATOM 2542 C CA . ALA A 1 324 ? 37.549 4.388 -68.510 1.00 92.69 324 ALA A CA 1
ATOM 2543 C C . ALA A 1 324 ? 37.387 4.982 -69.923 1.00 92.69 324 ALA A C 1
ATOM 2545 O O . ALA A 1 324 ? 37.996 4.460 -70.857 1.00 92.69 324 ALA A O 1
ATOM 2546 N N . ARG A 1 325 ? 36.601 6.053 -70.111 1.00 93.75 325 ARG A N 1
ATOM 2547 C CA . ARG A 1 325 ? 36.547 6.805 -71.381 1.00 93.75 325 ARG A CA 1
ATOM 2548 C C . ARG A 1 325 ? 37.822 7.613 -71.583 1.00 93.75 325 ARG A C 1
ATOM 2550 O O . ARG A 1 325 ? 38.493 7.413 -72.590 1.00 93.75 325 ARG A O 1
ATOM 2557 N N . TYR A 1 326 ? 38.208 8.411 -70.589 1.00 92.94 326 TYR A N 1
ATOM 2558 C CA . TYR A 1 326 ? 39.436 9.204 -70.608 1.00 92.94 326 TYR A CA 1
ATOM 2559 C C . TYR A 1 326 ? 40.674 8.336 -70.873 1.00 92.94 326 TYR A C 1
ATOM 2561 O O . TYR A 1 326 ? 41.482 8.654 -71.740 1.00 92.94 326 TYR A O 1
ATOM 2569 N N . ASN A 1 327 ? 40.787 7.179 -70.212 1.00 91.75 327 ASN A N 1
ATOM 2570 C CA . ASN A 1 327 ? 41.887 6.242 -70.438 1.00 91.75 327 ASN A CA 1
ATOM 2571 C C . ASN A 1 327 ? 41.868 5.632 -71.852 1.00 91.75 327 ASN A C 1
ATOM 2573 O O . ASN A 1 327 ? 42.932 5.414 -72.423 1.00 91.75 327 ASN A O 1
ATOM 2577 N N . ARG A 1 328 ? 40.695 5.387 -72.458 1.00 91.81 328 ARG A N 1
ATOM 2578 C CA . ARG A 1 328 ? 40.599 4.937 -73.862 1.00 91.81 328 ARG A CA 1
ATOM 2579 C C . ARG A 1 328 ? 40.987 6.037 -74.844 1.00 91.81 328 ARG A C 1
ATOM 2581 O O . ARG A 1 328 ? 41.679 5.748 -75.809 1.00 91.81 328 ARG A O 1
ATOM 2588 N N . GLU A 1 329 ? 40.570 7.275 -74.600 1.00 92.56 329 GLU A N 1
ATOM 2589 C CA . GLU A 1 329 ? 40.934 8.439 -75.418 1.00 92.56 329 GLU A CA 1
ATOM 2590 C C . GLU A 1 329 ? 42.437 8.745 -75.311 1.00 92.56 329 GLU A C 1
ATOM 2592 O O . GLU A 1 329 ? 43.096 8.990 -76.322 1.00 92.56 329 GLU A O 1
ATOM 2597 N N . TYR A 1 330 ? 43.005 8.634 -74.107 1.00 91.62 330 TYR A N 1
ATOM 2598 C CA . TYR A 1 330 ? 44.441 8.747 -73.862 1.00 91.62 330 TYR A CA 1
ATOM 2599 C C . TYR A 1 330 ? 45.231 7.629 -74.554 1.00 91.62 330 TYR A C 1
ATOM 2601 O O . TYR A 1 330 ? 46.191 7.925 -75.261 1.00 91.62 330 TYR A O 1
ATOM 2609 N N . MET A 1 331 ? 44.810 6.364 -74.421 1.00 89.19 331 MET A N 1
ATOM 2610 C CA . MET A 1 331 ? 45.450 5.246 -75.123 1.00 89.19 331 MET A CA 1
ATOM 2611 C C . MET A 1 331 ? 45.333 5.392 -76.642 1.00 89.19 331 MET A C 1
ATOM 2613 O O . MET A 1 331 ? 46.346 5.301 -77.317 1.00 89.19 331 MET A O 1
ATOM 2617 N N . ALA A 1 332 ? 44.162 5.739 -77.184 1.00 92.00 332 ALA A N 1
ATOM 2618 C CA . ALA A 1 332 ? 43.992 5.973 -78.619 1.00 92.00 332 ALA A CA 1
ATOM 2619 C C . ALA A 1 332 ? 44.868 7.128 -79.139 1.00 92.00 332 ALA A C 1
ATOM 2621 O O . ALA A 1 332 ? 45.367 7.068 -80.264 1.00 92.00 332 ALA A O 1
ATOM 2622 N N . LYS A 1 333 ? 45.103 8.166 -78.322 1.00 92.75 333 LYS A N 1
ATOM 2623 C CA . LYS A 1 333 ? 46.075 9.219 -78.635 1.00 92.75 333 LYS A CA 1
ATOM 2624 C C . LYS A 1 333 ? 47.513 8.696 -78.594 1.00 92.75 333 LYS A C 1
ATOM 2626 O O . LYS A 1 333 ? 48.268 8.982 -79.516 1.00 92.75 333 LYS A O 1
ATOM 2631 N N . MET A 1 334 ? 47.888 7.929 -77.571 1.00 89.62 334 MET A N 1
ATOM 2632 C CA . MET A 1 334 ? 49.219 7.318 -77.468 1.00 89.62 334 MET A CA 1
ATOM 2633 C C . MET A 1 334 ? 49.486 6.342 -78.620 1.00 89.62 334 MET A C 1
ATOM 2635 O O . MET A 1 334 ? 50.565 6.390 -79.198 1.00 89.62 334 MET A O 1
ATOM 2639 N N . ASP A 1 335 ? 48.500 5.540 -79.023 1.00 90.56 335 ASP A N 1
ATOM 2640 C CA . ASP A 1 335 ? 48.551 4.647 -80.184 1.00 90.56 335 ASP A CA 1
ATOM 2641 C C . ASP A 1 335 ? 48.666 5.433 -81.500 1.00 90.56 335 ASP A C 1
ATOM 2643 O O . ASP A 1 335 ? 49.378 5.011 -82.410 1.00 90.56 335 ASP A O 1
ATOM 2647 N N . ALA A 1 336 ? 48.012 6.595 -81.616 1.00 90.25 336 ALA A N 1
ATOM 2648 C CA . ALA A 1 336 ? 48.142 7.481 -82.774 1.00 90.25 336 ALA A CA 1
ATOM 2649 C C . ALA A 1 336 ? 49.516 8.177 -82.829 1.00 90.25 336 ALA A C 1
ATOM 2651 O O . ALA A 1 336 ? 50.133 8.222 -83.896 1.00 90.25 336 ALA A O 1
ATOM 2652 N N . ASP A 1 337 ? 50.025 8.661 -81.693 1.00 88.12 337 ASP A N 1
ATOM 2653 C CA . ASP A 1 337 ? 51.369 9.233 -81.560 1.00 88.12 337 ASP A CA 1
ATOM 2654 C C . ASP A 1 337 ? 52.446 8.155 -81.790 1.00 88.12 337 ASP A C 1
ATOM 2656 O O . ASP A 1 337 ? 53.459 8.413 -82.444 1.00 88.12 337 ASP A O 1
ATOM 2660 N N . GLU A 1 338 ? 52.227 6.917 -81.339 1.00 86.38 338 GLU A N 1
ATOM 2661 C CA . GLU A 1 338 ? 53.073 5.769 -81.663 1.00 86.38 338 GLU A CA 1
ATOM 2662 C C . GLU A 1 338 ? 52.975 5.367 -83.131 1.00 86.38 338 GLU A C 1
ATOM 2664 O O . GLU A 1 338 ? 54.009 5.128 -83.742 1.00 86.38 338 GLU A O 1
ATOM 2669 N N . ALA A 1 339 ? 51.793 5.338 -83.745 1.00 87.06 339 ALA A N 1
ATOM 2670 C CA . ALA A 1 339 ? 51.654 5.074 -85.175 1.00 87.06 339 ALA A CA 1
ATOM 2671 C C . ALA A 1 339 ? 52.338 6.167 -86.014 1.00 87.06 339 ALA A C 1
ATOM 2673 O O . ALA A 1 339 ? 52.974 5.861 -87.022 1.00 87.06 339 ALA A O 1
ATOM 2674 N N . ALA A 1 340 ? 52.284 7.430 -85.582 1.00 87.75 340 ALA A N 1
ATOM 2675 C CA . ALA A 1 340 ? 53.028 8.528 -86.191 1.00 87.75 340 ALA A CA 1
ATOM 2676 C C . ALA A 1 340 ? 54.548 8.363 -86.009 1.00 87.75 340 ALA A C 1
ATOM 2678 O O . ALA A 1 340 ? 55.296 8.529 -86.973 1.00 87.75 340 ALA A O 1
ATOM 2679 N N . ARG A 1 341 ? 55.018 7.963 -84.816 1.00 84.56 341 ARG A N 1
ATOM 2680 C CA . ARG A 1 341 ? 56.433 7.630 -84.563 1.00 84.56 341 ARG A CA 1
ATOM 2681 C C . ARG A 1 341 ? 56.894 6.431 -85.386 1.00 84.56 341 ARG A C 1
ATOM 2683 O O . ARG A 1 341 ? 57.957 6.515 -85.985 1.00 84.56 341 ARG A O 1
ATOM 2690 N N . ARG A 1 342 ? 56.109 5.353 -85.461 1.00 85.62 342 ARG A N 1
ATOM 2691 C CA . ARG A 1 342 ? 56.393 4.147 -86.255 1.00 85.62 342 ARG A CA 1
ATOM 2692 C C . ARG A 1 342 ? 56.468 4.501 -87.737 1.00 85.62 342 ARG A C 1
ATOM 2694 O O . ARG A 1 342 ? 57.492 4.220 -88.333 1.00 85.62 342 ARG A O 1
ATOM 2701 N N . ARG A 1 343 ? 55.518 5.271 -88.283 1.00 85.50 343 ARG A N 1
ATOM 2702 C CA . ARG A 1 343 ? 55.595 5.816 -89.656 1.00 85.50 343 ARG A CA 1
ATOM 2703 C C . ARG A 1 343 ? 56.808 6.721 -89.877 1.00 85.50 343 ARG A C 1
ATOM 2705 O O . ARG A 1 343 ? 57.451 6.642 -90.917 1.00 85.50 343 ARG A O 1
ATOM 2712 N N . ALA A 1 344 ? 57.170 7.570 -88.915 1.00 82.38 344 ALA A N 1
ATOM 2713 C CA . ALA A 1 344 ? 58.373 8.401 -89.009 1.00 82.38 344 ALA A CA 1
ATOM 2714 C C . ALA A 1 344 ? 59.670 7.569 -88.929 1.00 82.38 344 ALA A C 1
ATOM 2716 O O . ALA A 1 344 ? 60.654 7.895 -89.595 1.00 82.38 344 ALA A O 1
ATOM 2717 N N . VAL A 1 345 ? 59.666 6.481 -88.154 1.00 82.19 345 VAL A N 1
ATOM 2718 C CA . VAL A 1 345 ? 60.741 5.485 -88.076 1.00 82.19 345 VAL A CA 1
ATOM 2719 C C . VAL A 1 345 ? 60.789 4.636 -89.341 1.00 82.19 345 VAL A C 1
ATOM 2721 O O . VAL A 1 345 ? 61.887 4.384 -89.802 1.00 82.19 345 VAL A O 1
ATOM 2724 N N . GLU A 1 346 ? 59.665 4.283 -89.962 1.00 83.00 346 GLU A N 1
ATOM 2725 C CA . GLU A 1 346 ? 59.572 3.602 -91.260 1.00 83.00 346 GLU A CA 1
ATOM 2726 C C . GLU A 1 346 ? 60.088 4.504 -92.384 1.00 83.00 346 GLU A C 1
ATOM 2728 O O . GLU A 1 346 ? 60.957 4.089 -93.137 1.00 83.00 346 GLU A O 1
ATOM 2733 N N . ILE A 1 347 ? 59.678 5.774 -92.444 1.00 81.81 347 ILE A N 1
ATOM 2734 C CA . ILE A 1 347 ? 60.211 6.764 -93.398 1.00 81.81 347 ILE A CA 1
ATOM 2735 C C . ILE A 1 347 ? 61.715 6.986 -93.169 1.00 81.81 347 ILE A C 1
ATOM 2737 O O . ILE A 1 347 ? 62.490 7.065 -94.127 1.00 81.81 347 ILE A O 1
ATOM 2741 N N . ARG A 1 348 ? 62.169 7.051 -91.908 1.00 79.00 348 ARG A N 1
ATOM 2742 C CA . ARG A 1 348 ? 63.602 7.095 -91.575 1.00 79.00 348 ARG A CA 1
ATOM 2743 C C . ARG A 1 348 ? 64.299 5.786 -91.951 1.00 79.00 348 ARG A C 1
ATOM 2745 O O . ARG A 1 348 ? 65.417 5.856 -92.441 1.00 79.00 348 ARG A O 1
ATOM 2752 N N . ALA A 1 349 ? 63.673 4.631 -91.765 1.00 76.00 349 ALA A N 1
ATOM 2753 C CA . ALA A 1 349 ? 64.227 3.315 -92.056 1.00 76.00 349 ALA A CA 1
ATOM 2754 C C . ALA A 1 349 ? 64.274 3.048 -93.559 1.00 76.00 349 ALA A C 1
ATOM 2756 O O . ALA A 1 349 ? 65.254 2.483 -94.009 1.00 76.00 349 ALA A O 1
ATOM 2757 N N . GLU A 1 350 ? 63.321 3.527 -94.358 1.00 75.50 350 GLU A N 1
ATOM 2758 C CA . GLU A 1 350 ? 63.411 3.564 -95.818 1.00 75.50 350 GLU A CA 1
ATOM 2759 C C . GLU A 1 350 ? 64.505 4.524 -96.277 1.00 75.50 350 GLU A C 1
ATOM 2761 O O . GLU A 1 350 ? 65.305 4.170 -97.137 1.00 75.50 350 GLU A O 1
ATOM 2766 N N . LYS A 1 351 ? 64.590 5.728 -95.698 1.00 75.25 351 LYS A N 1
ATOM 2767 C CA . LYS A 1 351 ? 65.660 6.684 -96.017 1.00 75.25 351 LYS A CA 1
ATOM 2768 C C . LYS A 1 351 ? 67.041 6.119 -95.668 1.00 75.25 351 LYS A C 1
ATOM 2770 O O . LYS A 1 351 ? 67.978 6.301 -96.440 1.00 75.25 351 LYS A O 1
ATOM 2775 N N . MET A 1 352 ? 67.149 5.405 -94.547 1.00 66.81 352 MET A N 1
ATOM 2776 C CA . MET A 1 352 ? 68.345 4.667 -94.148 1.00 66.81 352 MET A CA 1
ATOM 2777 C C . MET A 1 352 ? 68.574 3.465 -95.061 1.00 66.81 352 MET A C 1
ATOM 2779 O O . MET A 1 352 ? 69.685 3.318 -95.531 1.00 66.81 352 MET A O 1
ATOM 2783 N N . ARG A 1 353 ? 67.562 2.664 -95.407 1.00 65.88 353 ARG A N 1
ATOM 2784 C CA . ARG A 1 353 ? 67.665 1.499 -96.305 1.00 65.88 353 ARG A CA 1
ATOM 2785 C C . ARG A 1 353 ? 68.137 1.913 -97.699 1.00 65.88 353 ARG A C 1
ATOM 2787 O O . ARG A 1 353 ? 69.103 1.343 -98.178 1.00 65.88 353 ARG A O 1
ATOM 2794 N N . ARG A 1 354 ? 67.610 3.010 -98.254 1.00 62.28 354 ARG A N 1
ATOM 2795 C CA . ARG A 1 354 ? 68.096 3.657 -99.492 1.00 62.28 354 ARG A CA 1
ATOM 2796 C C . ARG A 1 354 ? 69.510 4.254 -99.370 1.00 62.28 354 ARG A C 1
ATOM 2798 O O . ARG A 1 354 ? 70.134 4.550 -100.385 1.00 62.28 354 ARG A O 1
ATOM 2805 N N . ALA A 1 355 ? 70.022 4.460 -98.154 1.00 60.50 355 ALA A N 1
ATOM 2806 C CA . ALA A 1 355 ? 71.419 4.821 -97.885 1.00 60.50 355 ALA A CA 1
ATOM 2807 C C . ALA A 1 355 ? 72.308 3.592 -97.580 1.00 60.50 355 ALA A C 1
ATOM 2809 O O . ALA A 1 355 ? 73.505 3.632 -97.825 1.00 60.50 355 ALA A O 1
ATOM 2810 N N . PHE A 1 356 ? 71.721 2.488 -97.116 1.00 53.59 356 PHE A N 1
ATOM 2811 C CA . PHE A 1 356 ? 72.328 1.193 -96.777 1.00 53.59 356 PHE A CA 1
ATOM 2812 C C . PHE A 1 356 ? 72.567 0.363 -98.050 1.00 53.59 356 PHE A C 1
ATOM 2814 O O . PHE A 1 356 ? 73.651 -0.175 -98.252 1.00 53.59 356 PHE A O 1
ATOM 2821 N N . GLU A 1 357 ? 71.600 0.398 -98.973 1.00 56.72 357 GLU A N 1
ATOM 2822 C CA . GLU A 1 357 ? 71.691 0.004 -100.390 1.00 56.72 357 GLU A CA 1
ATOM 2823 C C . GLU A 1 357 ? 72.778 0.793 -101.146 1.00 56.72 357 GLU A C 1
ATOM 2825 O O . GLU A 1 357 ? 73.266 0.344 -102.178 1.00 56.72 357 GLU A O 1
ATOM 2830 N N . ARG A 1 358 ? 73.195 1.952 -100.612 1.00 55.28 358 ARG A N 1
ATOM 2831 C CA . ARG A 1 358 ? 74.334 2.758 -101.088 1.00 55.28 358 ARG A CA 1
ATOM 2832 C C . ARG A 1 358 ? 75.581 2.665 -100.188 1.00 55.28 358 ARG A C 1
ATOM 2834 O O . ARG A 1 358 ? 76.547 3.367 -100.468 1.00 55.28 358 ARG A O 1
ATOM 2841 N N . GLY A 1 359 ? 75.559 1.880 -99.103 1.00 56.53 359 GLY A N 1
ATOM 2842 C CA . GLY A 1 359 ? 76.453 2.108 -97.953 1.00 56.53 359 GLY A CA 1
ATOM 2843 C C . GLY A 1 359 ? 76.986 0.890 -97.186 1.00 56.53 359 GLY A C 1
ATOM 2844 O O . GLY A 1 359 ? 77.928 1.063 -96.423 1.00 56.53 359 GLY A O 1
ATOM 2845 N N . GLY A 1 360 ? 76.460 -0.324 -97.390 1.00 55.03 360 GLY A N 1
ATOM 2846 C CA . GLY A 1 360 ? 77.026 -1.561 -96.820 1.00 55.03 360 GLY A CA 1
ATOM 2847 C C . GLY A 1 360 ? 76.645 -1.827 -95.353 1.00 55.03 360 GLY A C 1
ATOM 2848 O O . GLY A 1 360 ? 77.081 -1.151 -94.428 1.00 55.03 360 GLY A O 1
ATOM 2849 N N . GLY A 1 361 ? 75.823 -2.853 -95.120 1.00 55.56 361 GLY A N 1
ATOM 2850 C CA . GLY A 1 361 ? 74.990 -2.938 -93.913 1.00 55.56 361 GLY A CA 1
ATOM 2851 C C . GLY A 1 361 ? 75.605 -3.385 -92.576 1.00 55.56 361 GLY A C 1
ATOM 2852 O O . GLY A 1 361 ? 74.868 -3.504 -91.601 1.00 55.56 361 GLY A O 1
ATOM 2853 N N . ALA A 1 362 ? 76.907 -3.666 -92.488 1.00 56.69 362 ALA A N 1
ATOM 2854 C CA . ALA A 1 362 ? 77.463 -4.417 -91.351 1.00 56.69 362 ALA A CA 1
ATOM 2855 C C . ALA A 1 362 ? 77.543 -3.641 -90.015 1.00 56.69 362 ALA A C 1
ATOM 2857 O O . ALA A 1 362 ? 77.452 -4.239 -88.947 1.00 56.69 362 ALA A O 1
ATOM 2858 N N . ALA A 1 363 ? 77.719 -2.316 -90.046 1.00 56.62 363 ALA A N 1
ATOM 2859 C CA . ALA A 1 363 ? 78.141 -1.552 -88.863 1.00 56.62 363 ALA A CA 1
ATOM 2860 C C . ALA A 1 363 ? 77.042 -1.276 -87.812 1.00 56.62 363 ALA A C 1
ATOM 2862 O O . ALA A 1 363 ? 77.353 -0.828 -86.711 1.00 56.62 363 ALA A O 1
ATOM 2863 N N . LEU A 1 364 ? 75.760 -1.488 -88.137 1.00 57.84 364 LEU A N 1
ATOM 2864 C CA . LEU A 1 364 ? 74.641 -0.920 -87.363 1.00 57.84 364 LEU A CA 1
ATOM 2865 C C . LEU A 1 364 ? 73.990 -1.895 -86.362 1.00 57.84 364 LEU A C 1
ATOM 2867 O O . LEU A 1 364 ? 73.336 -1.444 -85.427 1.00 57.84 364 LEU A O 1
ATOM 2871 N N . GLN A 1 365 ? 74.188 -3.212 -86.501 1.00 57.50 365 GLN A N 1
ATOM 2872 C CA . GLN A 1 365 ? 73.601 -4.193 -85.569 1.00 57.50 365 GLN A CA 1
ATOM 2873 C C . GLN A 1 365 ? 74.240 -4.128 -84.171 1.00 57.50 365 GLN A C 1
ATOM 2875 O O . GLN A 1 365 ? 73.518 -4.097 -83.176 1.00 57.50 365 GLN A O 1
ATOM 2880 N N . ALA A 1 366 ? 75.569 -3.993 -84.089 1.00 61.16 366 ALA A N 1
ATOM 2881 C CA . ALA A 1 366 ? 76.297 -3.917 -82.816 1.00 61.16 366 ALA A CA 1
ATOM 2882 C C . ALA A 1 366 ? 75.812 -2.764 -81.908 1.00 61.16 366 ALA A C 1
ATOM 2884 O O . ALA A 1 366 ? 75.694 -2.931 -80.696 1.00 61.16 366 ALA A O 1
ATOM 2885 N N . SER A 1 367 ? 75.450 -1.618 -82.499 1.00 61.31 367 SER A N 1
ATOM 2886 C CA . SER A 1 367 ? 74.951 -0.446 -81.763 1.00 61.31 367 SER A CA 1
ATOM 2887 C C . SER A 1 367 ? 73.587 -0.663 -81.091 1.00 61.31 367 SER A C 1
ATOM 2889 O O . SER A 1 367 ? 73.253 0.084 -80.171 1.00 61.31 367 SER A O 1
ATOM 2891 N N . LEU A 1 368 ? 72.782 -1.626 -81.551 1.00 66.69 368 LEU A N 1
ATOM 2892 C CA . LEU A 1 368 ? 71.455 -1.908 -80.989 1.00 66.69 368 LEU A CA 1
ATOM 2893 C C . LEU A 1 368 ? 71.541 -2.904 -79.823 1.00 66.69 368 LEU A C 1
ATOM 2895 O O . LEU A 1 368 ? 70.833 -2.757 -78.827 1.00 66.69 368 LEU A O 1
ATOM 2899 N N . GLU A 1 369 ? 72.453 -3.874 -79.911 1.00 66.19 369 GLU A N 1
ATOM 2900 C CA . GLU A 1 369 ? 72.717 -4.840 -78.837 1.00 66.19 369 GLU A CA 1
ATOM 2901 C C . GLU A 1 369 ? 73.326 -4.176 -77.590 1.00 66.19 369 GLU A C 1
ATOM 2903 O O . GLU A 1 369 ? 73.029 -4.580 -76.464 1.00 66.19 369 GLU A O 1
ATOM 2908 N N . GLU A 1 370 ? 74.134 -3.127 -77.771 1.00 65.75 370 GLU A N 1
ATOM 2909 C CA . GLU A 1 370 ? 74.701 -2.349 -76.665 1.00 65.75 370 GLU A CA 1
ATOM 2910 C C . GLU A 1 370 ? 73.632 -1.523 -75.923 1.00 65.75 370 GLU A C 1
ATOM 2912 O O . GLU A 1 370 ? 73.606 -1.508 -74.691 1.00 65.75 370 GLU A O 1
ATOM 2917 N N . GLN A 1 371 ? 72.684 -0.912 -76.648 1.00 69.06 371 GLN A N 1
ATOM 2918 C CA . GLN A 1 371 ? 71.571 -0.167 -76.039 1.00 69.06 371 GLN A CA 1
ATOM 2919 C C . GLN A 1 371 ? 70.651 -1.074 -75.208 1.00 69.06 371 GLN A C 1
ATOM 2921 O O . GLN A 1 371 ? 70.319 -0.729 -74.073 1.00 69.06 371 GLN A O 1
ATOM 2926 N N . ALA A 1 372 ? 70.317 -2.267 -75.713 1.00 70.56 372 ALA A N 1
ATOM 2927 C CA . ALA A 1 372 ? 69.460 -3.222 -75.006 1.00 70.56 372 ALA A CA 1
ATOM 2928 C C . ALA A 1 372 ? 70.005 -3.622 -73.616 1.00 70.56 372 ALA A C 1
ATOM 2930 O O . ALA A 1 372 ? 69.232 -3.832 -72.680 1.00 70.56 372 ALA A O 1
ATOM 2931 N N . ARG A 1 373 ? 71.336 -3.681 -73.451 1.00 70.50 373 ARG A N 1
ATOM 2932 C CA . ARG A 1 373 ? 71.982 -3.986 -72.159 1.00 70.50 373 ARG A CA 1
ATOM 2933 C C . ARG A 1 373 ? 71.879 -2.834 -71.156 1.00 70.50 373 ARG A C 1
ATOM 2935 O O . ARG A 1 373 ? 71.734 -3.081 -69.960 1.00 70.50 373 ARG A O 1
ATOM 2942 N N . LEU A 1 374 ? 71.935 -1.586 -71.626 1.00 72.50 374 LEU A N 1
ATOM 2943 C CA . LEU A 1 374 ? 71.850 -0.401 -70.767 1.00 72.50 374 LEU A CA 1
ATOM 2944 C C . LEU A 1 374 ? 70.444 -0.198 -70.190 1.00 72.50 374 LEU A C 1
ATOM 2946 O O . LEU A 1 374 ? 70.317 0.220 -69.040 1.00 72.50 374 LEU A O 1
ATOM 2950 N N . ASP A 1 375 ? 69.397 -0.520 -70.952 1.00 73.38 375 ASP A N 1
ATOM 2951 C CA . ASP A 1 375 ? 68.016 -0.378 -70.482 1.00 73.38 375 ASP A CA 1
ATOM 2952 C C . ASP A 1 375 ? 67.578 -1.521 -69.549 1.00 73.38 375 ASP A C 1
ATOM 2954 O O . ASP A 1 375 ? 66.869 -1.266 -68.574 1.00 73.38 375 ASP A O 1
ATOM 2958 N N . ALA A 1 376 ? 68.099 -2.742 -69.730 1.00 71.19 376 ALA A N 1
ATOM 2959 C CA . ALA A 1 376 ? 67.940 -3.821 -68.747 1.00 71.19 376 ALA A CA 1
ATOM 2960 C C . ALA A 1 376 ? 68.510 -3.426 -67.366 1.00 71.19 376 ALA A C 1
ATOM 2962 O O . ALA A 1 376 ? 67.805 -3.484 -66.358 1.00 71.19 376 ALA A O 1
ATOM 2963 N N . ALA A 1 377 ? 69.739 -2.897 -67.331 1.00 71.25 377 ALA A N 1
ATOM 2964 C CA . ALA A 1 377 ? 70.393 -2.440 -66.099 1.00 71.25 377 ALA A CA 1
ATOM 2965 C C . ALA A 1 377 ? 69.716 -1.216 -65.436 1.00 71.25 377 ALA A C 1
ATOM 2967 O O . ALA A 1 377 ? 69.994 -0.900 -64.276 1.00 71.25 377 ALA A O 1
ATOM 2968 N N . ARG A 1 378 ? 68.832 -0.506 -66.153 1.00 74.06 378 ARG A N 1
ATOM 2969 C CA . ARG A 1 378 ? 67.973 0.556 -65.596 1.00 74.06 378 ARG A CA 1
ATOM 2970 C C . ARG A 1 378 ? 66.703 -0.015 -64.967 1.00 74.06 378 ARG A C 1
ATOM 2972 O O . ARG A 1 378 ? 66.313 0.446 -63.896 1.00 74.06 378 ARG A O 1
ATOM 2979 N N . ALA A 1 379 ? 66.089 -1.021 -65.593 1.00 71.94 379 ALA A N 1
ATOM 2980 C CA . ALA A 1 379 ? 64.894 -1.680 -65.070 1.00 71.94 379 ALA A CA 1
ATOM 2981 C C . ALA A 1 379 ? 65.151 -2.341 -63.702 1.00 71.94 379 ALA A C 1
ATOM 2983 O O . ALA A 1 379 ? 64.359 -2.161 -62.779 1.00 71.94 379 ALA A O 1
ATOM 2984 N N . GLU A 1 380 ? 66.291 -3.021 -63.537 1.00 74.62 380 GLU A N 1
ATOM 2985 C CA . GLU A 1 380 ? 66.683 -3.659 -62.267 1.00 74.62 380 GLU A CA 1
ATOM 2986 C C . GLU A 1 380 ? 66.823 -2.654 -61.109 1.00 74.62 380 GLU A C 1
ATOM 2988 O O . GLU A 1 380 ? 66.395 -2.928 -59.988 1.00 74.62 380 GLU A O 1
ATOM 2993 N N . ARG A 1 381 ? 67.364 -1.455 -61.374 1.00 74.06 381 ARG A N 1
ATOM 2994 C CA . ARG A 1 381 ? 67.502 -0.397 -60.356 1.00 74.06 381 ARG A CA 1
ATOM 2995 C C . ARG A 1 381 ? 66.149 0.153 -59.912 1.00 74.06 381 ARG A C 1
ATOM 2997 O O . ARG A 1 381 ? 65.912 0.281 -58.715 1.00 74.06 381 ARG A O 1
ATOM 3004 N N . LEU A 1 382 ? 65.250 0.416 -60.862 1.00 78.00 382 LEU A N 1
ATOM 3005 C CA . LEU A 1 382 ? 63.899 0.904 -60.565 1.00 78.00 382 LEU A CA 1
ATOM 3006 C C . LEU A 1 382 ? 63.061 -0.138 -59.804 1.00 78.00 382 LEU A C 1
ATOM 3008 O O . LEU A 1 382 ? 62.249 0.237 -58.959 1.00 78.00 382 LEU A O 1
ATOM 3012 N N . ALA A 1 383 ? 63.281 -1.435 -60.047 1.00 75.94 383 ALA A N 1
ATOM 3013 C CA . ALA A 1 383 ? 62.666 -2.503 -59.260 1.00 75.94 383 ALA A CA 1
ATOM 3014 C C . ALA A 1 383 ? 63.151 -2.489 -57.796 1.00 75.94 383 ALA A C 1
ATOM 3016 O O . ALA A 1 383 ? 62.328 -2.478 -56.880 1.00 75.94 383 ALA A O 1
ATOM 3017 N N . ALA A 1 384 ? 64.466 -2.401 -57.567 1.00 77.44 384 ALA A N 1
ATOM 3018 C CA . ALA A 1 384 ? 65.039 -2.342 -56.219 1.00 77.44 384 ALA A CA 1
ATOM 3019 C C . ALA A 1 384 ? 64.591 -1.092 -55.428 1.00 77.44 384 ALA A C 1
ATOM 3021 O O . ALA A 1 384 ? 64.301 -1.177 -54.232 1.00 77.44 384 ALA A O 1
ATOM 3022 N N . GLU A 1 385 ? 64.479 0.065 -56.090 1.00 80.81 385 GLU A N 1
ATOM 3023 C CA . GLU A 1 385 ? 63.940 1.294 -55.487 1.00 80.81 385 GLU A CA 1
ATOM 3024 C C . GLU A 1 385 ? 62.452 1.149 -55.108 1.00 80.81 385 GLU A C 1
ATOM 3026 O O . GLU A 1 385 ? 62.037 1.601 -54.035 1.00 80.81 385 GLU A O 1
ATOM 3031 N N . ALA A 1 386 ? 61.651 0.467 -55.935 1.00 80.88 386 ALA A N 1
ATOM 3032 C CA . ALA A 1 386 ? 60.240 0.204 -55.652 1.00 80.88 386 ALA A CA 1
ATOM 3033 C C . ALA A 1 386 ? 60.036 -0.755 -54.461 1.00 80.88 386 ALA A C 1
ATOM 3035 O O . ALA A 1 386 ? 59.164 -0.510 -53.621 1.00 80.88 386 ALA A O 1
ATOM 3036 N N . GLU A 1 387 ? 60.851 -1.808 -54.340 1.00 80.19 387 GLU A N 1
ATOM 3037 C CA . GLU A 1 387 ? 60.815 -2.725 -53.190 1.00 80.19 387 GLU A CA 1
ATOM 3038 C C . GLU A 1 387 ? 61.207 -2.020 -51.882 1.00 80.19 387 GLU A C 1
ATOM 3040 O O . GLU A 1 387 ? 60.526 -2.174 -50.862 1.00 80.19 387 GLU A O 1
ATOM 3045 N N . ALA A 1 388 ? 62.244 -1.175 -51.912 1.00 81.56 388 ALA A N 1
ATOM 3046 C CA . ALA A 1 388 ? 62.650 -0.372 -50.759 1.00 81.56 388 ALA A CA 1
ATOM 3047 C C . ALA A 1 388 ? 61.535 0.592 -50.303 1.00 81.56 388 ALA A C 1
ATOM 3049 O O . ALA A 1 388 ? 61.224 0.667 -49.109 1.00 81.56 388 ALA A O 1
ATOM 3050 N N . ALA A 1 389 ? 60.880 1.279 -51.246 1.00 84.06 389 ALA A N 1
ATOM 3051 C CA . ALA A 1 389 ? 59.757 2.171 -50.957 1.00 84.06 389 ALA A CA 1
ATOM 3052 C C . ALA A 1 389 ? 58.533 1.423 -50.389 1.00 84.06 389 ALA A C 1
ATOM 3054 O O . ALA A 1 389 ? 57.858 1.926 -49.484 1.00 84.06 389 ALA A O 1
ATOM 3055 N N . ALA A 1 390 ? 58.256 0.206 -50.870 1.00 82.44 390 ALA A N 1
ATOM 3056 C CA . ALA A 1 390 ? 57.192 -0.641 -50.335 1.00 82.44 390 ALA A CA 1
ATOM 3057 C C . ALA A 1 390 ? 57.473 -1.068 -48.882 1.00 82.44 390 ALA A C 1
ATOM 3059 O O . ALA A 1 390 ? 56.593 -0.948 -48.024 1.00 82.44 390 ALA A O 1
ATOM 3060 N N . ALA A 1 391 ? 58.705 -1.492 -48.583 1.00 83.75 391 ALA A N 1
ATOM 3061 C CA . ALA A 1 391 ? 59.122 -1.884 -47.237 1.00 83.75 391 ALA A CA 1
ATOM 3062 C C . ALA A 1 391 ? 59.091 -0.710 -46.236 1.00 83.75 391 ALA A C 1
ATOM 3064 O O . ALA A 1 391 ? 58.690 -0.887 -45.080 1.00 83.75 391 ALA A O 1
ATOM 3065 N N . GLU A 1 392 ? 59.466 0.502 -46.662 1.00 88.12 392 GLU A N 1
ATOM 3066 C CA . GLU A 1 392 ? 59.377 1.687 -45.802 1.00 88.12 392 GLU A CA 1
ATOM 3067 C C . GLU A 1 392 ? 57.918 2.073 -45.514 1.00 88.12 392 GLU A C 1
ATOM 3069 O O . GLU A 1 392 ? 57.554 2.343 -44.364 1.00 88.12 392 GLU A O 1
ATOM 3074 N N . LYS A 1 393 ? 57.053 2.032 -46.536 1.00 86.44 393 LYS A N 1
ATOM 3075 C CA . LYS A 1 393 ? 55.616 2.277 -46.377 1.00 86.44 393 LYS A CA 1
ATOM 3076 C C . LYS A 1 393 ? 54.984 1.289 -45.396 1.00 86.44 393 LYS A C 1
ATOM 3078 O O . LYS A 1 393 ? 54.242 1.713 -44.512 1.00 86.44 393 LYS A O 1
ATOM 3083 N N . GLU A 1 394 ? 55.313 0.000 -45.494 1.00 87.31 394 GLU A N 1
ATOM 3084 C CA . GLU A 1 394 ? 54.753 -1.006 -44.588 1.00 87.31 394 GLU A CA 1
ATOM 3085 C C . GLU A 1 394 ? 55.179 -0.778 -43.127 1.00 87.31 394 GLU A C 1
ATOM 3087 O O . GLU A 1 394 ? 54.369 -0.947 -42.214 1.00 87.31 394 GLU A O 1
ATOM 3092 N N . ARG A 1 395 ? 56.418 -0.322 -42.881 1.00 90.69 395 ARG A N 1
ATOM 3093 C CA . ARG A 1 395 ? 56.857 0.098 -41.537 1.00 90.69 395 ARG A CA 1
ATOM 3094 C C . ARG A 1 395 ? 56.023 1.264 -41.003 1.00 90.69 395 ARG A C 1
ATOM 3096 O O . ARG A 1 395 ? 55.530 1.177 -39.879 1.00 90.69 395 ARG A O 1
ATOM 3103 N N . ARG A 1 396 ? 55.815 2.311 -41.810 1.00 90.56 396 ARG A N 1
ATOM 3104 C CA . ARG A 1 396 ? 55.000 3.481 -41.430 1.00 90.56 396 ARG A CA 1
ATOM 3105 C C . ARG A 1 396 ? 53.543 3.091 -41.132 1.00 90.56 396 ARG A C 1
ATOM 3107 O O . ARG A 1 396 ? 52.990 3.541 -40.131 1.00 90.56 396 ARG A O 1
ATOM 3114 N N . ASP A 1 397 ? 52.946 2.204 -41.932 1.00 88.31 397 ASP A N 1
ATOM 3115 C CA . ASP A 1 397 ? 51.582 1.701 -41.705 1.00 88.31 397 ASP A CA 1
ATOM 3116 C C . ASP A 1 397 ? 51.479 0.822 -40.440 1.00 88.31 397 ASP A C 1
ATOM 3118 O O . ASP A 1 397 ? 50.492 0.912 -39.704 1.00 88.31 397 ASP A O 1
ATOM 3122 N N . ARG A 1 398 ? 52.500 0.005 -40.132 1.00 90.25 398 ARG A N 1
ATOM 3123 C CA . ARG A 1 398 ? 52.576 -0.771 -38.877 1.00 90.25 398 ARG A CA 1
ATOM 3124 C C . ARG A 1 398 ? 52.708 0.137 -37.647 1.00 90.25 398 ARG A C 1
ATOM 3126 O O . ARG A 1 398 ? 52.003 -0.078 -36.663 1.00 90.25 398 ARG A O 1
ATOM 3133 N N . GLU A 1 399 ? 53.557 1.166 -37.701 1.00 92.38 399 GLU A N 1
ATOM 3134 C CA . GLU A 1 399 ? 53.668 2.168 -36.629 1.00 92.38 399 GLU A CA 1
ATOM 3135 C C . GLU A 1 399 ? 52.368 2.943 -36.418 1.00 92.38 399 GLU A C 1
ATOM 3137 O O . GLU A 1 399 ? 51.951 3.143 -35.277 1.00 92.38 399 GLU A O 1
ATOM 3142 N N . ARG A 1 400 ? 51.706 3.357 -37.504 1.00 91.69 400 ARG A N 1
ATOM 3143 C CA . ARG A 1 400 ? 50.430 4.070 -37.435 1.00 91.69 400 ARG A CA 1
ATOM 3144 C C . ARG A 1 400 ? 49.364 3.235 -36.721 1.00 91.69 400 ARG A C 1
ATOM 3146 O O . ARG A 1 400 ? 48.792 3.713 -35.746 1.00 91.69 400 ARG A O 1
ATOM 3153 N N . ARG A 1 401 ? 49.164 1.978 -37.138 1.00 90.44 401 ARG A N 1
ATOM 3154 C CA . ARG A 1 401 ? 48.206 1.055 -36.496 1.00 90.44 401 ARG A CA 1
ATOM 3155 C C . ARG A 1 401 ? 48.512 0.837 -35.015 1.00 90.44 401 ARG A C 1
ATOM 3157 O O . ARG A 1 401 ? 47.592 0.682 -34.219 1.00 90.44 401 ARG A O 1
ATOM 3164 N N . ARG A 1 402 ? 49.795 0.831 -34.638 1.00 93.12 402 ARG A N 1
ATOM 3165 C CA . ARG A 1 402 ? 50.213 0.735 -33.235 1.00 93.12 402 ARG A CA 1
ATOM 3166 C C . ARG A 1 402 ? 49.808 1.976 -32.431 1.00 93.12 402 ARG A C 1
ATOM 3168 O O . ARG A 1 402 ? 49.284 1.811 -31.337 1.00 93.12 402 ARG A O 1
ATOM 3175 N N . ARG A 1 403 ? 50.007 3.188 -32.962 1.00 92.38 403 ARG A N 1
ATOM 3176 C CA . ARG A 1 403 ? 49.587 4.437 -32.292 1.00 92.38 403 ARG A CA 1
ATOM 3177 C C . ARG A 1 403 ? 48.066 4.517 -32.164 1.00 92.38 403 ARG A C 1
ATOM 3179 O O . ARG A 1 403 ? 47.573 4.765 -31.073 1.00 92.38 403 ARG A O 1
ATOM 3186 N N . GLU A 1 404 ? 47.338 4.191 -33.233 1.00 91.88 404 GLU A N 1
ATOM 3187 C CA . GLU A 1 404 ? 45.869 4.106 -33.221 1.00 91.88 404 GLU A CA 1
ATOM 3188 C C . GLU A 1 404 ? 45.380 3.101 -32.154 1.00 91.88 404 GLU A C 1
ATOM 3190 O O . GLU A 1 404 ? 44.462 3.402 -31.394 1.00 91.88 404 GLU A O 1
ATOM 3195 N N . ALA A 1 405 ? 46.038 1.943 -32.007 1.00 89.12 405 ALA A N 1
ATOM 3196 C CA . ALA A 1 405 ? 45.734 0.987 -30.940 1.00 89.12 405 ALA A CA 1
ATOM 3197 C C . ALA A 1 405 ? 46.036 1.540 -29.529 1.00 89.12 405 ALA A C 1
ATOM 3199 O O . ALA A 1 405 ? 45.188 1.441 -28.641 1.00 89.12 405 ALA A O 1
ATOM 3200 N N . GLU A 1 406 ? 47.204 2.155 -29.316 1.00 94.00 406 GLU A N 1
ATOM 3201 C CA . GLU A 1 406 ? 47.589 2.774 -28.035 1.00 94.00 406 GLU A CA 1
ATOM 3202 C C . GLU A 1 406 ? 46.633 3.926 -27.635 1.00 94.00 406 GLU A C 1
ATOM 3204 O O . GLU A 1 406 ? 46.298 4.069 -26.458 1.00 94.00 406 GLU A O 1
ATOM 3209 N N . GLU A 1 407 ? 46.108 4.688 -28.598 1.00 92.19 407 GLU A N 1
ATOM 3210 C CA . GLU A 1 407 ? 45.074 5.717 -28.393 1.00 92.19 407 GLU A CA 1
ATOM 3211 C C . GLU A 1 407 ? 43.694 5.114 -28.060 1.00 92.19 407 GLU A C 1
ATOM 3213 O O . GLU A 1 407 ? 43.007 5.599 -27.152 1.00 92.19 407 GLU A O 1
ATOM 3218 N N . THR A 1 408 ? 43.290 4.013 -28.711 1.00 91.25 408 THR A N 1
ATOM 3219 C CA . THR A 1 408 ? 42.052 3.302 -28.326 1.00 91.25 408 THR A CA 1
ATOM 3220 C C . THR A 1 408 ? 42.133 2.693 -26.926 1.00 91.25 408 THR A C 1
ATOM 3222 O O . THR A 1 408 ? 41.139 2.706 -26.205 1.00 91.25 408 THR A O 1
ATOM 3225 N N . MET A 1 409 ? 43.309 2.226 -26.490 1.00 88.56 409 MET A N 1
ATOM 3226 C CA . MET A 1 409 ? 43.494 1.729 -25.123 1.00 88.56 409 MET A CA 1
ATOM 3227 C C . MET A 1 409 ? 43.345 2.852 -24.091 1.00 88.56 409 MET A C 1
ATOM 3229 O O . MET A 1 409 ? 42.558 2.708 -23.159 1.00 88.56 409 MET A O 1
ATOM 3233 N N . ARG A 1 410 ? 44.001 4.004 -24.298 1.00 93.19 410 ARG A N 1
ATOM 3234 C CA . ARG A 1 410 ? 43.877 5.166 -23.396 1.00 93.19 410 ARG A CA 1
ATOM 3235 C C . ARG A 1 410 ? 42.441 5.669 -23.279 1.00 93.19 410 ARG A C 1
ATOM 3237 O O . ARG A 1 410 ? 41.954 5.874 -22.173 1.00 93.19 410 ARG A O 1
ATOM 3244 N N . THR A 1 411 ? 41.727 5.803 -24.396 1.00 92.75 411 THR A N 1
ATOM 3245 C CA . THR A 1 411 ? 40.327 6.270 -24.372 1.00 92.75 411 THR A CA 1
ATOM 3246 C C . THR A 1 411 ? 39.369 5.260 -23.724 1.00 92.75 411 THR A C 1
ATOM 3248 O O . THR A 1 411 ? 38.346 5.661 -23.165 1.00 92.75 411 THR A O 1
ATOM 3251 N N . LEU A 1 412 ? 39.689 3.959 -23.731 1.00 91.00 412 LEU A N 1
ATOM 3252 C CA . LEU A 1 412 ? 38.972 2.945 -22.947 1.00 91.00 412 LEU A CA 1
ATOM 3253 C C . LEU A 1 412 ? 39.312 3.022 -21.449 1.00 91.00 412 LEU A C 1
ATOM 3255 O O . LEU A 1 412 ? 38.403 2.936 -20.624 1.00 91.00 412 LEU A O 1
ATOM 3259 N N . GLU A 1 413 ? 40.580 3.226 -21.088 1.00 93.06 413 GLU A N 1
ATOM 3260 C CA . GLU A 1 413 ? 41.022 3.427 -19.699 1.00 93.06 413 GLU A CA 1
ATOM 3261 C C . GLU A 1 413 ? 40.379 4.680 -19.078 1.00 93.06 413 GLU A C 1
ATOM 3263 O O . GLU A 1 413 ? 39.819 4.604 -17.983 1.00 93.06 413 GLU A O 1
ATOM 3268 N N . GLU A 1 414 ? 40.341 5.797 -19.810 1.00 92.94 414 GLU A N 1
ATOM 3269 C CA . GLU A 1 414 ? 39.644 7.033 -19.426 1.00 92.94 414 GLU A CA 1
ATOM 3270 C C . GLU A 1 414 ? 38.136 6.810 -19.220 1.00 92.94 414 GLU A C 1
ATOM 3272 O O . GLU A 1 414 ? 37.573 7.235 -18.209 1.00 92.94 414 GLU A O 1
ATOM 3277 N N . GLN A 1 415 ? 37.468 6.081 -20.124 1.00 90.69 415 GLN A N 1
ATOM 3278 C CA . GLN A 1 415 ? 36.047 5.736 -19.975 1.00 90.69 415 GLN A CA 1
ATOM 3279 C C . GLN A 1 415 ? 35.771 4.801 -18.789 1.00 90.69 415 GLN A C 1
ATOM 3281 O O . GLN A 1 415 ? 34.701 4.882 -18.177 1.00 90.69 415 GLN A O 1
ATOM 3286 N N . ILE A 1 416 ? 36.702 3.902 -18.460 1.00 90.31 416 ILE A N 1
ATOM 3287 C CA . ILE A 1 416 ? 36.609 3.035 -17.281 1.00 90.31 416 ILE A CA 1
ATOM 3288 C C . ILE A 1 416 ? 36.795 3.869 -16.008 1.00 90.31 416 ILE A C 1
ATOM 3290 O O . ILE A 1 416 ? 35.987 3.737 -15.088 1.00 90.31 416 ILE A O 1
ATOM 3294 N N . ALA A 1 417 ? 37.789 4.759 -15.969 1.00 94.19 417 ALA A N 1
ATOM 3295 C CA . ALA A 1 417 ? 38.034 5.661 -14.845 1.00 94.19 417 ALA A CA 1
ATOM 3296 C C . ALA A 1 417 ? 36.841 6.600 -14.592 1.00 94.19 417 ALA A C 1
ATOM 3298 O O . ALA A 1 417 ? 36.365 6.692 -13.460 1.00 94.19 417 ALA A O 1
ATOM 3299 N N . ALA A 1 418 ? 36.283 7.213 -15.643 1.00 92.50 418 ALA A N 1
ATOM 3300 C CA . ALA A 1 418 ? 35.087 8.051 -15.551 1.00 92.50 418 ALA A CA 1
ATOM 3301 C C . ALA A 1 418 ? 33.891 7.280 -14.961 1.00 92.50 418 ALA A C 1
ATOM 3303 O O . ALA A 1 418 ? 33.294 7.719 -13.980 1.00 92.50 418 ALA A O 1
ATOM 3304 N N . LYS A 1 419 ? 33.599 6.073 -15.469 1.00 91.12 419 LYS A N 1
ATOM 3305 C CA . LYS A 1 419 ? 32.509 5.223 -14.949 1.00 91.12 419 LYS A CA 1
ATOM 3306 C C . LYS A 1 419 ? 32.755 4.713 -13.527 1.00 91.12 419 LYS A C 1
ATOM 3308 O O . LYS A 1 419 ? 31.797 4.400 -12.819 1.00 91.12 419 LYS A O 1
ATOM 3313 N N . GLN A 1 420 ? 34.008 4.600 -13.086 1.00 90.75 420 GLN A N 1
ATOM 3314 C CA . GLN A 1 420 ? 34.329 4.308 -11.686 1.00 90.75 420 GLN A CA 1
ATOM 3315 C C . GLN A 1 420 ? 34.100 5.535 -10.792 1.00 90.75 420 GLN A C 1
ATOM 3317 O O . GLN A 1 420 ? 33.498 5.387 -9.729 1.00 90.75 420 GLN A O 1
ATOM 3322 N N . ALA A 1 421 ? 34.477 6.736 -11.241 1.00 91.19 421 ALA A N 1
ATOM 3323 C CA . ALA A 1 421 ? 34.213 7.989 -10.532 1.00 91.19 421 ALA A CA 1
ATOM 3324 C C . ALA A 1 421 ? 32.704 8.283 -10.404 1.00 91.19 421 ALA A C 1
ATOM 3326 O O . ALA A 1 421 ? 32.234 8.577 -9.307 1.00 91.19 421 ALA A O 1
ATOM 3327 N N . GLU A 1 422 ? 31.922 8.105 -11.476 1.00 90.62 422 GLU A N 1
ATOM 3328 C CA . GLU A 1 422 ? 30.451 8.201 -11.447 1.00 90.62 422 GLU A CA 1
ATOM 3329 C C . GLU A 1 422 ? 29.835 7.245 -10.413 1.00 90.62 422 GLU A C 1
ATOM 3331 O O . GLU A 1 422 ? 28.966 7.632 -9.632 1.00 90.62 422 GLU A O 1
ATOM 3336 N N . ARG A 1 423 ? 30.308 5.991 -10.368 1.00 89.75 423 ARG A N 1
ATOM 3337 C CA . ARG A 1 423 ? 29.843 4.985 -9.398 1.00 89.75 423 ARG A CA 1
ATOM 3338 C C . ARG A 1 423 ? 30.238 5.323 -7.962 1.00 89.75 423 ARG A C 1
ATOM 3340 O O . ARG A 1 423 ? 29.446 5.059 -7.059 1.00 89.75 423 ARG A O 1
ATOM 3347 N N . ALA A 1 424 ? 31.420 5.899 -7.745 1.00 90.62 424 ALA A N 1
ATOM 3348 C CA . ALA A 1 424 ? 31.851 6.369 -6.431 1.00 90.62 424 ALA A CA 1
ATOM 3349 C C . ALA A 1 424 ? 30.971 7.534 -5.950 1.00 90.62 424 ALA A C 1
ATOM 3351 O O . ALA A 1 424 ? 30.365 7.433 -4.885 1.00 90.62 424 ALA A O 1
ATOM 3352 N N . ALA A 1 425 ? 30.791 8.569 -6.777 1.00 89.62 425 ALA A N 1
ATOM 3353 C CA . ALA A 1 425 ? 29.936 9.714 -6.467 1.00 89.62 425 ALA A CA 1
ATOM 3354 C C . ALA A 1 425 ? 28.471 9.303 -6.214 1.00 89.62 425 ALA A C 1
ATOM 3356 O O . ALA A 1 425 ? 27.849 9.763 -5.257 1.00 89.62 425 ALA A O 1
ATOM 3357 N N . ALA A 1 426 ? 27.926 8.374 -7.009 1.00 88.44 426 ALA A N 1
ATOM 3358 C CA . ALA A 1 426 ? 26.587 7.825 -6.786 1.00 88.44 426 ALA A CA 1
ATOM 3359 C C . ALA A 1 426 ? 26.482 7.026 -5.471 1.00 88.44 426 ALA A C 1
ATOM 3361 O O . ALA A 1 426 ? 25.459 7.093 -4.786 1.00 88.44 426 ALA A O 1
ATOM 3362 N N . ALA A 1 427 ? 27.531 6.291 -5.085 1.00 87.69 427 ALA A N 1
ATOM 3363 C CA . ALA A 1 427 ? 27.578 5.575 -3.812 1.00 87.69 427 ALA A CA 1
ATOM 3364 C C . ALA A 1 427 ? 27.695 6.525 -2.606 1.00 87.69 427 ALA A C 1
ATOM 3366 O O . ALA A 1 427 ? 27.105 6.250 -1.561 1.00 87.69 427 ALA A O 1
ATOM 3367 N N . GLU A 1 428 ? 28.407 7.645 -2.742 1.00 91.56 428 GLU A N 1
ATOM 3368 C CA . GLU A 1 428 ? 28.502 8.690 -1.715 1.00 91.56 428 GLU A CA 1
ATOM 3369 C C . GLU A 1 428 ? 27.188 9.463 -1.562 1.00 91.56 428 GLU A C 1
ATOM 3371 O O . GLU A 1 428 ? 26.684 9.574 -0.445 1.00 91.56 428 GLU A O 1
ATOM 3376 N N . ALA A 1 429 ? 26.550 9.875 -2.662 1.00 88.38 429 ALA A N 1
ATOM 3377 C CA . ALA A 1 429 ? 25.212 10.471 -2.634 1.00 88.38 429 ALA A CA 1
ATOM 3378 C C . ALA A 1 429 ? 24.175 9.527 -1.987 1.00 88.38 429 ALA A C 1
ATOM 3380 O O . ALA A 1 429 ? 23.350 9.951 -1.177 1.00 88.38 429 ALA A O 1
ATOM 3381 N N . ALA A 1 430 ? 24.256 8.221 -2.266 1.00 87.94 430 ALA A N 1
ATOM 3382 C CA . ALA A 1 430 ? 23.408 7.212 -1.632 1.00 87.94 430 ALA A CA 1
ATOM 3383 C C . ALA A 1 430 ? 23.717 6.982 -0.136 1.00 87.94 430 ALA A C 1
ATOM 3385 O O . ALA A 1 430 ? 22.829 6.537 0.595 1.00 87.94 430 ALA A O 1
ATOM 3386 N N . ARG A 1 431 ? 24.935 7.279 0.344 1.00 89.00 431 ARG A N 1
ATOM 3387 C CA . ARG A 1 431 ? 25.256 7.313 1.785 1.00 89.00 431 ARG A CA 1
ATOM 3388 C C . ARG A 1 431 ? 24.673 8.559 2.441 1.00 89.00 431 ARG A C 1
ATOM 3390 O O . ARG A 1 431 ? 23.918 8.411 3.395 1.00 89.00 431 ARG A O 1
ATOM 3397 N N . GLN A 1 432 ? 24.909 9.736 1.864 1.00 91.31 432 GLN A N 1
ATOM 3398 C CA . GLN A 1 432 ? 24.379 11.013 2.357 1.00 91.31 432 GLN A CA 1
ATOM 3399 C C . GLN A 1 432 ? 22.846 10.992 2.467 1.00 91.31 432 GLN A C 1
ATOM 3401 O O . GLN A 1 432 ? 22.298 11.386 3.492 1.00 91.31 432 GLN A O 1
ATOM 3406 N N . LEU A 1 433 ? 22.141 10.444 1.467 1.00 87.44 433 LEU A N 1
ATOM 3407 C CA . LEU A 1 433 ? 20.683 10.274 1.520 1.00 87.44 433 LEU A CA 1
ATOM 3408 C C . LEU A 1 433 ? 20.247 9.351 2.676 1.00 87.44 433 LEU A C 1
ATOM 3410 O O . LEU A 1 433 ? 19.258 9.624 3.354 1.00 87.44 433 LEU A O 1
ATOM 3414 N N . ARG A 1 434 ? 20.973 8.253 2.929 1.00 87.81 434 ARG A N 1
ATOM 3415 C CA . ARG A 1 434 ? 20.679 7.344 4.053 1.00 87.81 434 ARG A CA 1
ATOM 3416 C C . ARG A 1 434 ? 20.941 8.012 5.399 1.00 87.81 434 ARG A C 1
ATOM 3418 O O . ARG A 1 434 ? 20.135 7.849 6.309 1.00 87.81 434 ARG A O 1
ATOM 3425 N N . GLU A 1 435 ? 22.025 8.769 5.514 1.00 89.81 435 GLU A N 1
ATOM 3426 C CA . GLU A 1 435 ? 22.378 9.531 6.713 1.00 89.81 435 GLU A CA 1
ATOM 3427 C C . GLU A 1 435 ? 21.284 10.564 7.018 1.00 89.81 435 GLU A C 1
ATOM 3429 O O . GLU A 1 435 ? 20.657 10.462 8.075 1.00 89.81 435 GLU A O 1
ATOM 3434 N N . GLN A 1 436 ? 20.921 11.411 6.047 1.00 88.75 436 GLN A N 1
ATOM 3435 C CA . GLN A 1 436 ? 19.797 12.357 6.133 1.00 88.75 436 GLN A CA 1
ATOM 3436 C C . GLN A 1 436 ? 18.478 11.678 6.533 1.00 88.75 436 GLN A C 1
ATOM 3438 O O . GLN A 1 436 ? 17.773 12.172 7.412 1.00 88.75 436 GLN A O 1
ATOM 3443 N N . MET A 1 437 ? 18.146 10.518 5.954 1.00 88.44 437 MET A N 1
ATOM 3444 C CA . MET A 1 437 ? 16.942 9.768 6.334 1.00 88.44 437 MET A CA 1
ATOM 3445 C C . MET A 1 437 ? 17.005 9.244 7.777 1.00 88.44 437 MET A C 1
ATOM 3447 O O . MET A 1 437 ? 15.991 9.264 8.474 1.00 88.44 437 MET A O 1
ATOM 3451 N N . THR A 1 438 ? 18.174 8.818 8.269 1.00 89.00 438 THR A N 1
ATOM 3452 C CA . THR A 1 438 ? 18.330 8.397 9.676 1.00 89.00 438 THR A CA 1
ATOM 3453 C C . THR A 1 438 ? 18.306 9.576 10.649 1.00 89.00 438 THR A C 1
ATOM 3455 O O . THR A 1 438 ? 17.813 9.435 11.768 1.00 89.00 438 THR A O 1
ATOM 3458 N N . GLU A 1 439 ? 18.787 10.750 10.239 1.00 91.88 439 GLU A N 1
ATOM 3459 C CA . GLU A 1 439 ? 18.704 11.983 11.025 1.00 91.88 439 GLU A CA 1
ATOM 3460 C C . GLU A 1 439 ? 17.269 12.510 11.084 1.00 91.88 439 GLU A C 1
ATOM 3462 O O . GLU A 1 439 ? 16.780 12.807 12.174 1.00 91.88 439 GLU A O 1
ATOM 3467 N N . ALA A 1 440 ? 16.545 12.502 9.962 1.00 87.88 440 ALA A N 1
ATOM 3468 C CA . ALA A 1 440 ? 15.116 12.800 9.920 1.00 87.88 440 ALA A CA 1
ATOM 3469 C C . ALA A 1 440 ? 14.303 11.824 10.792 1.00 87.88 440 ALA A C 1
ATOM 3471 O O . ALA A 1 440 ? 13.416 12.250 11.533 1.00 87.88 440 ALA A O 1
ATOM 3472 N N . GLU A 1 441 ? 14.629 10.526 10.785 1.00 90.06 441 GLU A N 1
ATOM 3473 C CA . GLU A 1 441 ? 13.972 9.541 11.654 1.00 90.06 441 GLU A CA 1
ATOM 3474 C C . GLU A 1 441 ? 14.274 9.788 13.148 1.00 90.06 441 GLU A C 1
ATOM 3476 O O . GLU A 1 441 ? 13.383 9.665 13.994 1.00 90.06 441 GLU A O 1
ATOM 3481 N N . ARG A 1 442 ? 15.510 10.182 13.494 1.00 88.75 442 ARG A N 1
ATOM 3482 C CA . ARG A 1 442 ? 15.896 10.580 14.863 1.00 88.75 442 ARG A CA 1
ATOM 3483 C C . ARG A 1 442 ? 15.163 11.846 15.310 1.00 88.75 442 ARG A C 1
ATOM 3485 O O . ARG A 1 442 ? 14.600 11.848 16.404 1.00 88.75 442 ARG A O 1
ATOM 3492 N N . ALA A 1 443 ? 15.102 12.873 14.464 1.00 89.50 443 ALA A N 1
ATOM 3493 C CA . ALA A 1 443 ? 14.372 14.109 14.733 1.00 89.50 443 ALA A CA 1
ATOM 3494 C C . ALA A 1 443 ? 12.864 13.850 14.907 1.00 89.50 443 ALA A C 1
ATOM 3496 O O . ALA A 1 443 ? 12.260 14.325 15.867 1.00 89.50 443 ALA A O 1
ATOM 3497 N N . ALA A 1 444 ? 12.260 13.015 14.054 1.00 88.50 444 ALA A N 1
ATOM 3498 C CA . ALA A 1 444 ? 10.856 12.621 14.172 1.00 88.50 444 ALA A CA 1
ATOM 3499 C C . ALA A 1 444 ? 10.563 11.821 15.457 1.00 88.50 444 ALA A C 1
ATOM 3501 O O . ALA A 1 444 ? 9.497 11.981 16.057 1.00 88.50 444 ALA A O 1
ATOM 3502 N N . LYS A 1 445 ? 11.502 10.981 15.917 1.00 88.81 445 LYS A N 1
ATOM 3503 C CA . LYS A 1 445 ? 11.408 10.296 17.220 1.00 88.81 445 LYS A CA 1
ATOM 3504 C C . LYS A 1 445 ? 11.483 11.293 18.380 1.00 88.81 445 LYS A C 1
ATOM 3506 O O . LYS A 1 445 ? 10.611 11.256 19.243 1.00 88.81 445 LYS A O 1
ATOM 3511 N N . GLN A 1 446 ? 12.443 12.219 18.362 1.00 90.56 446 GLN A N 1
ATOM 3512 C CA . GLN A 1 446 ? 12.574 13.267 19.382 1.00 90.56 446 GLN A CA 1
ATOM 3513 C C . GLN A 1 446 ? 11.330 14.167 19.450 1.00 90.56 446 GLN A C 1
ATOM 3515 O O . GLN A 1 446 ? 10.805 14.388 20.538 1.00 90.56 446 GLN A O 1
ATOM 3520 N N . ALA A 1 447 ? 10.792 14.606 18.308 1.00 88.44 447 ALA A N 1
ATOM 3521 C CA . ALA A 1 447 ? 9.562 15.398 18.249 1.00 88.44 447 ALA A CA 1
ATOM 3522 C C . ALA A 1 447 ? 8.366 14.663 18.886 1.00 88.44 447 ALA A C 1
ATOM 3524 O O . ALA A 1 447 ? 7.648 15.241 19.700 1.00 88.44 447 ALA A O 1
ATOM 3525 N N . ARG A 1 448 ? 8.195 13.363 18.597 1.00 90.50 448 ARG A N 1
ATOM 3526 C CA . ARG A 1 448 ? 7.156 12.522 19.223 1.00 90.50 448 ARG A CA 1
ATOM 3527 C C . ARG A 1 448 ? 7.365 12.324 20.726 1.00 90.50 448 ARG A C 1
ATOM 3529 O O . ARG A 1 448 ? 6.389 12.169 21.457 1.00 90.50 448 ARG A O 1
ATOM 3536 N N . GLU A 1 449 ? 8.606 12.308 21.213 1.00 89.56 449 GLU A N 1
ATOM 3537 C CA . GLU A 1 449 ? 8.887 12.240 22.652 1.00 89.56 449 GLU A CA 1
ATOM 3538 C C . GLU A 1 449 ? 8.612 13.570 23.364 1.00 89.56 449 GLU A C 1
ATOM 3540 O O . GLU A 1 449 ? 8.014 13.549 24.442 1.00 89.56 449 GLU A O 1
ATOM 3545 N N . VAL A 1 450 ? 8.945 14.709 22.746 1.00 91.44 450 VAL A N 1
ATOM 3546 C CA . VAL A 1 450 ? 8.569 16.049 23.234 1.00 91.44 450 VAL A CA 1
ATOM 3547 C C . VAL A 1 450 ? 7.048 16.178 23.304 1.00 91.44 450 VAL A C 1
ATOM 3549 O O . VAL A 1 450 ? 6.516 16.414 24.387 1.00 91.44 450 VAL A O 1
ATOM 3552 N N . GLU A 1 451 ? 6.334 15.892 22.213 1.00 89.94 451 GLU A N 1
ATOM 3553 C CA . GLU A 1 451 ? 4.868 15.950 22.159 1.00 89.94 451 GLU A CA 1
ATOM 3554 C C . GLU A 1 451 ? 4.218 15.036 23.219 1.00 89.94 451 GLU A C 1
ATOM 3556 O O . GLU A 1 451 ? 3.265 15.409 23.905 1.00 89.94 451 GLU A O 1
ATOM 3561 N N . LYS A 1 452 ? 4.761 13.830 23.424 1.00 92.75 452 LYS A N 1
ATOM 3562 C CA . LYS A 1 452 ? 4.304 12.894 24.463 1.00 92.75 452 LYS A CA 1
ATOM 3563 C C . LYS A 1 452 ? 4.557 13.413 25.881 1.00 92.75 452 LYS A C 1
ATOM 3565 O O . LYS A 1 452 ? 3.771 13.110 26.781 1.00 92.75 452 LYS A O 1
ATOM 3570 N N . MET A 1 453 ? 5.628 14.172 26.103 1.00 89.44 453 MET A N 1
ATOM 3571 C CA . MET A 1 453 ? 5.913 14.824 27.384 1.00 89.44 453 MET A CA 1
ATOM 3572 C C . MET A 1 453 ? 5.045 16.070 27.605 1.00 89.44 453 MET A C 1
ATOM 3574 O O . MET A 1 453 ? 4.605 16.301 28.729 1.00 89.44 453 MET A O 1
ATOM 3578 N N . GLU A 1 454 ? 4.715 16.817 26.554 1.00 90.81 454 GLU A N 1
ATOM 3579 C CA . GLU A 1 454 ? 3.776 17.945 26.600 1.00 90.81 454 GLU A CA 1
ATOM 3580 C C . GLU A 1 454 ? 2.343 17.480 26.867 1.00 90.81 454 GLU A C 1
ATOM 3582 O O . GLU A 1 454 ? 1.722 17.957 27.813 1.00 90.81 454 GLU A O 1
ATOM 3587 N N . ARG A 1 455 ? 1.855 16.459 26.148 1.00 90.94 455 ARG A N 1
ATOM 3588 C CA . ARG A 1 455 ? 0.565 15.800 26.429 1.00 90.94 455 ARG A CA 1
ATOM 3589 C C . ARG A 1 455 ? 0.490 15.290 27.878 1.00 90.94 455 ARG A C 1
ATOM 3591 O O . ARG A 1 455 ? -0.557 15.387 28.512 1.00 90.94 455 ARG A O 1
ATOM 3598 N N . ARG A 1 456 ? 1.599 14.782 28.436 1.00 91.75 456 ARG A N 1
ATOM 3599 C CA . ARG A 1 456 ? 1.694 14.369 29.853 1.00 91.75 456 ARG A CA 1
ATOM 3600 C C . ARG A 1 456 ? 1.662 15.544 30.832 1.00 91.75 456 ARG A C 1
ATOM 3602 O O . ARG A 1 456 ? 1.032 15.406 31.877 1.00 91.75 456 ARG A O 1
ATOM 3609 N N . ARG A 1 457 ? 2.307 16.673 30.513 1.00 92.38 457 ARG A N 1
ATOM 3610 C CA . ARG A 1 457 ? 2.198 17.918 31.296 1.00 92.38 457 ARG A CA 1
ATOM 3611 C C . ARG A 1 457 ? 0.756 18.416 31.291 1.00 92.38 457 ARG A C 1
ATOM 3613 O O . ARG A 1 457 ? 0.151 18.449 32.349 1.00 92.38 457 ARG A O 1
ATOM 3620 N N . GLN A 1 458 ? 0.157 18.598 30.115 1.00 90.12 458 GLN A N 1
ATOM 3621 C CA . GLN A 1 458 ? -1.246 19.003 29.954 1.00 90.12 458 GLN A CA 1
ATOM 3622 C C . GLN A 1 458 ? -2.223 18.105 30.737 1.00 90.12 458 GLN A C 1
ATOM 3624 O O . GLN A 1 458 ? -3.155 18.608 31.358 1.00 90.12 458 GLN A O 1
ATOM 3629 N N . GLN A 1 459 ? -2.005 16.783 30.766 1.00 90.69 459 GLN A N 1
ATOM 3630 C CA . GLN A 1 459 ? -2.795 15.858 31.591 1.00 90.69 459 GLN A CA 1
ATOM 3631 C C . GLN A 1 459 ? -2.581 16.059 33.102 1.00 90.69 459 GLN A C 1
ATOM 3633 O O . GLN A 1 459 ? -3.548 16.013 33.862 1.00 90.69 459 GLN A O 1
ATOM 3638 N N . ALA A 1 460 ? -1.344 16.295 33.548 1.00 90.62 460 ALA A N 1
ATOM 3639 C CA . ALA A 1 460 ? -1.041 16.595 34.947 1.00 90.62 460 ALA A CA 1
ATOM 3640 C C . ALA A 1 460 ? -1.613 17.957 35.379 1.00 90.62 460 ALA A C 1
ATOM 3642 O O . ALA A 1 460 ? -2.206 18.050 36.453 1.00 90.62 460 ALA A O 1
ATOM 3643 N N . ASP A 1 461 ? -1.511 18.974 34.523 1.00 92.56 461 ASP A N 1
ATOM 3644 C CA . ASP A 1 461 ? -2.034 20.324 34.739 1.00 92.56 461 ASP A CA 1
ATOM 3645 C C . ASP A 1 461 ? -3.571 20.314 34.782 1.00 92.56 461 ASP A C 1
ATOM 3647 O O . ASP A 1 461 ? -4.174 20.882 35.692 1.00 92.56 461 ASP A O 1
ATOM 3651 N N . ALA A 1 462 ? -4.226 19.579 33.874 1.00 89.44 462 ALA A N 1
ATOM 3652 C CA . ALA A 1 462 ? -5.675 19.374 33.895 1.00 89.44 462 ALA A CA 1
ATOM 3653 C C . ALA A 1 462 ? -6.142 18.626 35.157 1.00 89.44 462 ALA A C 1
ATOM 3655 O O . ALA A 1 462 ? -7.153 18.996 35.757 1.00 89.44 462 ALA A O 1
ATOM 3656 N N . PHE A 1 463 ? -5.403 17.606 35.609 1.00 91.88 463 PHE A N 1
ATOM 3657 C CA . PHE A 1 463 ? -5.714 16.894 36.852 1.00 91.88 463 PHE A CA 1
ATOM 3658 C C . PHE A 1 463 ? -5.481 17.770 38.096 1.00 91.88 463 PHE A C 1
ATOM 3660 O O . PHE A 1 463 ? -6.274 17.736 39.041 1.00 91.88 463 PHE A O 1
ATOM 3667 N N . ALA A 1 464 ? -4.443 18.611 38.091 1.00 90.88 464 ALA A N 1
ATOM 3668 C CA . ALA A 1 464 ? -4.204 19.608 39.130 1.00 90.88 464 ALA A CA 1
ATOM 3669 C C . ALA A 1 464 ? -5.328 20.658 39.173 1.00 90.88 464 ALA A C 1
ATOM 3671 O O . ALA A 1 464 ? -5.827 20.961 40.257 1.00 90.88 464 ALA A O 1
ATOM 3672 N N . ALA A 1 465 ? -5.794 21.137 38.015 1.00 89.62 465 ALA A N 1
ATOM 3673 C CA . ALA A 1 465 ? -6.926 22.054 37.902 1.00 89.62 465 ALA A CA 1
ATOM 3674 C C . ALA A 1 465 ? -8.241 21.423 38.396 1.00 89.62 465 ALA A C 1
ATOM 3676 O O . ALA A 1 465 ? -8.965 22.049 39.169 1.00 89.62 465 ALA A O 1
ATOM 3677 N N . GLN A 1 466 ? -8.527 20.160 38.052 1.00 90.19 466 GLN A N 1
ATOM 3678 C CA . GLN A 1 466 ? -9.672 19.420 38.606 1.00 90.19 466 GLN A CA 1
ATOM 3679 C C . GLN A 1 466 ? -9.579 19.291 40.134 1.00 90.19 466 GLN A C 1
ATOM 3681 O O . GLN A 1 466 ? -10.554 19.546 40.844 1.00 90.19 466 GLN A O 1
ATOM 3686 N N . LYS A 1 467 ? -8.398 18.950 40.665 1.00 90.81 467 LYS A N 1
ATOM 3687 C CA . LYS A 1 467 ? -8.159 18.854 42.113 1.00 90.81 467 LYS A CA 1
ATOM 3688 C C . LYS A 1 467 ? -8.327 20.209 42.814 1.00 90.81 467 LYS A C 1
ATOM 3690 O O . LYS A 1 467 ? -8.894 20.248 43.906 1.00 90.81 467 LYS A O 1
ATOM 3695 N N . ALA A 1 468 ? -7.887 21.302 42.190 1.00 89.44 468 ALA A N 1
ATOM 3696 C CA . ALA A 1 468 ? -8.084 22.664 42.679 1.00 89.44 468 ALA A CA 1
ATOM 3697 C C . ALA A 1 468 ? -9.569 23.063 42.671 1.00 89.44 468 ALA A C 1
ATOM 3699 O O . ALA A 1 468 ? -10.074 23.516 43.694 1.00 89.44 468 ALA A O 1
ATOM 3700 N N . ALA A 1 469 ? -10.303 22.797 41.586 1.00 88.88 469 ALA A N 1
ATOM 3701 C CA . ALA A 1 469 ? -11.739 23.066 41.495 1.00 88.88 469 ALA A CA 1
ATOM 3702 C C . ALA A 1 469 ? -12.553 22.281 42.543 1.00 88.88 469 ALA A C 1
ATOM 3704 O O . ALA A 1 469 ? -13.455 22.834 43.171 1.00 88.88 469 ALA A O 1
ATOM 3705 N N . VAL A 1 470 ? -12.204 21.016 42.810 1.00 90.25 470 VAL A N 1
ATOM 3706 C CA . VAL A 1 470 ? -12.816 20.227 43.896 1.00 90.25 470 VAL A CA 1
ATOM 3707 C C . VAL A 1 470 ? -12.442 20.779 45.278 1.00 90.25 470 VAL A C 1
ATOM 3709 O O . VAL A 1 470 ? -13.273 20.761 46.187 1.00 90.25 470 VAL A O 1
ATOM 3712 N N . ALA A 1 471 ? -11.224 21.298 45.462 1.00 89.38 471 ALA A N 1
ATOM 3713 C CA . ALA A 1 471 ? -10.827 21.965 46.702 1.00 89.38 471 ALA A CA 1
ATOM 3714 C C . ALA A 1 471 ? -11.574 23.298 46.910 1.00 89.38 471 ALA A C 1
ATOM 3716 O O . ALA A 1 471 ? -12.013 23.570 48.026 1.00 89.38 471 ALA A O 1
ATOM 3717 N N . GLU A 1 472 ? -11.799 24.082 45.852 1.00 89.12 472 GLU A N 1
ATOM 3718 C CA . GLU A 1 472 ? -12.650 25.275 45.892 1.00 89.12 472 GLU A CA 1
ATOM 3719 C C . GLU A 1 472 ? -14.110 24.936 46.187 1.00 89.12 472 GLU A C 1
ATOM 3721 O O . GLU A 1 472 ? -14.693 25.551 47.070 1.00 89.12 472 GLU A O 1
ATOM 3726 N N . GLN A 1 473 ? -14.705 23.940 45.525 1.00 87.81 473 GLN A N 1
ATOM 3727 C CA . GLN A 1 473 ? -16.076 23.511 45.833 1.00 87.81 473 GLN A CA 1
ATOM 3728 C C . GLN A 1 473 ? -16.216 23.041 47.288 1.00 87.81 473 GLN A C 1
ATOM 3730 O O . GLN A 1 473 ? -17.240 23.289 47.921 1.00 87.81 473 GLN A O 1
ATOM 3735 N N . ARG A 1 474 ? -15.183 22.394 47.846 1.00 87.12 474 ARG A N 1
ATOM 3736 C CA . ARG A 1 474 ? -15.135 22.041 49.273 1.00 87.12 474 ARG A CA 1
ATOM 3737 C C . ARG A 1 474 ? -14.990 23.267 50.176 1.00 87.12 474 ARG A C 1
ATOM 3739 O O . ARG A 1 474 ? -15.614 23.269 51.230 1.00 87.12 474 ARG A O 1
ATOM 3746 N N . ARG A 1 475 ? -14.223 24.293 49.781 1.00 85.00 475 ARG A N 1
ATOM 3747 C CA . ARG A 1 475 ? -14.154 25.577 50.505 1.00 85.00 475 ARG A CA 1
ATOM 3748 C C . ARG A 1 475 ? -15.486 26.315 50.479 1.00 85.00 475 ARG A C 1
ATOM 3750 O O . ARG A 1 475 ? -15.991 26.601 51.550 1.00 85.00 475 ARG A O 1
ATOM 3757 N N . ARG A 1 476 ? -16.098 26.503 49.305 1.00 83.50 476 ARG A N 1
ATOM 3758 C CA . ARG A 1 476 ? -17.403 27.171 49.159 1.00 83.50 476 ARG A CA 1
ATOM 3759 C C . ARG A 1 476 ? -18.481 26.469 49.983 1.00 83.50 476 ARG A C 1
ATOM 3761 O O . ARG A 1 476 ? -19.115 27.115 50.798 1.00 83.50 476 ARG A O 1
ATOM 3768 N N . ARG A 1 477 ? -18.580 25.134 49.911 1.00 83.31 477 ARG A N 1
ATOM 3769 C CA . ARG A 1 477 ? -19.474 24.363 50.799 1.00 83.31 477 ARG A CA 1
ATOM 3770 C C . ARG A 1 477 ? -19.138 24.515 52.280 1.00 83.31 477 ARG A C 1
ATOM 3772 O O . ARG A 1 477 ? -20.039 24.561 53.103 1.00 83.31 477 ARG A O 1
ATOM 3779 N N . PHE A 1 478 ? -17.860 24.558 52.651 1.00 81.12 478 PHE A N 1
ATOM 3780 C CA . PHE A 1 478 ? -17.465 24.790 54.042 1.00 81.12 478 PHE A CA 1
ATOM 3781 C C . PHE A 1 478 ? -17.785 26.219 54.506 1.00 81.12 478 PHE A C 1
ATOM 3783 O O . PHE A 1 478 ? -18.087 26.410 55.675 1.00 81.12 478 PHE A O 1
ATOM 3790 N N . GLU A 1 479 ? -17.746 27.201 53.608 1.00 79.31 479 GLU A N 1
ATOM 3791 C CA . GLU A 1 479 ? -18.133 28.592 53.848 1.00 79.31 479 GLU A CA 1
ATOM 3792 C C . GLU A 1 479 ? -19.666 28.719 53.963 1.00 79.31 479 GLU A C 1
ATOM 3794 O O . GLU A 1 479 ? -20.133 29.265 54.955 1.00 79.31 479 GLU A O 1
ATOM 3799 N N . GLU A 1 480 ? -20.436 28.075 53.077 1.00 76.31 480 GLU A N 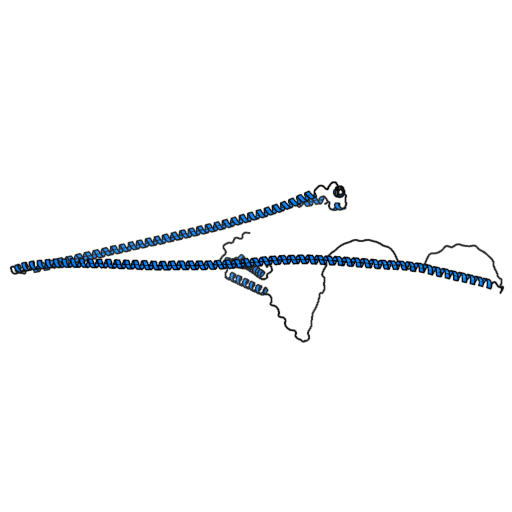1
ATOM 3800 C CA . GLU A 1 480 ? -21.901 27.894 53.166 1.00 76.31 480 GLU A CA 1
ATOM 3801 C C . GLU A 1 480 ? -22.322 27.202 54.484 1.00 76.31 480 GLU A C 1
ATOM 3803 O O . GLU A 1 480 ? -23.261 27.627 55.149 1.00 76.31 480 GLU A O 1
ATOM 3808 N N . TYR A 1 481 ? -21.603 26.162 54.930 1.00 69.69 481 TYR A N 1
ATOM 3809 C CA . TYR A 1 481 ? -21.830 25.522 56.241 1.00 69.69 481 TYR A CA 1
ATOM 3810 C C . TYR A 1 481 ? -21.257 26.311 57.434 1.00 69.69 481 TYR A C 1
ATOM 3812 O O . TYR A 1 481 ? -21.474 25.921 58.584 1.00 69.69 481 TYR A O 1
ATOM 3820 N N . ARG A 1 482 ? -20.505 27.388 57.183 1.00 60.72 482 ARG A N 1
ATOM 3821 C CA . ARG A 1 482 ? -19.933 28.284 58.199 1.00 60.72 482 ARG A CA 1
ATOM 3822 C C . ARG A 1 482 ? -20.712 29.596 58.319 1.00 60.72 482 ARG A C 1
ATOM 3824 O O . ARG A 1 482 ? -20.425 30.352 59.253 1.00 60.72 482 ARG A O 1
ATOM 3831 N N . ASP A 1 483 ? -21.700 29.844 57.456 1.00 57.75 483 ASP A N 1
ATOM 3832 C CA . ASP A 1 483 ? -22.654 30.936 57.643 1.00 57.75 483 ASP A CA 1
ATOM 3833 C C . ASP A 1 483 ? -23.173 30.902 59.092 1.00 57.75 483 ASP A C 1
ATOM 3835 O O . ASP A 1 483 ? -23.602 29.851 59.586 1.00 57.75 483 ASP A O 1
ATOM 3839 N N . PRO A 1 484 ? -23.035 32.011 59.841 1.00 56.97 484 PRO A N 1
ATOM 3840 C CA . PRO A 1 484 ? -23.180 31.977 61.284 1.00 56.97 484 PRO A CA 1
ATOM 3841 C C . PRO A 1 484 ? -24.625 31.646 61.641 1.00 56.97 484 PRO A C 1
ATOM 3843 O O . PRO A 1 484 ? -25.516 32.441 61.347 1.00 56.97 484 PRO A O 1
ATOM 3846 N N . VAL A 1 485 ? -24.820 30.493 62.304 1.00 57.09 485 VAL A N 1
ATOM 3847 C CA . VAL A 1 485 ? -26.117 29.981 62.785 1.00 57.09 485 VAL A CA 1
ATOM 3848 C C . VAL A 1 485 ? -27.001 31.146 63.212 1.00 57.09 485 VAL A C 1
ATOM 3850 O O . VAL A 1 485 ? -26.680 31.850 64.178 1.00 57.09 485 VAL A O 1
ATOM 3853 N N . GLU A 1 486 ? -28.069 31.360 62.439 1.00 60.75 486 GLU A N 1
ATOM 3854 C CA . GLU A 1 486 ? -28.896 32.560 62.523 1.00 60.75 486 GLU A CA 1
ATOM 3855 C C . GLU A 1 486 ? -29.327 32.803 63.969 1.00 60.75 486 GLU A C 1
ATOM 3857 O O . GLU A 1 486 ? -29.606 31.856 64.707 1.00 60.75 486 GLU A O 1
ATOM 3862 N N . GLU A 1 487 ? -29.406 34.061 64.405 1.00 57.66 487 GLU A N 1
ATOM 3863 C CA . GLU A 1 487 ? -29.515 34.360 65.842 1.00 57.66 487 GLU A CA 1
ATOM 3864 C C . GLU A 1 487 ? -30.752 33.722 66.500 1.00 57.66 487 GLU A C 1
ATOM 3866 O O . GLU A 1 487 ? -30.686 33.253 67.637 1.00 57.66 487 GLU A O 1
ATOM 3871 N N . ARG A 1 488 ? -31.828 33.566 65.716 1.00 57.91 488 ARG A N 1
ATOM 3872 C CA . ARG A 1 488 ? -33.061 32.830 66.043 1.00 57.91 488 ARG A CA 1
ATOM 3873 C C . ARG A 1 488 ? -32.885 31.339 66.383 1.00 57.91 488 ARG A C 1
ATOM 3875 O O . ARG A 1 488 ? -33.792 30.762 66.977 1.00 57.91 488 ARG A O 1
ATOM 3882 N N . TYR A 1 489 ? -31.742 30.729 66.067 1.00 59.09 489 TYR A N 1
ATOM 3883 C CA . TYR A 1 489 ? -31.396 29.333 66.370 1.00 59.09 489 TYR A CA 1
ATOM 3884 C C . TYR A 1 489 ? -30.188 29.177 67.310 1.00 59.09 489 TYR A C 1
ATOM 3886 O O . TYR A 1 489 ? -29.935 28.070 67.787 1.00 59.09 489 TYR A O 1
ATOM 3894 N N . LYS A 1 490 ? -29.466 30.254 67.667 1.00 61.38 490 LYS A N 1
ATOM 3895 C CA . LYS A 1 490 ? -28.295 30.172 68.571 1.00 61.38 490 LYS A CA 1
ATOM 3896 C C . LYS A 1 490 ? -28.608 29.489 69.910 1.00 61.38 490 LYS A C 1
ATOM 3898 O O . LYS A 1 490 ? -27.763 28.766 70.430 1.00 61.38 490 LYS A O 1
ATOM 3903 N N . TRP A 1 491 ? -29.823 29.648 70.440 1.00 65.69 491 TRP A N 1
ATOM 3904 C CA . TRP A 1 491 ? -30.267 29.012 71.689 1.00 65.69 491 TRP A CA 1
ATOM 3905 C C . TRP A 1 491 ? -30.351 27.475 71.611 1.00 65.69 491 TRP A C 1
ATOM 3907 O O . TRP A 1 491 ? -30.021 26.806 72.588 1.00 65.69 491 TRP A O 1
ATOM 3917 N N . LEU A 1 492 ? -30.712 26.905 70.453 1.00 60.91 492 LEU A N 1
ATOM 3918 C CA . LEU A 1 492 ? -30.733 25.451 70.217 1.00 60.91 492 LEU A CA 1
ATOM 3919 C C . LEU A 1 492 ? -29.320 24.850 70.211 1.00 60.91 492 LEU A C 1
ATOM 3921 O O . LEU A 1 492 ? -29.113 23.731 70.680 1.00 60.91 492 LEU A O 1
ATOM 3925 N N . HIS A 1 493 ? -28.338 25.609 69.721 1.00 57.78 493 HIS A N 1
ATOM 3926 C CA . HIS A 1 493 ? -26.949 25.162 69.594 1.00 57.78 493 HIS A CA 1
ATOM 3927 C C . HIS A 1 493 ? -26.044 25.592 70.761 1.00 57.78 493 HIS A C 1
ATOM 3929 O O . HIS A 1 493 ? -24.930 25.086 70.876 1.00 57.78 493 HIS A O 1
ATOM 3935 N N . ALA A 1 494 ? -26.520 26.446 71.674 1.00 59.38 494 ALA A N 1
ATOM 3936 C CA . ALA A 1 494 ? -25.748 26.934 72.818 1.00 59.38 494 ALA A CA 1
ATOM 3937 C C . ALA A 1 494 ? -25.260 25.808 73.750 1.00 59.38 494 ALA A C 1
ATOM 3939 O O . ALA A 1 494 ? -24.092 25.793 74.128 1.00 59.38 494 ALA A O 1
ATOM 3940 N N . ALA A 1 495 ? -26.116 24.840 74.098 1.00 55.50 495 ALA A N 1
ATOM 3941 C CA . ALA A 1 495 ? -25.741 23.748 75.004 1.00 55.50 495 ALA A CA 1
ATOM 3942 C C . ALA A 1 495 ? -24.762 22.720 74.380 1.00 55.50 495 ALA A C 1
ATOM 3944 O O . ALA A 1 495 ? -23.831 22.307 75.075 1.00 55.50 495 ALA A O 1
ATOM 3945 N N . PRO A 1 496 ? -24.889 22.335 73.091 1.00 58.94 496 PRO A N 1
ATOM 3946 C CA . PRO A 1 496 ? -23.825 21.627 72.375 1.00 58.94 496 PRO A CA 1
ATOM 3947 C C . PRO A 1 496 ? -22.506 22.414 72.298 1.00 58.94 496 PRO A C 1
ATOM 3949 O O . PRO A 1 496 ? -21.457 21.874 72.640 1.00 58.94 496 PRO A O 1
ATOM 3952 N N . MET A 1 497 ? -22.548 23.694 71.904 1.00 58.03 497 MET A N 1
ATOM 3953 C CA . MET A 1 497 ? -21.348 24.529 71.708 1.00 58.03 497 MET A CA 1
ATOM 3954 C C . MET A 1 497 ? -20.617 24.857 73.019 1.00 58.03 497 MET A C 1
ATOM 3956 O O . MET A 1 497 ? -19.402 25.028 73.014 1.00 58.03 497 MET A O 1
ATOM 3960 N N . ALA A 1 498 ? -21.328 24.904 74.149 1.00 60.78 498 ALA A N 1
ATOM 3961 C CA . ALA A 1 498 ? -20.746 25.079 75.481 1.00 60.78 498 ALA A CA 1
ATOM 3962 C C . ALA A 1 498 ? -20.150 23.785 76.082 1.00 60.78 498 ALA A C 1
ATOM 3964 O O . ALA A 1 498 ? -19.679 23.806 77.217 1.00 60.78 498 ALA A O 1
ATOM 3965 N N . GLY A 1 499 ? -20.211 22.645 75.380 1.00 56.12 499 GLY A N 1
ATOM 3966 C CA . GLY A 1 499 ? -19.649 21.364 75.838 1.00 56.12 499 GLY A CA 1
ATOM 3967 C C . GLY A 1 499 ? -20.356 20.719 77.041 1.00 56.12 499 GLY A C 1
ATOM 3968 O O . GLY A 1 499 ? -19.925 19.673 77.525 1.00 56.12 499 GLY A O 1
ATOM 3969 N N . THR A 1 500 ? -21.455 21.298 77.534 1.00 55.69 500 THR A N 1
ATOM 3970 C CA . THR A 1 500 ? -22.139 20.848 78.762 1.00 55.69 500 THR A CA 1
ATOM 3971 C C . THR A 1 500 ? -23.020 19.611 78.560 1.00 55.69 500 THR A C 1
ATOM 3973 O O . THR A 1 500 ? -23.391 18.945 79.530 1.00 55.69 500 THR A O 1
ATOM 3976 N N . GLN A 1 501 ? -23.333 19.240 77.314 1.00 52.72 501 GLN A N 1
ATOM 3977 C CA . GLN A 1 501 ? -24.088 18.022 77.012 1.00 52.72 501 GLN A CA 1
ATOM 3978 C C . GLN A 1 501 ? -23.195 16.769 77.017 1.00 52.72 501 GLN A C 1
ATOM 3980 O O . GLN A 1 501 ? -22.419 16.524 76.092 1.00 52.72 501 GLN A O 1
ATOM 3985 N N . ARG A 1 502 ? -23.397 15.900 78.023 1.00 55.03 502 ARG A N 1
ATOM 3986 C CA . ARG A 1 502 ? -22.696 14.605 78.209 1.00 55.03 502 ARG A CA 1
ATOM 3987 C C . ARG A 1 502 ? -22.611 13.706 76.964 1.00 55.03 502 ARG A C 1
ATOM 3989 O O . ARG A 1 502 ? -21.714 12.874 76.908 1.00 55.03 502 ARG A O 1
ATOM 3996 N N . ALA A 1 503 ? -23.516 13.845 75.994 1.00 56.94 503 ALA A N 1
ATOM 3997 C CA . ALA A 1 503 ? -23.535 13.028 74.779 1.00 56.94 503 ALA A CA 1
ATOM 3998 C C . ALA A 1 503 ? -22.331 13.269 73.845 1.00 56.94 503 ALA A C 1
ATOM 4000 O O . ALA A 1 503 ? -21.877 12.327 73.198 1.00 56.94 503 ALA A O 1
ATOM 4001 N N . PHE A 1 504 ? -21.791 14.494 73.793 1.00 49.53 504 PHE A N 1
ATOM 4002 C CA . PHE A 1 504 ? -20.708 14.859 72.865 1.00 49.53 504 PHE A CA 1
ATOM 4003 C C . PHE A 1 504 ? -19.305 14.811 73.483 1.00 49.53 504 PHE A C 1
ATOM 4005 O O . PHE A 1 504 ? -18.319 14.730 72.754 1.00 49.53 504 PHE A O 1
ATOM 4012 N N . ASN A 1 505 ? -19.194 14.766 74.815 1.00 50.94 505 ASN A N 1
ATOM 4013 C CA . ASN A 1 505 ? -17.902 14.788 75.515 1.00 50.94 505 ASN A CA 1
ATOM 4014 C C . ASN A 1 505 ? -17.019 13.544 75.251 1.00 50.94 505 ASN A C 1
ATOM 4016 O O . ASN A 1 505 ? -15.831 13.553 75.546 1.00 50.94 505 ASN A O 1
ATOM 4020 N N . ASN A 1 506 ? -17.570 12.491 74.635 1.00 55.12 506 ASN A N 1
ATOM 4021 C CA . ASN A 1 506 ? -16.824 11.304 74.196 1.00 55.12 506 ASN A CA 1
ATOM 4022 C C . ASN A 1 506 ? -16.056 11.501 72.869 1.00 55.12 506 ASN A C 1
ATOM 4024 O O . ASN A 1 506 ? -15.317 10.606 72.464 1.00 55.12 506 ASN A O 1
ATOM 4028 N N . LEU A 1 507 ? -16.234 12.637 72.181 1.00 53.88 507 LEU A N 1
ATOM 4029 C CA . LEU A 1 507 ? -15.460 13.021 70.989 1.00 53.88 507 LEU A CA 1
ATOM 4030 C C . LEU A 1 507 ? -14.313 13.996 71.305 1.00 53.88 507 LEU A C 1
ATOM 4032 O O . LEU A 1 507 ? -13.499 14.283 70.427 1.00 53.88 507 LEU A O 1
ATOM 4036 N N . ALA A 1 508 ? -14.207 14.469 72.551 1.00 50.88 508 ALA A N 1
ATOM 4037 C CA . ALA A 1 508 ? -13.033 15.191 73.019 1.00 50.88 508 ALA A CA 1
ATOM 4038 C C . ALA A 1 508 ? -11.840 14.221 73.082 1.00 50.88 508 ALA A C 1
ATOM 4040 O O . ALA A 1 508 ? -11.743 13.376 73.973 1.00 50.88 508 ALA A O 1
ATOM 4041 N N . VAL A 1 509 ? -10.935 14.318 72.104 1.00 54.34 509 VAL A N 1
ATOM 4042 C CA . VAL A 1 509 ? -9.678 13.561 72.103 1.00 54.34 509 VAL A CA 1
ATOM 4043 C C . VAL A 1 509 ? -8.867 13.984 73.336 1.00 54.34 509 VAL A C 1
ATOM 4045 O O . VAL A 1 509 ? -8.577 15.173 73.458 1.00 54.34 509 VAL A O 1
ATOM 4048 N N . PRO A 1 510 ? -8.472 13.060 74.238 1.00 54.59 510 PRO A N 1
ATOM 4049 C CA . PRO A 1 510 ? -7.655 13.412 75.396 1.00 54.59 510 PRO A CA 1
ATOM 4050 C C . PRO A 1 510 ? -6.361 14.091 74.948 1.00 54.59 510 PRO A C 1
ATOM 4052 O O . PRO A 1 510 ? -5.711 13.610 74.018 1.00 54.59 510 PRO A O 1
ATOM 4055 N N . GLU A 1 511 ? -5.981 15.182 75.610 1.00 55.97 511 GLU A N 1
ATOM 4056 C CA . GLU A 1 511 ? -5.009 16.166 75.101 1.00 55.97 511 GLU A CA 1
ATOM 4057 C C . GLU A 1 511 ? -3.655 15.546 74.690 1.00 55.97 511 GLU A C 1
ATOM 4059 O O . GLU A 1 511 ? -3.063 15.938 73.684 1.00 55.97 511 GLU A O 1
ATOM 4064 N N . GLY A 1 512 ? -3.220 14.477 75.369 1.00 54.97 512 GLY A N 1
ATOM 4065 C CA . GLY A 1 512 ? -2.009 13.722 75.020 1.00 54.97 512 GLY A CA 1
ATOM 4066 C C . GLY A 1 512 ? -2.027 12.992 73.662 1.00 54.97 512 GLY A C 1
ATOM 4067 O O . GLY A 1 512 ? -0.962 12.642 73.155 1.00 54.97 512 GLY A O 1
ATOM 4068 N N . LYS A 1 513 ? -3.189 12.761 73.031 1.00 50.28 513 LYS A N 1
ATOM 4069 C CA . LYS A 1 513 ? -3.278 12.083 71.718 1.00 50.28 513 LYS A CA 1
ATOM 4070 C C . LYS A 1 513 ? -3.100 13.013 70.517 1.00 50.28 513 LYS A C 1
ATOM 4072 O O . LYS A 1 513 ? -2.691 12.534 69.460 1.00 50.28 513 LYS A O 1
ATOM 4077 N N . ALA A 1 514 ? -3.348 14.316 70.664 1.00 53.53 514 ALA A N 1
ATOM 4078 C CA . ALA A 1 514 ? -3.084 15.282 69.595 1.00 53.53 514 ALA A CA 1
ATOM 4079 C C . ALA A 1 514 ? -1.577 15.370 69.281 1.00 53.53 514 ALA A C 1
ATOM 4081 O O . ALA A 1 514 ? -1.183 15.379 68.115 1.00 53.53 514 ALA A O 1
ATOM 4082 N N . ALA A 1 515 ? -0.735 15.329 70.321 1.00 53.28 515 ALA A N 1
ATOM 4083 C CA . ALA A 1 515 ? 0.722 15.338 70.194 1.00 53.28 515 ALA A CA 1
ATOM 4084 C C . ALA A 1 515 ? 1.266 14.131 69.403 1.00 53.28 515 ALA A C 1
ATOM 4086 O O . ALA A 1 515 ? 2.104 14.308 68.521 1.00 53.28 515 ALA A O 1
ATOM 4087 N N . MET A 1 516 ? 0.750 12.917 69.652 1.00 52.34 516 MET A N 1
ATOM 4088 C CA . MET A 1 516 ? 1.175 11.716 68.914 1.00 52.34 516 MET A CA 1
ATOM 4089 C C . MET A 1 516 ? 0.882 11.807 67.411 1.00 52.34 516 MET A C 1
ATOM 4091 O O . MET A 1 516 ? 1.722 11.414 66.604 1.00 52.34 516 MET A O 1
ATOM 4095 N N . LEU A 1 517 ? -0.275 12.348 67.018 1.00 53.81 517 LEU A N 1
ATOM 4096 C CA . LEU A 1 517 ? -0.629 12.476 65.600 1.00 53.81 517 LEU A CA 1
ATOM 4097 C C . LEU A 1 517 ? 0.210 13.543 64.881 1.00 53.81 517 LEU A C 1
ATOM 4099 O O . LEU A 1 517 ? 0.576 13.336 63.727 1.00 53.81 517 LEU A O 1
ATOM 4103 N N . ALA A 1 518 ? 0.592 14.625 65.568 1.00 53.06 518 ALA A N 1
ATOM 4104 C CA . ALA A 1 518 ? 1.527 15.617 65.030 1.00 53.06 518 ALA A CA 1
ATOM 4105 C C . ALA A 1 518 ? 2.950 15.052 64.826 1.00 53.06 518 ALA A C 1
ATOM 4107 O O . ALA A 1 518 ? 3.660 15.485 63.923 1.00 53.06 518 ALA A O 1
ATOM 4108 N N . SER A 1 519 ? 3.364 14.056 65.621 1.00 50.72 519 SER A N 1
ATOM 4109 C CA . SER A 1 519 ? 4.671 13.391 65.477 1.00 50.72 519 SER A CA 1
ATOM 4110 C C . SER A 1 519 ? 4.745 12.304 64.392 1.00 50.72 519 SER A C 1
ATOM 4112 O O . SER A 1 519 ? 5.811 11.728 64.200 1.00 50.72 519 SER A O 1
ATOM 4114 N N . MET A 1 520 ? 3.652 12.018 63.671 1.00 48.16 520 MET A N 1
ATOM 4115 C CA . MET A 1 520 ? 3.630 11.036 62.568 1.00 48.16 520 MET A CA 1
ATOM 4116 C C . MET A 1 520 ? 3.632 11.677 61.167 1.00 48.16 520 MET A C 1
ATOM 4118 O O . MET A 1 520 ? 3.371 10.995 60.177 1.00 48.16 520 MET A O 1
ATOM 4122 N N . THR A 1 521 ? 3.925 12.978 61.070 1.00 46.50 521 THR A N 1
ATOM 4123 C CA . THR A 1 521 ? 4.054 13.716 59.801 1.00 46.50 521 THR A CA 1
ATOM 4124 C C . THR A 1 521 ? 5.439 14.357 59.660 1.00 46.50 521 THR A C 1
ATOM 4126 O O . THR A 1 521 ? 5.559 15.583 59.609 1.00 46.50 521 THR A O 1
ATOM 4129 N N . LEU A 1 522 ? 6.466 13.504 59.610 1.00 39.09 522 LEU A N 1
ATOM 4130 C CA . LEU A 1 522 ? 7.847 13.787 59.198 1.00 39.09 522 LEU A CA 1
ATOM 4131 C C . LEU A 1 522 ? 8.288 12.716 58.190 1.00 39.09 522 LEU A C 1
ATOM 4133 O O . LEU A 1 522 ? 7.964 11.534 58.446 1.00 39.09 522 LEU A O 1
#